Protein AF-A0A822IQG9-F1 (afdb_monomer_lite)

pLDDT: mean 73.84, std 19.13, range [34.25, 98.0]

Foldseek 3Di:
DDDDDPPDPPPPPPQPPAFEKEFQQEAQVPCVVVCVVQQKGFYHDDPPAPCVPQVCVVVLVPLDLVVLLVSCCVRVPFDQQDWPVPQPDDNLVSVVVVVVVLVCVVPPPDDDDPPVVPVVVCVVVVVPPDDPPPDPDPVVVVVVVVCVVDVCVQSVQWDWDDPDPFWIWIDRPPWIWIWGHPVVPQWIFIDTPNHTRDIWGWDQDPNIITTTRPCSVVSSLVSVLVSLLSVQDQQYKYFHDGLPQFTQFIWGFHAHWAQCPVDPRRTITRIDTPDGDVVTHRCVLFDPVLSVQNNDPRNMDTDPDPVSVVRVVVCRVVVHPVPPPPPCDLVNLLVVLLVVLCVVVVDPDDDDLVSSLVSSVVVCVVVVHDHDPCSSVVSSVCCVPPVVVDDPPPD

Secondary structure (DSSP, 8-state):
-------------------EEEE-SSGGGTTHHHHHHHTEEE----SSS-GGGS-GGGTTT---HHHHHHHHHHHS---EEEETT-TTSTTHHHHHHHHHHHHHTTTTTS--SSHHHHHHHHHHHTTS---TTS-THHHHHHHHHHHHH---TTTTT-EEEE-SSSEEEEEETTEEEEEEEETTTTEEEEEETTEEEEEEEEEEETTEEEEEE--HHHHHHHHHHHHHHHH--TT-EEEEE-TTSEEEEEEEEEEEEEE-TTSSS-EEEEEEEEEEEEEEEEGGGS-HHHHHHH--S-SEEE-S-HHHHHHHHHHHHTTS-S-------HHHHHHHHHHHHHHHTT-SS---HHHHHHHHHHHHHHTTPPPPTTHHHHHHHHHHHTGGG--TT--

Radius of gyration: 28.83 Å; chains: 1; bounding box: 59×82×94 Å

Structure (mmCIF, N/CA/C/O backbone):
data_AF-A0A822IQG9-F1
#
_entry.id   AF-A0A822IQG9-F1
#
loop_
_atom_site.group_PDB
_atom_site.id
_atom_site.type_symbol
_atom_site.label_atom_id
_atom_site.label_alt_id
_atom_site.label_comp_id
_atom_site.label_asym_id
_atom_site.label_entity_id
_atom_site.label_seq_id
_atom_site.pdbx_PDB_ins_code
_atom_site.Cartn_x
_atom_site.Cartn_y
_atom_site.Cartn_z
_atom_site.occupancy
_atom_site.B_iso_or_equiv
_atom_site.auth_seq_id
_atom_site.auth_comp_id
_atom_site.auth_asym_id
_atom_site.auth_atom_id
_atom_site.pdbx_PDB_model_num
ATOM 1 N N . MET A 1 1 ? -28.394 -43.966 45.615 1.00 44.25 1 MET A N 1
ATOM 2 C CA . MET A 1 1 ? -27.254 -43.146 45.148 1.00 44.25 1 MET A CA 1
ATOM 3 C C . MET A 1 1 ? -27.186 -43.233 43.631 1.00 44.25 1 MET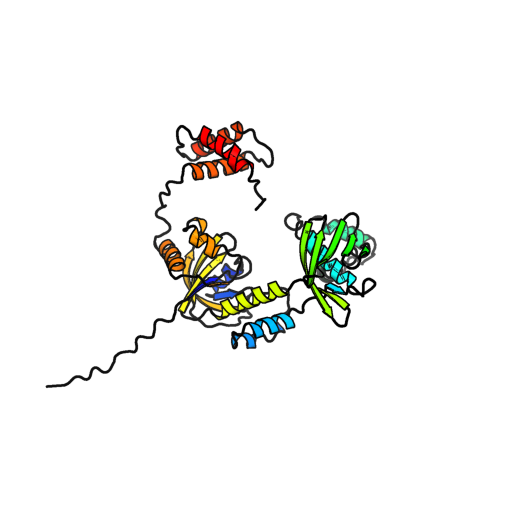 A C 1
ATOM 5 O O . MET A 1 1 ? -26.764 -44.257 43.112 1.00 44.25 1 MET A O 1
ATOM 9 N N . LEU A 1 2 ? -27.676 -42.213 42.926 1.00 39.38 2 LEU A N 1
ATOM 10 C CA . LEU A 1 2 ? -27.628 -42.133 41.463 1.00 39.38 2 LEU A CA 1
ATOM 11 C C . LEU A 1 2 ? -26.301 -41.479 41.055 1.00 39.38 2 LEU A C 1
ATOM 13 O O . LEU A 1 2 ? -26.049 -40.333 41.415 1.00 39.38 2 LEU A O 1
ATOM 17 N N . LYS A 1 3 ? -25.442 -42.224 40.350 1.00 52.06 3 LYS A N 1
ATOM 18 C CA . LYS A 1 3 ? -24.226 -41.693 39.722 1.00 52.06 3 LYS A CA 1
ATOM 19 C C . LYS A 1 3 ? -24.624 -41.023 38.408 1.00 52.06 3 LYS A C 1
ATOM 21 O O . LYS A 1 3 ? -24.997 -41.708 37.460 1.00 52.06 3 LYS A O 1
ATOM 26 N N . THR A 1 4 ? -24.567 -39.700 38.356 1.00 48.84 4 THR A N 1
ATOM 27 C CA . THR A 1 4 ? -24.719 -38.931 37.119 1.00 48.84 4 THR A CA 1
ATOM 28 C C . THR A 1 4 ? -23.385 -38.905 36.373 1.00 48.84 4 THR A C 1
ATOM 30 O O . THR A 1 4 ? -22.415 -38.293 36.813 1.00 48.84 4 THR A O 1
ATOM 33 N N . ASN A 1 5 ? -23.336 -39.595 35.232 1.00 49.81 5 ASN A N 1
ATOM 34 C CA . ASN A 1 5 ? -22.257 -39.476 34.256 1.00 49.81 5 ASN A CA 1
ATOM 35 C C . ASN A 1 5 ? -22.413 -38.150 33.505 1.00 49.81 5 ASN A C 1
ATOM 37 O O . ASN A 1 5 ? -23.249 -38.036 32.612 1.00 49.81 5 ASN A O 1
ATOM 41 N N . VAL A 1 6 ? -21.603 -37.152 33.857 1.00 50.56 6 VAL A N 1
ATOM 42 C CA . VAL A 1 6 ? -21.447 -35.925 33.066 1.00 50.56 6 VAL A CA 1
ATOM 43 C C . VAL A 1 6 ? -20.247 -36.118 32.139 1.00 50.56 6 VAL A C 1
ATOM 45 O O . VAL A 1 6 ? -19.140 -35.667 32.416 1.00 50.56 6 VAL A O 1
ATOM 48 N N . SER A 1 7 ? -20.450 -36.856 31.046 1.00 56.56 7 SER A N 1
ATOM 49 C CA . SER A 1 7 ? -19.491 -36.960 29.940 1.00 56.56 7 SER A CA 1
ATOM 50 C C . SER A 1 7 ? -19.968 -36.066 28.800 1.00 56.56 7 SER A C 1
ATOM 52 O O . SER A 1 7 ? -20.686 -36.502 27.904 1.00 56.56 7 SER A O 1
ATOM 54 N N . GLY A 1 8 ? -19.607 -34.792 28.883 1.00 50.03 8 GLY A N 1
ATOM 55 C CA . GLY A 1 8 ? -19.970 -33.773 27.905 1.00 50.03 8 GLY A CA 1
ATOM 56 C C . GLY A 1 8 ? -19.082 -32.549 28.066 1.00 50.03 8 GLY A C 1
ATOM 57 O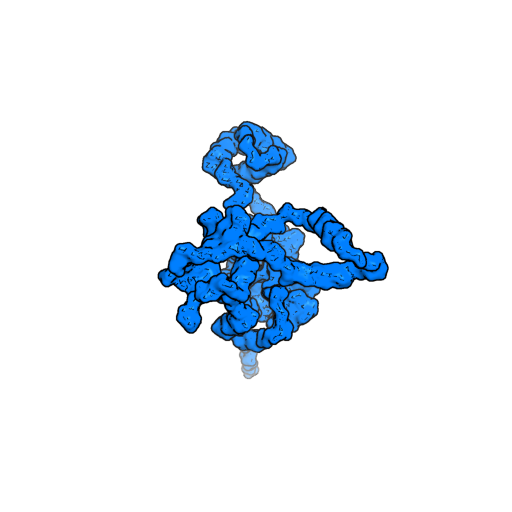 O . GLY A 1 8 ? -19.581 -31.439 28.186 1.00 50.03 8 GLY A O 1
ATOM 58 N N . ILE A 1 9 ? -17.763 -32.752 28.150 1.00 51.53 9 ILE A N 1
ATOM 59 C CA . ILE A 1 9 ? -16.824 -31.654 27.922 1.00 51.53 9 ILE A CA 1
ATOM 60 C C . ILE A 1 9 ? -16.882 -31.402 26.420 1.00 51.53 9 ILE A C 1
ATOM 62 O O . ILE A 1 9 ? -16.238 -32.101 25.637 1.00 51.53 9 ILE A O 1
ATOM 66 N N . GLU A 1 10 ? -17.729 -30.454 26.021 1.00 49.81 10 GLU A N 1
ATOM 67 C CA . GLU A 1 10 ? -17.656 -29.838 24.707 1.00 49.81 10 GLU A CA 1
ATOM 68 C C . GLU A 1 10 ? -16.202 -29.414 24.508 1.00 49.81 10 GLU A C 1
ATOM 70 O O . GLU A 1 10 ? -15.659 -28.595 25.249 1.00 49.81 10 GLU A O 1
ATOM 75 N N . SER A 1 11 ? -15.543 -30.073 23.557 1.00 49.03 11 SER A N 1
ATOM 76 C CA . SER A 1 11 ? -14.238 -29.688 23.044 1.00 49.03 11 SER A CA 1
ATOM 77 C C . SER A 1 11 ? -14.304 -28.194 22.748 1.00 49.03 11 SER A C 1
ATOM 79 O O . SER A 1 11 ? -14.909 -27.804 21.747 1.00 49.03 11 SER A O 1
ATOM 81 N N . TYR A 1 12 ? -13.715 -27.369 23.619 1.00 45.72 12 TYR A N 1
ATOM 82 C CA . TYR A 1 12 ? -13.518 -25.951 23.363 1.00 45.72 12 TYR A CA 1
ATOM 83 C C . TYR A 1 12 ? -12.822 -25.862 22.015 1.00 45.72 12 TYR A C 1
ATOM 85 O O . TYR A 1 12 ? -11.644 -26.208 21.904 1.00 45.72 12 TYR A O 1
ATOM 93 N N . ALA A 1 13 ? -13.584 -25.493 20.982 1.00 52.38 13 ALA A N 1
ATOM 94 C CA . ALA A 1 13 ? -13.055 -25.276 19.654 1.00 52.38 13 ALA A CA 1
ATOM 95 C C . ALA A 1 13 ? -11.861 -24.347 19.839 1.00 52.38 13 ALA A C 1
ATOM 97 O O . ALA A 1 13 ? -12.016 -23.237 20.357 1.00 52.38 13 ALA A O 1
ATOM 98 N N . THR A 1 14 ? -10.665 -24.854 19.539 1.00 51.19 14 THR A N 1
ATOM 99 C CA . THR A 1 14 ? -9.432 -24.090 19.657 1.00 51.19 14 THR A CA 1
ATOM 100 C C . THR A 1 14 ? -9.678 -22.775 18.948 1.00 51.19 14 THR A C 1
ATOM 102 O O . THR A 1 14 ? -10.007 -22.770 17.761 1.00 51.19 14 THR A O 1
ATOM 105 N N . ILE A 1 15 ? -9.633 -21.676 19.711 1.00 52.25 15 ILE A N 1
ATOM 106 C CA . ILE A 1 15 ? -9.923 -20.343 19.187 1.00 52.25 15 ILE A CA 1
ATOM 107 C C . ILE A 1 15 ? -9.055 -20.208 17.937 1.00 52.25 15 ILE A C 1
ATOM 109 O O . ILE A 1 15 ? -7.828 -20.307 18.060 1.00 52.25 15 ILE A O 1
ATOM 113 N N . PRO A 1 16 ? -9.655 -20.092 16.737 1.00 59.06 16 PRO A N 1
ATOM 114 C CA . PRO A 1 16 ? -8.885 -20.098 15.511 1.00 59.06 16 PRO A CA 1
ATOM 115 C C . PRO A 1 16 ? -7.838 -19.001 15.629 1.00 59.06 16 PRO A C 1
ATOM 117 O O . PRO A 1 16 ? -8.154 -17.901 16.092 1.00 59.06 16 PRO A O 1
ATOM 120 N N . ASN A 1 17 ? -6.592 -19.339 15.281 1.00 88.44 17 ASN A N 1
ATOM 121 C CA . ASN A 1 17 ? -5.431 -18.457 15.368 1.00 88.44 17 ASN A CA 1
ATOM 122 C C . ASN A 1 17 ? -5.691 -17.199 14.526 1.00 88.44 17 ASN A C 1
ATOM 124 O O . ASN A 1 17 ? -5.388 -17.152 13.333 1.00 88.44 17 ASN A O 1
ATOM 128 N N . THR A 1 18 ? -6.360 -16.227 15.141 1.00 92.94 18 THR A N 1
ATOM 129 C CA . THR A 1 18 ? -6.954 -15.088 14.459 1.00 92.94 18 THR A CA 1
ATOM 130 C C . THR A 1 18 ? -5.821 -14.176 14.052 1.00 92.94 18 THR A C 1
ATOM 132 O O . THR A 1 18 ? -5.128 -13.616 14.899 1.00 92.94 18 THR A O 1
ATOM 135 N N . ARG A 1 19 ? -5.625 -14.040 12.742 1.00 95.69 19 ARG A N 1
ATOM 136 C CA . ARG A 1 19 ? -4.670 -13.093 12.176 1.00 95.69 19 ARG A CA 1
ATOM 137 C C . ARG A 1 19 ? -5.366 -11.797 11.795 1.00 95.69 19 ARG A C 1
ATOM 139 O O . ARG A 1 19 ? -6.558 -11.774 11.476 1.00 95.69 19 ARG A O 1
ATOM 146 N N . TYR A 1 20 ? -4.578 -10.735 11.795 1.00 96.25 20 TYR A N 1
ATOM 147 C CA . TYR A 1 20 ? -5.018 -9.379 11.529 1.00 96.25 20 TYR A CA 1
ATOM 148 C C . TYR A 1 20 ? -4.320 -8.877 10.274 1.00 96.25 20 TYR A C 1
ATOM 150 O O . TYR A 1 20 ? -3.131 -9.126 10.082 1.00 96.25 20 TYR A O 1
ATOM 158 N N . TRP A 1 21 ? -5.056 -8.188 9.414 1.00 96.75 21 TRP A N 1
ATOM 159 C CA . TRP A 1 21 ? -4.568 -7.792 8.100 1.00 96.75 21 TRP A CA 1
ATOM 160 C C . TRP A 1 21 ? -4.943 -6.350 7.811 1.00 96.75 21 TRP A C 1
ATOM 162 O O . TRP A 1 21 ? -6.043 -5.914 8.134 1.00 96.75 21 TRP A O 1
ATOM 172 N N . LYS A 1 22 ? -4.062 -5.631 7.131 1.00 95.12 22 LYS A N 1
ATOM 173 C CA . LYS A 1 22 ? -4.400 -4.420 6.390 1.00 95.12 22 LYS A CA 1
ATOM 174 C C . LYS A 1 22 ? -4.714 -4.817 4.950 1.00 95.12 22 LYS A C 1
ATOM 176 O O . LYS A 1 22 ? -3.955 -5.583 4.353 1.00 95.12 22 LYS A O 1
ATOM 181 N N . ILE A 1 23 ? -5.788 -4.265 4.389 1.00 94.56 23 ILE A N 1
ATOM 182 C CA . ILE A 1 23 ? -6.130 -4.395 2.975 1.00 94.56 23 ILE A CA 1
ATOM 183 C C . ILE A 1 23 ? -6.547 -3.059 2.351 1.00 94.56 23 ILE A C 1
ATOM 185 O O . ILE A 1 23 ? -7.334 -2.309 2.923 1.00 94.56 23 ILE A O 1
ATOM 189 N N . SER A 1 24 ? -6.065 -2.789 1.142 1.00 92.25 24 SER A N 1
ATOM 190 C CA . SER A 1 24 ? -6.537 -1.700 0.286 1.00 92.25 24 SER A CA 1
ATOM 191 C C . SER A 1 24 ? -7.343 -2.288 -0.879 1.00 92.25 24 SER A C 1
ATOM 193 O O . SER A 1 24 ? -6.763 -2.949 -1.739 1.00 92.25 24 SER A O 1
ATOM 195 N N . PRO A 1 25 ? -8.679 -2.130 -0.917 1.00 85.56 25 PRO A N 1
ATOM 196 C CA . PRO A 1 25 ? -9.527 -2.729 -1.944 1.00 85.56 25 PRO A CA 1
ATOM 197 C C . PRO A 1 25 ? -9.319 -2.030 -3.287 1.00 85.56 25 PRO A C 1
ATOM 199 O O . PRO A 1 25 ? -9.978 -1.044 -3.619 1.00 85.56 25 PRO A O 1
ATOM 202 N N . GLY A 1 26 ? -8.368 -2.553 -4.053 1.00 74.88 26 GLY A N 1
ATOM 203 C CA . GLY A 1 26 ? -7.926 -1.941 -5.294 1.00 74.88 26 GLY A CA 1
ATOM 204 C C . GLY A 1 26 ? -6.792 -0.944 -5.138 1.00 74.88 26 GLY A C 1
ATOM 205 O O . GLY A 1 26 ? -6.385 -0.600 -4.026 1.00 74.88 26 GLY A O 1
ATOM 206 N N . GLU A 1 27 ? -6.306 -0.450 -6.275 1.00 72.38 27 GLU A N 1
ATOM 207 C CA . GLU A 1 27 ? -5.370 0.668 -6.297 1.00 72.38 27 GLU A CA 1
ATOM 208 C C . GLU A 1 27 ? -5.967 1.862 -5.541 1.00 72.38 27 GLU A C 1
ATOM 210 O O . GLU A 1 27 ? -7.036 2.359 -5.876 1.00 72.38 27 GLU A O 1
ATOM 215 N N . ARG A 1 28 ? -5.305 2.318 -4.472 1.00 74.94 28 ARG A N 1
ATOM 216 C CA . ARG A 1 28 ? -5.766 3.489 -3.705 1.00 74.94 28 ARG A CA 1
ATOM 217 C C . ARG A 1 28 ? -7.155 3.305 -3.062 1.00 74.94 28 ARG A C 1
ATOM 219 O O . ARG A 1 28 ? -7.829 4.287 -2.784 1.00 74.94 28 ARG A O 1
ATOM 226 N N . ALA A 1 29 ? -7.576 2.059 -2.816 1.00 85.44 29 ALA A N 1
ATOM 227 C CA . ALA A 1 29 ? -8.889 1.710 -2.258 1.00 85.44 29 ALA A CA 1
ATOM 228 C C . ALA A 1 29 ? -10.099 2.226 -3.065 1.00 85.44 29 ALA A C 1
ATOM 230 O O . ALA A 1 29 ? -11.203 2.341 -2.536 1.00 85.44 29 ALA A O 1
ATOM 231 N N . TRP A 1 30 ? -9.926 2.527 -4.350 1.00 84.56 30 TRP A N 1
ATOM 232 C CA . TRP A 1 30 ? -10.977 3.111 -5.184 1.00 84.56 30 TRP A CA 1
ATOM 233 C C . TRP A 1 30 ? -12.244 2.243 -5.329 1.00 84.56 30 TRP A C 1
ATOM 235 O O . TRP A 1 30 ? -13.335 2.788 -5.490 1.00 84.56 30 TRP A O 1
ATOM 245 N N . LEU A 1 31 ? -12.144 0.912 -5.176 1.00 88.25 31 LEU A N 1
ATOM 246 C CA . LEU A 1 31 ? -13.309 0.011 -5.144 1.00 88.25 31 LEU A CA 1
ATOM 247 C C . LEU A 1 31 ? -13.985 -0.075 -3.771 1.00 88.25 31 LEU A C 1
ATOM 249 O O . LEU A 1 31 ? -14.872 -0.907 -3.566 1.00 88.25 31 LEU A O 1
ATOM 253 N N . TRP A 1 32 ? -13.596 0.766 -2.813 1.00 92.50 32 TRP A N 1
ATOM 254 C CA . TRP A 1 32 ? -14.152 0.749 -1.465 1.00 92.50 32 TRP A CA 1
ATOM 255 C C . TRP A 1 32 ? -15.684 0.803 -1.460 1.00 92.50 32 TRP A C 1
ATOM 257 O O . TRP A 1 32 ? -16.322 0.018 -0.759 1.00 92.50 32 TRP A O 1
ATOM 267 N N . LYS A 1 33 ? -16.289 1.673 -2.278 1.00 92.75 33 LYS A N 1
ATOM 268 C CA . LYS A 1 33 ? -17.752 1.821 -2.353 1.00 92.75 33 LYS A CA 1
ATOM 269 C C . LYS A 1 33 ? -18.442 0.516 -2.766 1.00 92.75 33 LYS A C 1
ATOM 271 O O . LYS A 1 33 ? -19.407 0.109 -2.117 1.00 92.75 33 LYS A O 1
ATOM 276 N N . ASP A 1 34 ? -17.913 -0.167 -3.778 1.00 91.31 34 ASP A N 1
ATOM 277 C CA . ASP A 1 34 ? -18.471 -1.427 -4.279 1.00 91.31 34 ASP A CA 1
ATOM 278 C C . ASP A 1 34 ? -18.240 -2.580 -3.302 1.00 91.31 34 ASP A C 1
ATOM 280 O O . ASP A 1 34 ? -19.158 -3.352 -3.019 1.00 91.31 34 ASP A O 1
ATOM 284 N N . CYS A 1 35 ? -17.042 -2.668 -2.723 1.00 93.69 35 CYS A N 1
ATOM 285 C CA . CYS A 1 35 ? -16.702 -3.643 -1.688 1.00 93.69 35 CYS A CA 1
ATOM 286 C C . CYS A 1 35 ? -17.629 -3.516 -0.477 1.00 93.69 35 CYS A C 1
ATOM 288 O O . CYS A 1 35 ? -18.236 -4.497 -0.041 1.00 93.69 35 CYS A O 1
ATOM 290 N N . ARG A 1 36 ? -17.811 -2.284 0.010 1.00 95.44 36 ARG A N 1
ATOM 291 C CA . ARG A 1 36 ? -18.720 -1.958 1.107 1.00 95.44 36 ARG A CA 1
ATOM 292 C C . ARG A 1 36 ? -20.148 -2.387 0.789 1.00 95.44 36 ARG A C 1
ATOM 294 O O . ARG A 1 36 ? -20.744 -3.098 1.594 1.00 95.44 36 ARG A O 1
ATOM 301 N N . LYS A 1 37 ? -20.677 -1.987 -0.374 1.00 95.06 37 LYS A N 1
ATOM 302 C CA . LYS A 1 37 ? -22.049 -2.299 -0.812 1.00 95.06 37 LYS A CA 1
ATOM 303 C C . LYS A 1 37 ? -22.313 -3.805 -0.876 1.00 95.06 37 LYS A C 1
ATOM 305 O O . LYS A 1 37 ? -23.414 -4.237 -0.557 1.00 95.06 37 LYS A O 1
ATOM 310 N N . ASN A 1 38 ? -21.310 -4.589 -1.268 1.00 95.19 38 ASN A N 1
ATOM 311 C CA . ASN A 1 38 ? -21.447 -6.031 -1.466 1.00 95.19 38 ASN A CA 1
ATOM 312 C C . ASN A 1 38 ? -20.965 -6.878 -0.275 1.00 95.19 38 ASN A C 1
ATOM 314 O O . ASN A 1 38 ? -21.030 -8.101 -0.357 1.00 95.19 38 ASN A O 1
ATOM 318 N N . ASN A 1 39 ? -20.509 -6.266 0.827 1.00 96.94 39 ASN A N 1
ATOM 319 C CA . ASN A 1 39 ? -19.917 -6.972 1.974 1.00 96.94 39 ASN A CA 1
ATOM 320 C C . ASN A 1 39 ? -18.731 -7.867 1.573 1.00 96.94 39 ASN A C 1
ATOM 322 O O . ASN A 1 39 ? -18.615 -9.025 1.981 1.00 96.94 39 ASN A O 1
ATOM 326 N N . LEU A 1 40 ? -17.846 -7.322 0.740 1.00 95.81 40 LEU A N 1
ATOM 327 C CA . LEU A 1 40 ? -16.660 -8.003 0.235 1.00 95.81 40 LEU A CA 1
ATOM 328 C C . LEU A 1 40 ? -15.409 -7.182 0.542 1.00 95.81 40 LEU A C 1
ATOM 330 O O . LEU A 1 40 ? -15.454 -5.959 0.645 1.00 95.81 40 LEU A O 1
ATOM 334 N N . ILE A 1 41 ? -14.275 -7.864 0.606 1.00 95.38 41 ILE A N 1
ATOM 335 C CA . ILE A 1 41 ? -12.969 -7.278 0.307 1.00 95.38 41 ILE A CA 1
ATOM 336 C C . ILE A 1 41 ? -12.460 -7.897 -0.985 1.00 95.38 41 ILE A C 1
ATOM 338 O O . ILE A 1 41 ? -12.735 -9.067 -1.268 1.00 95.38 41 ILE A O 1
ATOM 342 N N . CYS A 1 42 ? -11.696 -7.130 -1.750 1.00 92.25 42 CYS A N 1
ATOM 343 C CA . CYS A 1 42 ? -11.048 -7.613 -2.956 1.00 92.25 42 CYS A CA 1
ATOM 344 C C . CYS A 1 42 ? -9.580 -7.207 -2.980 1.00 92.25 42 CYS A C 1
ATOM 346 O O . CYS A 1 42 ? -9.186 -6.225 -2.346 1.00 92.25 42 CYS A O 1
ATOM 348 N N . ILE A 1 43 ? -8.786 -7.925 -3.765 1.00 87.38 43 ILE A N 1
ATOM 349 C CA . ILE A 1 43 ? -7.469 -7.444 -4.174 1.00 87.38 43 ILE A CA 1
ATOM 350 C C . ILE A 1 43 ? -7.515 -7.032 -5.625 1.00 87.38 43 ILE A C 1
ATOM 352 O O . ILE A 1 43 ? -7.955 -7.789 -6.490 1.00 87.38 43 ILE A O 1
ATOM 356 N N . GLY A 1 44 ? -7.059 -5.810 -5.867 1.00 67.31 44 GLY A N 1
ATOM 357 C CA . GLY A 1 44 ? -6.963 -5.298 -7.207 1.00 67.31 44 GLY A CA 1
ATOM 358 C C . GLY A 1 44 ? -5.624 -5.565 -7.824 1.00 67.31 44 GLY A C 1
ATOM 359 O O . GLY A 1 44 ? -4.644 -4.959 -7.409 1.00 67.31 44 GLY A O 1
ATOM 360 N N . TRP A 1 45 ? -5.588 -6.474 -8.790 1.00 63.19 45 TRP A N 1
ATOM 361 C CA . TRP A 1 45 ? -4.380 -6.754 -9.545 1.00 63.19 45 TRP A CA 1
ATOM 362 C C . TRP A 1 45 ? -4.694 -6.868 -11.035 1.00 63.19 45 TRP A C 1
ATOM 364 O O . TRP A 1 45 ? -5.595 -7.606 -11.420 1.00 63.19 45 TRP A O 1
ATOM 374 N N . CYS A 1 46 ? -3.900 -6.122 -11.815 1.00 49.44 46 CYS A N 1
ATOM 375 C CA . CYS A 1 46 ? -3.755 -6.116 -13.274 1.00 49.44 46 CYS A CA 1
ATOM 376 C C . CYS A 1 46 ? -5.006 -5.825 -14.115 1.00 49.44 46 CYS A C 1
ATOM 378 O O . CYS A 1 46 ? -5.714 -6.731 -14.541 1.00 49.44 46 CYS A O 1
ATOM 380 N N . HIS A 1 47 ? -5.201 -4.548 -14.453 1.00 44.44 47 HIS A N 1
ATOM 381 C CA . HIS A 1 47 ? -6.124 -4.136 -15.520 1.00 44.44 47 HIS A CA 1
ATOM 382 C C . HIS A 1 47 ? -5.607 -4.409 -16.924 1.00 44.44 47 HIS A C 1
ATOM 384 O O . HIS A 1 47 ? -6.409 -4.596 -17.834 1.00 44.44 47 HIS A O 1
ATOM 390 N N . ASP A 1 48 ? -4.288 -4.488 -17.086 1.00 43.56 48 ASP A N 1
ATOM 391 C CA . ASP A 1 48 ? -3.681 -4.389 -18.413 1.00 43.56 48 ASP A CA 1
ATOM 392 C C . ASP A 1 48 ? -3.496 -5.733 -19.121 1.00 43.56 48 ASP A C 1
ATOM 394 O O . ASP A 1 48 ? -2.979 -5.778 -20.234 1.00 43.56 48 ASP A O 1
ATOM 398 N N . THR A 1 49 ? -3.929 -6.847 -18.522 1.00 44.62 49 THR A N 1
ATOM 399 C CA . THR A 1 49 ? -3.913 -8.147 -19.203 1.00 44.62 49 THR A CA 1
ATOM 400 C C . THR A 1 49 ? -5.269 -8.834 -19.144 1.00 44.62 49 THR A C 1
ATOM 402 O O . THR A 1 49 ? -5.997 -8.771 -18.156 1.00 44.62 49 THR A O 1
ATOM 405 N N . ASP A 1 50 ? -5.618 -9.486 -20.251 1.00 44.25 50 ASP A N 1
ATOM 406 C CA . ASP A 1 50 ? -6.871 -10.200 -20.495 1.00 44.25 50 ASP A CA 1
ATOM 407 C C . ASP A 1 50 ? -6.939 -11.492 -19.645 1.00 44.25 50 ASP A C 1
ATOM 409 O O . ASP A 1 50 ? -6.799 -12.618 -20.125 1.00 44.25 50 ASP A O 1
ATOM 413 N N . TRP A 1 51 ? -7.116 -11.316 -18.334 1.00 52.06 51 TRP A N 1
ATOM 414 C CA . TRP A 1 51 ? -7.148 -12.341 -17.279 1.00 52.06 51 TRP A CA 1
ATOM 415 C C . TRP A 1 51 ? -8.211 -13.422 -17.486 1.00 52.06 51 TRP A C 1
ATOM 417 O O . TRP A 1 51 ? -8.091 -14.519 -16.947 1.00 52.06 51 TRP A O 1
ATOM 427 N N . LYS A 1 52 ? -9.224 -13.167 -18.323 1.00 47.62 52 LYS A N 1
ATOM 428 C CA . LYS A 1 52 ? -10.217 -14.177 -18.717 1.00 47.62 52 LYS A CA 1
ATOM 429 C C . LYS A 1 52 ? -9.581 -15.401 -19.391 1.00 47.62 52 LYS A C 1
ATOM 431 O O . LYS A 1 52 ? -10.215 -16.452 -19.438 1.00 47.62 52 LYS A O 1
ATOM 436 N N . LYS A 1 53 ? -8.353 -15.278 -19.911 1.00 47.19 53 LYS A N 1
ATOM 437 C CA . LYS A 1 53 ? -7.634 -16.350 -20.616 1.00 47.19 53 LYS A CA 1
ATOM 438 C C . LYS A 1 53 ? -6.698 -17.166 -19.726 1.00 47.19 53 LYS A C 1
ATOM 440 O O . LYS A 1 53 ? -6.269 -18.242 -20.140 1.00 47.19 53 LYS A O 1
ATOM 445 N N . THR A 1 54 ? -6.373 -16.698 -18.522 1.00 50.12 54 THR A N 1
ATOM 446 C CA . THR A 1 54 ? -5.370 -17.348 -17.675 1.00 50.12 54 THR A CA 1
ATOM 447 C C . THR A 1 54 ? -6.060 -18.249 -16.647 1.00 50.12 54 THR A C 1
ATOM 449 O O . THR A 1 54 ? -6.962 -17.837 -15.920 1.00 50.12 54 THR A O 1
ATOM 452 N N . LYS A 1 55 ? -5.667 -19.531 -16.589 1.00 52.12 55 LYS A N 1
ATOM 453 C CA . LYS A 1 55 ? -6.221 -20.552 -15.673 1.00 52.12 55 LYS A CA 1
ATOM 454 C C . LYS A 1 55 ? -5.773 -20.334 -14.214 1.00 52.12 55 LYS A C 1
ATOM 456 O O . LYS A 1 55 ? -5.327 -21.251 -13.536 1.00 52.12 55 LYS A O 1
ATOM 461 N N . PHE A 1 56 ? -5.891 -19.112 -13.698 1.00 53.47 56 PHE A N 1
ATOM 462 C CA . PHE A 1 56 ? -5.546 -18.769 -12.312 1.00 53.47 56 PHE A CA 1
ATOM 463 C C . PHE A 1 56 ? -6.471 -19.424 -11.275 1.00 53.47 56 PHE A C 1
ATOM 465 O O . PHE A 1 56 ? -6.120 -19.471 -10.097 1.00 53.47 56 PHE A O 1
ATOM 472 N N . GLY A 1 57 ? -7.621 -19.970 -11.689 1.00 51.09 57 GLY A N 1
ATOM 473 C CA . GLY A 1 57 ? -8.502 -20.759 -10.821 1.00 51.09 57 GLY A CA 1
ATOM 474 C C . GLY A 1 57 ? -7.797 -21.929 -10.118 1.00 51.09 57 GLY A C 1
ATOM 475 O O . GLY A 1 57 ? -8.232 -22.327 -9.043 1.00 51.09 57 GLY A O 1
ATOM 476 N N . ASP A 1 58 ? -6.674 -22.415 -10.656 1.00 49.62 58 ASP A N 1
ATOM 477 C CA . ASP A 1 58 ? -5.888 -23.494 -10.046 1.00 49.62 58 ASP A CA 1
ATOM 478 C C . ASP A 1 58 ? -4.905 -23.006 -8.960 1.00 49.62 58 ASP A C 1
ATOM 480 O O . ASP A 1 58 ? -4.546 -23.768 -8.058 1.00 49.62 58 ASP A O 1
ATOM 484 N N . LEU A 1 59 ? -4.520 -21.722 -8.960 1.00 53.34 59 LEU A N 1
ATOM 485 C CA . LEU A 1 59 ? -3.636 -21.144 -7.933 1.00 53.34 59 LEU A CA 1
ATOM 486 C C . LEU A 1 59 ? -4.322 -20.986 -6.574 1.00 53.34 59 LEU A C 1
ATOM 488 O O . LEU A 1 59 ? -3.659 -20.947 -5.541 1.00 53.34 59 LEU A O 1
ATOM 492 N N . THR A 1 60 ? -5.653 -20.964 -6.549 1.00 51.88 60 THR A N 1
ATOM 493 C CA . THR A 1 60 ? -6.445 -20.825 -5.320 1.00 51.88 60 THR A CA 1
ATOM 494 C C . THR A 1 60 ? -6.374 -22.076 -4.440 1.00 51.88 60 THR A C 1
ATOM 496 O O . THR A 1 60 ? -6.773 -22.024 -3.279 1.00 51.88 60 THR A O 1
ATOM 499 N N . ARG A 1 61 ? -5.907 -23.211 -4.986 1.00 53.06 61 ARG A N 1
ATOM 500 C CA . ARG A 1 61 ? -5.768 -24.488 -4.266 1.00 53.06 61 ARG A CA 1
ATOM 501 C C . ARG A 1 61 ? -4.354 -24.741 -3.746 1.00 53.06 61 ARG A C 1
ATOM 503 O O . ARG A 1 61 ? -4.201 -25.497 -2.795 1.00 53.06 61 ARG A O 1
ATOM 510 N N . ASN A 1 62 ? -3.343 -24.098 -4.330 1.00 52.25 62 ASN A N 1
ATOM 511 C CA . ASN A 1 62 ? -1.939 -24.302 -3.987 1.00 52.25 62 ASN A CA 1
ATOM 512 C C . ASN A 1 62 ? -1.293 -22.966 -3.610 1.00 52.25 62 ASN A C 1
ATOM 514 O O . ASN A 1 62 ? -0.862 -22.209 -4.474 1.00 52.25 62 ASN A O 1
ATOM 518 N N . SER A 1 63 ? -1.139 -22.708 -2.311 1.00 58.44 63 SER A N 1
ATOM 519 C CA . SER A 1 63 ? -0.419 -21.550 -1.752 1.00 58.44 63 SER A CA 1
ATOM 520 C C . SER A 1 63 ? 1.106 -21.601 -1.970 1.00 58.44 63 SER A C 1
ATOM 522 O O . SER A 1 63 ? 1.875 -21.040 -1.189 1.00 58.44 63 SER A O 1
ATOM 524 N N . ASN A 1 64 ? 1.574 -22.313 -2.999 1.00 76.94 64 ASN A N 1
ATOM 525 C CA . ASN A 1 64 ? 2.988 -22.440 -3.313 1.00 76.94 64 ASN A CA 1
ATOM 526 C C . ASN A 1 64 ? 3.453 -21.187 -4.068 1.00 76.94 64 ASN A C 1
ATOM 528 O O . ASN A 1 64 ? 3.092 -20.974 -5.225 1.00 76.94 64 ASN A O 1
ATOM 532 N N . ILE A 1 65 ? 4.273 -20.370 -3.406 1.00 75.69 65 ILE A N 1
ATOM 533 C CA . ILE A 1 65 ? 4.798 -19.121 -3.966 1.00 75.69 65 ILE A CA 1
ATOM 534 C C . ILE A 1 65 ? 5.583 -19.337 -5.265 1.00 75.69 65 ILE A C 1
ATOM 536 O O . ILE A 1 65 ? 5.509 -18.494 -6.151 1.00 75.69 65 ILE A O 1
ATOM 540 N N . GLU A 1 66 ? 6.270 -20.470 -5.422 1.00 75.94 66 GLU A N 1
ATOM 541 C CA . GLU A 1 66 ? 7.020 -20.783 -6.643 1.00 75.94 66 GLU A CA 1
ATOM 542 C C . GLU A 1 66 ? 6.084 -21.106 -7.809 1.00 75.94 66 GLU A C 1
ATOM 544 O O . GLU A 1 66 ? 6.351 -20.716 -8.943 1.00 75.94 66 GLU A O 1
ATOM 549 N N . LEU A 1 67 ? 4.928 -21.719 -7.534 1.00 75.38 67 LEU A N 1
ATOM 550 C CA . LEU A 1 67 ? 3.888 -21.897 -8.545 1.00 75.38 67 LEU A CA 1
ATOM 551 C C . LEU A 1 67 ? 3.260 -20.550 -8.927 1.00 75.38 67 LEU A C 1
ATOM 553 O O . LEU A 1 67 ? 3.079 -20.288 -10.111 1.00 75.38 67 LEU A O 1
ATOM 557 N N . ILE A 1 68 ? 2.985 -19.674 -7.952 1.00 74.06 68 ILE A N 1
ATOM 558 C CA . ILE A 1 68 ? 2.480 -18.318 -8.225 1.00 74.06 68 ILE A CA 1
ATOM 559 C C . ILE A 1 68 ? 3.489 -17.545 -9.081 1.00 74.06 68 ILE A C 1
ATOM 561 O O . ILE A 1 68 ? 3.105 -16.979 -10.100 1.00 74.06 68 ILE A O 1
ATOM 565 N N . LYS A 1 69 ? 4.777 -17.555 -8.717 1.00 71.81 69 LYS A N 1
ATOM 566 C CA . LYS A 1 69 ? 5.849 -16.924 -9.501 1.00 71.81 69 LYS A CA 1
ATOM 567 C C . LYS A 1 69 ? 5.937 -17.502 -10.906 1.00 71.81 69 LYS A C 1
ATOM 569 O O . LYS A 1 69 ? 6.021 -16.724 -11.848 1.00 71.81 69 LYS A O 1
ATOM 574 N N . LYS A 1 70 ? 5.876 -18.829 -11.054 1.00 77.12 70 LYS A N 1
ATOM 575 C CA . LYS A 1 70 ? 5.887 -19.502 -12.357 1.00 77.12 70 LYS A CA 1
ATOM 576 C C . LYS A 1 70 ? 4.721 -19.034 -13.225 1.00 77.12 70 LYS A C 1
ATOM 578 O O . LYS A 1 70 ? 4.950 -18.521 -14.314 1.00 77.12 70 LYS A O 1
ATOM 583 N N . VAL A 1 71 ? 3.492 -19.109 -12.718 1.00 72.50 71 VAL A N 1
ATOM 584 C CA . VAL A 1 71 ? 2.300 -18.673 -13.459 1.00 72.50 71 VAL A CA 1
ATOM 585 C C . VAL A 1 71 ? 2.371 -17.176 -13.775 1.00 72.50 71 VAL A C 1
ATOM 587 O O . VAL A 1 71 ? 2.049 -16.773 -14.889 1.00 72.50 71 VAL A O 1
ATOM 590 N N . LEU A 1 72 ? 2.828 -16.336 -12.842 1.00 70.69 72 LEU A N 1
ATOM 591 C CA . LEU A 1 72 ? 3.056 -14.918 -13.120 1.00 70.69 72 LEU A CA 1
ATOM 592 C C . LEU A 1 72 ? 4.113 -14.729 -14.216 1.00 70.69 72 LEU A C 1
ATOM 594 O O . LEU A 1 72 ? 3.887 -13.944 -15.119 1.00 70.69 72 LEU A O 1
ATOM 598 N N . SER A 1 73 ? 5.223 -15.464 -14.199 1.00 69.19 73 SER A N 1
ATOM 599 C CA . SER A 1 73 ? 6.259 -15.359 -15.234 1.00 69.19 73 SER A CA 1
ATOM 600 C C . SER A 1 73 ? 5.805 -15.856 -16.612 1.00 69.19 73 SER A C 1
ATOM 602 O O . SER A 1 73 ? 6.250 -15.324 -17.622 1.00 69.19 73 SER A O 1
ATOM 604 N N . GLU A 1 74 ? 4.896 -16.834 -16.660 1.00 70.31 74 GLU A N 1
ATOM 605 C CA . GLU A 1 74 ? 4.317 -17.363 -17.903 1.00 70.31 74 GLU A CA 1
ATOM 606 C C . GLU A 1 74 ? 3.274 -16.410 -18.505 1.00 70.31 74 GLU A C 1
ATOM 608 O O . GLU A 1 74 ? 3.190 -16.276 -19.722 1.00 70.31 74 GLU A O 1
ATOM 613 N N . ASN A 1 75 ? 2.479 -15.741 -17.661 1.00 63.00 75 ASN A N 1
ATOM 614 C CA . ASN A 1 75 ? 1.397 -14.848 -18.100 1.00 63.00 75 ASN A CA 1
ATOM 615 C C . ASN A 1 75 ? 1.817 -13.375 -18.201 1.00 63.00 75 ASN A C 1
ATOM 617 O O . ASN A 1 75 ? 1.153 -12.591 -18.874 1.00 63.00 75 ASN A O 1
ATOM 621 N N . TYR A 1 76 ? 2.923 -13.010 -17.559 1.00 64.19 76 TYR A N 1
ATOM 622 C CA . TYR A 1 76 ? 3.614 -11.733 -17.704 1.00 64.19 76 TYR A CA 1
ATOM 623 C C . TYR A 1 76 ? 5.021 -12.032 -18.215 1.00 64.19 76 TYR A C 1
ATOM 625 O O . TYR A 1 76 ? 5.985 -11.899 -17.447 1.00 64.19 76 TYR A O 1
ATOM 633 N N . PRO A 1 77 ? 5.148 -12.498 -19.477 1.00 59.94 77 PRO A N 1
ATOM 634 C CA . PRO A 1 77 ? 6.449 -12.794 -20.042 1.00 59.94 77 PRO A CA 1
ATOM 635 C C . PRO A 1 77 ? 7.324 -11.560 -19.883 1.00 59.94 77 PRO A C 1
ATOM 637 O O . PRO A 1 77 ? 6.894 -10.429 -20.125 1.00 59.94 77 PRO A O 1
ATOM 640 N N . VAL A 1 78 ? 8.542 -11.786 -19.401 1.00 64.88 78 VAL A N 1
ATOM 641 C CA . VAL A 1 78 ? 9.532 -10.728 -19.270 1.00 64.88 78 VAL A CA 1
ATOM 642 C C . VAL A 1 78 ? 9.721 -10.124 -20.660 1.00 64.88 78 VAL A C 1
ATOM 644 O O . VAL A 1 78 ? 10.243 -10.781 -21.557 1.00 64.88 78 VAL A O 1
ATOM 647 N N . GLU A 1 79 ? 9.244 -8.897 -20.851 1.00 70.88 79 GLU A N 1
ATOM 648 C CA . GLU A 1 79 ? 9.317 -8.238 -22.147 1.00 70.88 79 GLU A CA 1
ATOM 649 C C . GLU A 1 79 ? 10.789 -7.978 -22.487 1.00 70.88 79 GLU A C 1
ATOM 651 O O . GLU A 1 79 ? 11.486 -7.248 -21.771 1.00 70.88 79 GLU A O 1
ATOM 656 N N . VAL A 1 80 ? 11.263 -8.617 -23.562 1.00 74.12 80 VAL A N 1
ATOM 657 C CA . VAL A 1 80 ? 12.547 -8.292 -24.190 1.00 74.12 80 VAL A CA 1
ATOM 658 C C . VAL A 1 80 ? 12.388 -6.897 -24.778 1.00 74.12 80 VAL A C 1
ATOM 660 O O . VAL A 1 80 ? 11.690 -6.713 -25.776 1.00 74.12 80 VAL A O 1
ATOM 663 N N . LEU A 1 81 ? 13.010 -5.915 -24.132 1.00 72.81 81 LEU A N 1
ATOM 664 C CA . LEU A 1 81 ? 12.993 -4.535 -24.600 1.00 72.81 81 LEU A CA 1
ATOM 665 C C . LEU A 1 81 ? 13.946 -4.364 -25.775 1.00 72.81 81 LEU A C 1
ATOM 667 O O . LEU A 1 81 ? 13.654 -3.615 -26.700 1.00 72.81 81 LEU A O 1
ATOM 671 N N . PHE A 1 82 ? 15.094 -5.040 -25.717 1.00 76.06 82 PHE A N 1
ATOM 672 C CA . PHE A 1 82 ? 16.155 -4.856 -26.691 1.00 76.06 82 PHE A CA 1
ATOM 673 C C . PHE A 1 82 ? 17.106 -6.048 -26.724 1.00 76.06 82 PHE A C 1
ATOM 675 O O . PHE A 1 82 ? 17.578 -6.490 -25.677 1.00 76.06 82 PHE A O 1
ATOM 682 N N . ASN A 1 83 ? 17.440 -6.522 -27.920 1.00 76.12 83 ASN A N 1
ATOM 683 C CA . ASN A 1 83 ? 18.549 -7.445 -28.124 1.00 76.12 83 ASN A CA 1
ATOM 684 C C . ASN A 1 83 ? 19.785 -6.647 -28.558 1.00 76.12 83 ASN A C 1
ATOM 686 O O . ASN A 1 83 ? 19.778 -5.987 -29.597 1.00 76.12 83 ASN A O 1
ATOM 690 N N . TRP A 1 84 ? 20.854 -6.727 -27.766 1.00 69.69 84 TRP A N 1
ATOM 691 C CA . TRP A 1 84 ? 22.089 -5.959 -27.938 1.00 69.69 84 TRP A CA 1
ATOM 692 C C . TRP A 1 84 ? 22.805 -6.237 -29.261 1.00 69.69 84 TRP A C 1
ATOM 694 O O . TRP A 1 84 ? 23.494 -5.368 -29.791 1.00 69.69 84 TRP A O 1
ATOM 704 N N . ASN A 1 85 ? 22.606 -7.430 -29.821 1.00 67.88 85 ASN A N 1
ATOM 705 C CA . ASN A 1 85 ? 23.197 -7.839 -31.090 1.00 67.88 85 ASN A CA 1
ATOM 706 C C . ASN A 1 85 ? 22.292 -7.517 -32.296 1.00 67.88 85 ASN A C 1
ATOM 708 O O . ASN A 1 85 ? 22.701 -7.733 -33.434 1.00 67.88 85 ASN A O 1
ATOM 712 N N . ASN A 1 86 ? 21.094 -6.960 -32.071 1.00 65.75 86 ASN A N 1
ATOM 713 C CA . ASN A 1 86 ? 20.106 -6.638 -33.106 1.00 65.75 86 ASN A CA 1
ATOM 714 C C . ASN A 1 86 ? 19.787 -5.130 -33.179 1.00 65.75 86 ASN A C 1
ATOM 716 O O . ASN A 1 86 ? 18.631 -4.726 -33.271 1.00 65.75 86 ASN A O 1
ATOM 720 N N . ILE A 1 87 ? 20.821 -4.282 -33.145 1.00 58.50 87 ILE A N 1
ATOM 721 C CA . ILE A 1 87 ? 20.685 -2.810 -33.097 1.00 58.50 87 ILE A CA 1
ATOM 722 C C . ILE A 1 87 ? 19.936 -2.241 -34.324 1.00 58.50 87 ILE A C 1
ATOM 724 O O . ILE A 1 87 ? 19.340 -1.169 -34.246 1.00 58.50 87 ILE A O 1
ATOM 728 N N . LEU A 1 88 ? 19.944 -2.953 -35.458 1.00 51.84 88 LEU A N 1
ATOM 729 C CA . LEU A 1 88 ? 19.437 -2.460 -36.744 1.00 51.84 88 LEU A CA 1
ATOM 730 C C . LEU A 1 88 ? 17.998 -2.895 -37.103 1.00 51.84 88 LEU A C 1
ATOM 732 O O . LEU A 1 88 ? 17.507 -2.432 -38.125 1.00 51.84 88 LEU A O 1
ATOM 736 N N . ASN A 1 89 ? 17.300 -3.725 -36.306 1.00 54.94 89 ASN A N 1
ATOM 737 C CA . ASN A 1 89 ? 15.963 -4.255 -36.653 1.00 54.94 89 ASN A CA 1
ATOM 738 C C . ASN A 1 89 ? 14.959 -4.308 -35.469 1.00 54.94 89 ASN A C 1
ATOM 740 O O . ASN A 1 89 ? 15.297 -3.983 -34.336 1.00 54.94 89 ASN A O 1
ATOM 744 N N . SER A 1 90 ? 13.713 -4.704 -35.797 1.00 55.84 90 SER A N 1
ATOM 745 C CA . SER A 1 90 ? 12.464 -5.019 -35.044 1.00 55.84 90 SER A CA 1
ATOM 746 C C . SER A 1 90 ? 12.274 -4.663 -33.559 1.00 55.84 90 SER A C 1
ATOM 748 O O . SER A 1 90 ? 11.151 -4.340 -33.175 1.00 55.84 90 SER A O 1
ATOM 750 N N . ASP A 1 91 ? 13.295 -4.735 -32.708 1.00 62.69 91 ASP A N 1
ATOM 751 C CA . ASP A 1 91 ? 13.167 -4.503 -31.262 1.00 62.69 91 ASP A CA 1
ATOM 752 C C . ASP A 1 91 ? 13.441 -3.045 -30.861 1.00 62.69 91 ASP A C 1
ATOM 754 O O . ASP A 1 91 ? 12.999 -2.608 -29.799 1.00 62.69 91 ASP A O 1
ATOM 758 N N . THR A 1 92 ? 14.059 -2.250 -31.743 1.00 66.31 92 THR A N 1
ATOM 759 C CA . THR A 1 92 ? 14.269 -0.801 -31.561 1.00 66.31 92 THR A CA 1
ATOM 760 C C . THR A 1 92 ? 12.980 -0.064 -31.183 1.00 66.31 92 THR A C 1
ATOM 762 O O . THR A 1 92 ? 12.983 0.763 -30.275 1.00 66.31 92 THR A O 1
ATOM 765 N N . HIS A 1 93 ? 11.844 -0.416 -31.792 1.00 68.75 93 HIS A N 1
ATOM 766 C CA . HIS A 1 93 ? 10.550 0.188 -31.460 1.00 68.75 93 HIS A CA 1
ATOM 767 C C . HIS A 1 93 ? 10.095 -0.120 -30.022 1.00 68.75 93 HIS A C 1
ATOM 769 O O . HIS A 1 93 ? 9.531 0.752 -29.360 1.00 68.75 93 HIS A O 1
ATOM 775 N N . LYS A 1 94 ? 10.339 -1.338 -29.511 1.00 73.50 94 LYS A N 1
ATOM 776 C CA . LYS A 1 94 ? 9.966 -1.728 -28.137 1.00 73.50 94 LYS A CA 1
ATOM 777 C C . LYS A 1 94 ? 10.788 -0.955 -27.115 1.00 73.50 94 LYS A C 1
ATOM 779 O O . LYS A 1 94 ? 10.227 -0.399 -26.172 1.00 73.50 94 LYS A O 1
ATOM 784 N N . LEU A 1 95 ? 12.099 -0.851 -27.349 1.00 72.50 95 LEU A N 1
ATOM 785 C CA . LEU A 1 95 ? 12.981 -0.048 -26.511 1.00 72.50 95 LEU A CA 1
ATOM 786 C C . LEU A 1 95 ? 12.548 1.423 -26.502 1.00 72.50 95 LEU A C 1
ATOM 788 O O . LEU A 1 95 ? 12.390 2.009 -25.437 1.00 72.50 95 LEU A O 1
ATOM 792 N N . LEU A 1 96 ? 12.299 2.008 -27.674 1.00 71.19 96 LEU A N 1
ATOM 793 C CA . LEU A 1 96 ? 11.885 3.408 -27.791 1.00 71.19 96 LEU A CA 1
ATOM 794 C C . LEU A 1 96 ? 10.519 3.672 -27.142 1.00 71.19 96 LEU A C 1
ATOM 796 O O . LEU A 1 96 ? 10.353 4.680 -26.458 1.00 71.19 96 LEU A O 1
ATOM 800 N N . SER A 1 97 ? 9.574 2.738 -27.269 1.00 71.06 97 SER A N 1
ATOM 801 C CA . SER A 1 97 ? 8.273 2.812 -26.592 1.00 71.06 97 SER A CA 1
ATOM 802 C C . SER A 1 97 ? 8.424 2.802 -25.066 1.00 71.06 97 SER A C 1
ATOM 804 O O . SER A 1 97 ? 7.800 3.610 -24.379 1.00 71.06 97 SER A O 1
ATOM 806 N N . TYR A 1 98 ? 9.295 1.940 -24.529 1.00 71.19 98 TYR A N 1
ATOM 807 C CA . TYR A 1 98 ? 9.614 1.906 -23.100 1.00 71.19 98 TYR A CA 1
ATOM 808 C C . TYR A 1 98 ? 10.220 3.230 -22.613 1.00 71.19 98 TYR A C 1
ATOM 810 O O . TYR A 1 98 ? 9.788 3.779 -21.597 1.00 71.19 98 TYR A O 1
ATOM 818 N N . LEU A 1 99 ? 11.194 3.761 -23.356 1.00 67.75 99 LEU A N 1
ATOM 819 C CA . LEU A 1 99 ? 11.885 5.002 -23.004 1.00 67.75 99 LEU A CA 1
ATOM 820 C C . LEU A 1 99 ? 10.934 6.209 -23.029 1.00 67.75 99 LEU A C 1
ATOM 822 O O . LEU A 1 99 ? 10.983 7.029 -22.112 1.00 67.75 99 LEU A O 1
ATOM 826 N N . LYS A 1 100 ? 10.007 6.272 -23.998 1.00 67.12 100 LYS A N 1
ATOM 827 C CA . LYS A 1 100 ? 8.943 7.290 -24.051 1.00 67.12 100 LYS A CA 1
ATOM 828 C C . LYS A 1 100 ? 8.096 7.244 -22.773 1.00 67.12 100 LYS A C 1
ATOM 830 O O . LYS A 1 100 ? 7.999 8.249 -22.084 1.00 67.12 100 LYS A O 1
ATOM 835 N N . ILE A 1 101 ? 7.580 6.080 -22.371 1.00 55.09 101 ILE A N 1
ATOM 836 C CA . ILE A 1 101 ? 6.789 5.957 -21.127 1.00 55.09 101 ILE A CA 1
ATOM 837 C C . ILE A 1 101 ? 7.560 6.514 -19.916 1.00 55.09 101 ILE A C 1
ATOM 839 O O . ILE A 1 101 ? 7.011 7.293 -19.142 1.00 55.09 101 ILE A O 1
ATOM 843 N N . SER A 1 102 ? 8.851 6.193 -19.795 1.00 52.75 102 SER A N 1
ATOM 844 C CA . SER A 1 102 ? 9.668 6.638 -18.657 1.00 52.75 102 SER A CA 1
ATOM 845 C C . SER A 1 102 ? 9.996 8.140 -18.631 1.00 52.75 102 SER A C 1
ATOM 847 O O . SER A 1 102 ? 10.204 8.684 -17.553 1.00 52.75 102 SER A O 1
ATOM 849 N N . GLN A 1 103 ? 10.040 8.820 -19.784 1.00 53.31 103 GLN A N 1
ATOM 850 C CA . GLN A 1 103 ? 10.270 10.274 -19.853 1.00 53.31 103 GLN A CA 1
ATOM 851 C C . GLN A 1 103 ? 8.987 11.088 -19.658 1.00 53.31 103 GLN A C 1
ATOM 853 O O . GLN A 1 103 ? 9.046 12.254 -19.277 1.00 53.31 103 GLN A O 1
ATOM 858 N N . PHE A 1 104 ? 7.830 10.480 -19.919 1.00 40.41 104 PHE A N 1
ATOM 859 C CA . PHE A 1 104 ? 6.544 11.161 -19.875 1.00 40.41 104 PHE A CA 1
ATOM 860 C C . PHE A 1 104 ? 5.792 10.959 -18.544 1.00 40.41 104 PHE A C 1
ATOM 862 O O . PHE A 1 104 ? 5.008 11.826 -18.189 1.00 40.41 104 PHE A O 1
ATOM 869 N N . GLU A 1 105 ? 6.062 9.937 -17.723 1.00 42.50 105 GLU A N 1
ATOM 870 C CA . GLU A 1 105 ? 5.409 9.819 -16.396 1.00 42.50 105 GLU A CA 1
ATOM 871 C C . GLU A 1 105 ? 5.643 11.038 -15.465 1.00 42.50 105 GLU A C 1
ATOM 873 O O . GLU A 1 105 ? 4.801 11.308 -14.615 1.00 42.50 105 GLU A O 1
ATOM 878 N N . GLU A 1 106 ? 6.707 11.833 -15.658 1.00 40.72 106 GLU A N 1
ATOM 879 C CA . GLU A 1 106 ? 6.973 13.063 -14.876 1.00 40.72 106 GLU A CA 1
ATOM 880 C C . GLU A 1 106 ? 6.151 14.292 -15.355 1.00 40.72 106 GLU A C 1
ATOM 882 O O . GLU A 1 106 ? 6.098 15.293 -14.648 1.00 40.72 106 GLU A O 1
ATOM 887 N N . TYR A 1 107 ? 5.484 14.233 -16.521 1.00 36.03 107 TYR A N 1
ATOM 888 C CA . TYR A 1 107 ? 4.760 15.370 -17.137 1.00 36.03 107 TYR A CA 1
ATOM 889 C C . TYR A 1 107 ? 3.231 15.205 -17.224 1.00 36.03 107 TYR A C 1
ATOM 891 O O . TYR A 1 107 ? 2.524 16.160 -17.546 1.00 36.03 107 TYR A O 1
ATOM 899 N N . TRP A 1 108 ? 2.697 14.011 -16.960 1.00 34.25 108 TRP A N 1
ATOM 900 C CA . TRP A 1 108 ? 1.280 13.697 -17.203 1.00 34.25 108 TRP A CA 1
ATOM 901 C C . TRP A 1 108 ? 0.333 13.991 -16.029 1.00 34.25 108 TRP A C 1
ATOM 903 O O . TRP A 1 108 ? -0.855 13.689 -16.130 1.00 34.25 108 TRP A O 1
ATOM 913 N N . GLU A 1 109 ? 0.805 14.618 -14.947 1.00 37.62 109 GLU A N 1
ATOM 914 C CA . GLU A 1 109 ? -0.084 15.062 -13.861 1.00 37.62 109 GLU A CA 1
ATOM 915 C C . GLU A 1 109 ? -0.749 16.438 -14.107 1.00 37.62 109 GLU A C 1
ATOM 917 O O . GLU A 1 109 ? -1.692 16.752 -13.388 1.00 37.62 109 GLU A O 1
ATOM 922 N N . GLU A 1 110 ? -0.379 17.230 -15.133 1.00 37.56 110 GLU A N 1
ATOM 923 C CA . GLU A 1 110 ? -0.907 18.612 -15.275 1.00 37.56 110 GLU A CA 1
ATOM 924 C C . GLU A 1 110 ? -1.132 19.147 -16.714 1.00 37.56 110 GLU A C 1
ATOM 926 O O . GLU A 1 110 ? -0.817 20.300 -17.000 1.00 37.56 110 GLU A O 1
ATOM 931 N N . THR A 1 111 ? -1.719 18.392 -17.653 1.00 36.75 111 THR A N 1
ATOM 932 C CA . THR A 1 111 ? -2.212 19.021 -18.908 1.00 36.75 111 THR A CA 1
ATOM 933 C C . THR A 1 111 ? -3.653 18.645 -19.255 1.00 36.75 111 THR A C 1
ATOM 935 O O . THR A 1 111 ? -3.981 17.486 -19.507 1.00 36.75 111 THR A O 1
ATOM 938 N N . GLU A 1 112 ? -4.524 19.662 -19.255 1.00 42.75 112 GLU A N 1
ATOM 939 C CA . GLU A 1 112 ? -5.922 19.597 -19.688 1.00 42.75 112 GLU A CA 1
ATOM 940 C C . GLU A 1 112 ? -6.001 19.214 -21.176 1.00 42.75 112 GLU A C 1
ATOM 942 O O . GLU A 1 112 ? -5.431 19.858 -22.054 1.00 42.75 112 GLU A O 1
ATOM 947 N N . TYR A 1 113 ? -6.691 18.108 -21.450 1.00 36.97 113 TYR A N 1
ATOM 948 C CA . TYR A 1 113 ? -6.622 17.357 -22.707 1.00 36.97 113 TYR A CA 1
ATOM 949 C C . TYR A 1 113 ? -7.521 17.902 -23.834 1.00 36.97 113 TYR A C 1
ATOM 951 O O . TYR A 1 113 ? -7.623 17.286 -24.896 1.00 36.97 113 TYR A O 1
ATOM 959 N N . GLU A 1 114 ? -8.221 19.017 -23.622 1.00 41.84 114 GLU A N 1
ATOM 960 C CA . GLU A 1 114 ? -9.319 19.412 -24.513 1.00 41.84 114 GLU A CA 1
ATOM 961 C C . GLU A 1 114 ? -8.842 20.199 -25.751 1.00 41.84 114 GLU A C 1
ATOM 963 O O . GLU A 1 114 ? -9.313 19.922 -26.859 1.00 41.84 114 GLU A O 1
ATOM 968 N N . ASP A 1 115 ? -7.814 21.048 -25.639 1.00 39.22 115 ASP A N 1
ATOM 969 C CA . ASP A 1 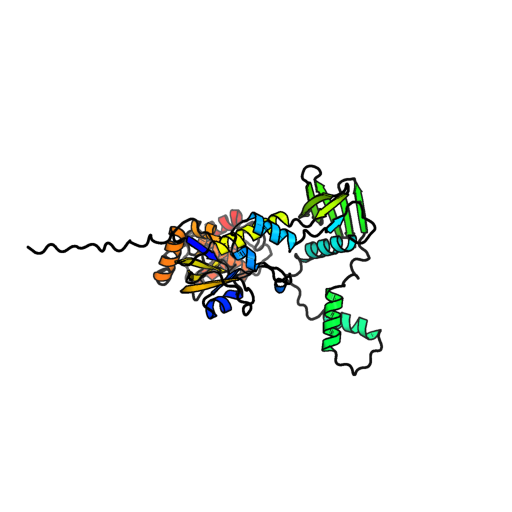115 ? -7.467 22.005 -26.710 1.00 39.22 115 ASP A CA 1
ATOM 970 C C . ASP A 1 115 ? -6.530 21.470 -27.811 1.00 39.22 115 ASP A C 1
ATOM 972 O O . ASP A 1 115 ? -6.574 21.924 -28.961 1.00 39.22 115 ASP A O 1
ATOM 976 N N . LEU A 1 116 ? -5.705 20.457 -27.523 1.00 37.97 116 LEU A N 1
ATOM 977 C CA . LEU A 1 116 ? -4.789 19.888 -28.526 1.00 37.97 116 LEU A CA 1
ATOM 978 C C . LEU A 1 116 ? -5.500 18.999 -29.558 1.00 37.97 116 LEU A C 1
ATOM 980 O O . LEU A 1 116 ? -5.020 18.847 -30.684 1.00 37.97 116 LEU A O 1
ATOM 984 N N . SER A 1 117 ? -6.656 18.432 -29.204 1.00 49.94 117 SER A N 1
ATOM 985 C CA . SER A 1 117 ? -7.361 17.472 -30.059 1.00 49.94 117 SER A CA 1
ATOM 986 C C . SER A 1 117 ? -7.995 18.135 -31.290 1.00 49.94 117 SER A C 1
ATOM 988 O O . SER A 1 117 ? -7.848 17.635 -32.404 1.00 49.94 117 SER A O 1
ATOM 990 N N . ALA A 1 118 ? -8.620 19.305 -31.139 1.00 42.00 118 ALA A N 1
ATOM 991 C CA . ALA A 1 118 ? -9.353 19.958 -32.225 1.00 42.00 118 ALA A CA 1
ATOM 992 C C . ALA A 1 118 ? -8.431 20.508 -33.330 1.00 42.00 118 ALA A C 1
ATOM 994 O O . ALA A 1 118 ? -8.723 20.381 -34.524 1.00 42.00 118 ALA A O 1
ATOM 995 N N . THR A 1 119 ? -7.285 21.073 -32.949 1.00 45.75 119 THR A N 1
ATOM 996 C CA . THR A 1 119 ? -6.363 21.738 -33.886 1.00 45.75 119 THR A CA 1
ATOM 997 C C . THR A 1 119 ? -5.639 20.735 -34.789 1.00 45.75 119 THR A C 1
ATOM 999 O O . THR A 1 119 ? -5.478 20.968 -35.988 1.00 45.75 119 THR A O 1
ATOM 1002 N N . VAL A 1 120 ? -5.254 19.578 -34.243 1.00 42.78 120 VAL A N 1
ATOM 1003 C CA . VAL A 1 120 ? -4.575 18.512 -34.997 1.00 42.78 120 VAL A CA 1
ATOM 1004 C C . VAL A 1 120 ? -5.552 17.784 -35.928 1.00 42.78 120 VAL A C 1
ATOM 1006 O O . VAL A 1 120 ? -5.218 17.523 -37.084 1.00 42.78 120 VAL A O 1
ATOM 1009 N N . ILE A 1 121 ? -6.788 17.541 -35.475 1.00 45.53 121 ILE A N 1
ATOM 1010 C CA . ILE A 1 121 ? -7.844 16.912 -36.285 1.00 45.53 121 ILE A CA 1
ATOM 1011 C C . ILE A 1 121 ? -8.199 17.777 -37.501 1.00 45.53 121 ILE A C 1
ATOM 1013 O O . ILE A 1 121 ? -8.310 17.260 -38.611 1.00 45.53 121 ILE A O 1
ATOM 1017 N N . THR A 1 122 ? -8.318 19.094 -37.320 1.00 49.03 122 THR A N 1
ATOM 1018 C CA . THR A 1 122 ? -8.677 20.015 -38.414 1.00 49.03 122 THR A CA 1
ATOM 1019 C C . THR A 1 122 ? -7.596 20.062 -39.498 1.00 49.03 122 THR A C 1
ATOM 1021 O O . THR A 1 122 ? -7.907 20.159 -40.682 1.00 49.03 122 THR A O 1
ATOM 1024 N N . LYS A 1 123 ? -6.322 19.931 -39.108 1.00 45.56 123 LYS A N 1
ATOM 1025 C CA . LYS A 1 123 ? -5.185 19.951 -40.036 1.00 45.56 123 LYS A CA 1
ATOM 1026 C C . LYS A 1 123 ? -5.058 18.657 -40.845 1.00 45.56 123 LYS A C 1
ATOM 1028 O O . LYS A 1 123 ? -4.750 18.718 -42.023 1.00 45.56 123 LYS A O 1
ATOM 1033 N N . ILE A 1 124 ? -5.340 17.505 -40.236 1.00 42.00 124 ILE A N 1
ATOM 1034 C CA . ILE A 1 124 ? -5.261 16.196 -40.909 1.00 42.00 124 ILE A CA 1
ATOM 1035 C C . ILE A 1 124 ? -6.485 15.951 -41.805 1.00 42.00 124 ILE A C 1
ATOM 1037 O O . ILE A 1 124 ? -6.354 15.396 -42.892 1.00 42.00 124 ILE A O 1
ATOM 1041 N N . LEU A 1 125 ? -7.677 16.382 -41.380 1.00 46.69 125 LEU A N 1
ATOM 1042 C CA . LEU A 1 1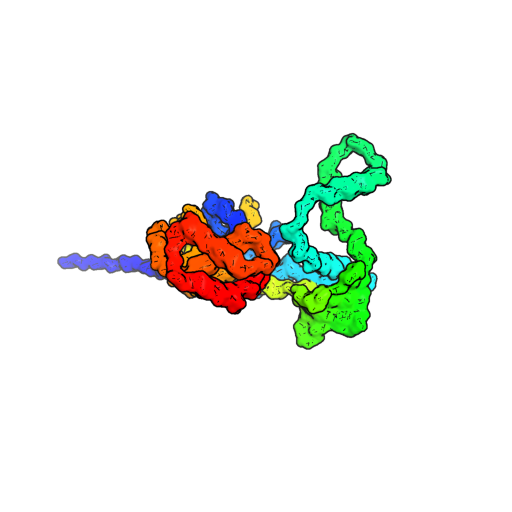25 ? -8.904 16.210 -42.166 1.00 46.69 125 LEU A CA 1
ATOM 1043 C C . LEU A 1 125 ? -9.065 17.255 -43.279 1.00 46.69 125 LEU A C 1
ATOM 1045 O O . LEU A 1 125 ? -9.815 17.011 -44.217 1.00 46.69 125 LEU A O 1
ATOM 1049 N N . GLY A 1 126 ? -8.362 18.390 -43.208 1.00 46.34 126 GLY A N 1
ATOM 1050 C CA . GLY A 1 126 ? -8.340 19.390 -44.281 1.00 46.34 126 GLY A CA 1
ATOM 1051 C C . GLY A 1 126 ? -7.699 18.889 -45.582 1.00 46.34 126 GLY A C 1
ATOM 1052 O O . GLY A 1 126 ? -8.080 19.346 -46.657 1.00 46.34 126 GLY A O 1
ATOM 1053 N N . ASP A 1 127 ? -6.796 17.909 -45.491 1.00 41.94 127 ASP A N 1
ATOM 1054 C CA . ASP A 1 127 ? -6.049 17.372 -46.636 1.00 41.94 127 ASP A CA 1
ATOM 1055 C C . ASP A 1 127 ? -6.715 16.139 -47.276 1.00 41.94 127 ASP A C 1
ATOM 1057 O O . ASP A 1 127 ? -6.311 15.689 -48.350 1.00 41.94 127 ASP A O 1
ATOM 1061 N N . ILE A 1 128 ? -7.764 15.591 -46.653 1.00 38.31 128 ILE A N 1
ATOM 1062 C CA . ILE A 1 128 ? -8.485 14.414 -47.145 1.00 38.31 128 ILE A CA 1
ATOM 1063 C C . ILE A 1 128 ? -9.922 14.837 -47.444 1.00 38.31 128 ILE A C 1
ATOM 1065 O O . ILE A 1 128 ? -10.697 15.135 -46.541 1.00 38.31 128 ILE A O 1
ATOM 1069 N N . ASN A 1 129 ? -10.299 14.862 -48.723 1.00 44.06 129 ASN A N 1
ATOM 1070 C CA . ASN A 1 129 ? -11.641 15.257 -49.154 1.00 44.06 129 ASN A CA 1
ATOM 1071 C C . ASN A 1 129 ? -12.664 14.148 -48.819 1.00 44.06 129 ASN A C 1
ATOM 1073 O O . ASN A 1 129 ? -13.033 13.344 -49.675 1.00 44.06 129 ASN A O 1
ATOM 1077 N N . VAL A 1 130 ? -13.061 14.050 -47.546 1.00 46.34 130 VAL A N 1
ATOM 1078 C CA . VAL A 1 130 ? -14.019 13.051 -47.048 1.00 46.34 130 VAL A CA 1
ATOM 1079 C C . VAL A 1 130 ? -15.449 13.616 -47.130 1.00 46.34 130 VAL A C 1
ATOM 1081 O O . VAL A 1 130 ? -15.687 14.726 -46.648 1.00 46.34 130 VAL A O 1
ATOM 1084 N N . PRO A 1 131 ? -16.422 12.881 -47.707 1.00 42.47 131 PRO A N 1
ATOM 1085 C CA . PRO A 1 131 ? -17.829 13.292 -47.742 1.00 42.47 131 PRO A CA 1
ATOM 1086 C C . PRO A 1 131 ? -18.396 13.569 -46.339 1.00 42.47 131 PRO A C 1
ATOM 1088 O O . PRO A 1 131 ? -18.136 12.821 -45.395 1.00 42.47 131 PRO A O 1
ATOM 1091 N N . LYS A 1 132 ? -19.182 14.646 -46.205 1.00 48.16 132 LYS A N 1
ATOM 1092 C CA . LYS A 1 132 ? -19.675 15.216 -44.929 1.00 48.16 132 LYS A CA 1
ATOM 1093 C C . LYS A 1 132 ? -20.666 14.327 -44.159 1.00 48.16 132 LYS A C 1
ATOM 1095 O O . LYS A 1 132 ? -21.073 14.680 -43.055 1.00 48.16 132 LYS A O 1
ATOM 1100 N N . ASP A 1 133 ? -21.063 13.200 -44.726 1.00 45.59 133 ASP A N 1
ATOM 1101 C CA . ASP A 1 133 ? -22.276 12.466 -44.377 1.00 45.59 133 ASP A CA 1
ATOM 1102 C C . ASP A 1 133 ? -22.023 11.122 -43.662 1.00 45.59 133 ASP A C 1
ATOM 1104 O O . ASP A 1 133 ? -22.971 10.433 -43.286 1.00 45.59 133 ASP A O 1
ATOM 1108 N N . ILE A 1 134 ? -20.768 10.780 -43.344 1.00 40.22 134 ILE A N 1
ATOM 1109 C CA . ILE A 1 134 ? -20.450 9.605 -42.515 1.00 40.22 134 ILE A CA 1
ATOM 1110 C C . ILE A 1 134 ? -20.188 10.043 -41.069 1.00 40.22 134 ILE A C 1
ATOM 1112 O O . ILE A 1 134 ? -19.233 10.744 -40.748 1.00 40.22 134 ILE A O 1
ATOM 1116 N N . THR A 1 135 ? -21.084 9.636 -40.175 1.00 43.53 135 THR A N 1
ATOM 1117 C CA . THR A 1 135 ? -21.160 10.086 -38.784 1.00 43.53 135 THR A CA 1
ATOM 1118 C C . THR A 1 135 ? -19.930 9.654 -37.971 1.00 43.53 135 THR A C 1
ATOM 1120 O O . THR A 1 135 ? -19.642 8.472 -37.779 1.00 43.53 135 THR A O 1
ATOM 1123 N N . ASN A 1 136 ? -19.232 10.663 -37.455 1.00 52.38 136 ASN A N 1
ATOM 1124 C CA . ASN A 1 136 ? -17.829 10.670 -37.042 1.00 52.38 136 ASN A CA 1
ATOM 1125 C C . ASN A 1 136 ? -17.431 9.880 -35.784 1.00 52.38 136 ASN A C 1
ATOM 1127 O O . ASN A 1 136 ? -16.257 9.886 -35.444 1.00 52.38 136 ASN A O 1
ATOM 1131 N N . ARG A 1 137 ? -18.318 9.186 -35.062 1.00 44.25 137 ARG A N 1
ATOM 1132 C CA . ARG A 1 137 ? -17.919 8.642 -33.744 1.00 44.25 137 ARG A CA 1
ATOM 1133 C C . ARG A 1 137 ? -17.164 7.318 -33.826 1.00 44.25 137 ARG A C 1
ATOM 1135 O O . ARG A 1 137 ? -16.133 7.161 -33.199 1.00 44.25 137 ARG A O 1
ATOM 1142 N N . ARG A 1 138 ? -17.627 6.384 -34.659 1.00 42.38 138 ARG A N 1
ATOM 1143 C CA . ARG A 1 138 ? -17.034 5.038 -34.743 1.00 42.38 138 ARG A CA 1
ATOM 1144 C C . ARG A 1 138 ? -15.731 5.008 -35.545 1.00 42.38 138 ARG A C 1
ATOM 1146 O O . ARG A 1 138 ? -14.833 4.256 -35.194 1.00 42.38 138 ARG A O 1
ATOM 1153 N N . ILE A 1 139 ? -15.621 5.827 -36.594 1.00 45.03 139 ILE A N 1
ATOM 1154 C CA . ILE A 1 139 ? -14.369 5.979 -37.349 1.00 45.03 139 ILE A CA 1
ATOM 1155 C C . ILE A 1 139 ? -13.362 6.778 -36.525 1.00 45.03 139 ILE A C 1
ATOM 1157 O O . ILE A 1 139 ? -12.210 6.375 -36.488 1.00 45.03 139 ILE A O 1
ATOM 1161 N N . ALA A 1 140 ? -13.781 7.822 -35.795 1.00 42.25 140 ALA A N 1
ATOM 1162 C CA . ALA A 1 140 ? -12.888 8.494 -34.855 1.00 42.25 140 ALA A CA 1
ATOM 1163 C C . ALA A 1 140 ? -12.457 7.561 -33.717 1.00 42.25 140 ALA A C 1
ATOM 1165 O O . ALA A 1 140 ? -11.280 7.539 -33.414 1.00 42.25 140 ALA A O 1
ATOM 1166 N N . ASP A 1 141 ? -13.335 6.741 -33.134 1.00 47.09 141 ASP A N 1
ATOM 1167 C CA . ASP A 1 141 ? -12.965 5.811 -32.054 1.00 47.09 141 ASP A CA 1
ATOM 1168 C C . ASP A 1 141 ? -12.021 4.694 -32.534 1.00 47.09 141 ASP A C 1
ATOM 1170 O O . ASP A 1 141 ? -11.080 4.332 -31.826 1.00 47.09 141 ASP A O 1
ATOM 1174 N N . GLU A 1 142 ? -12.227 4.164 -33.744 1.00 45.06 142 GLU A N 1
ATOM 1175 C CA . GLU A 1 142 ? -11.324 3.183 -34.362 1.00 45.06 142 GLU A CA 1
ATOM 1176 C C . GLU A 1 142 ? -10.011 3.836 -34.831 1.00 45.06 142 GLU A C 1
ATOM 1178 O O . GLU A 1 142 ? -8.947 3.243 -34.668 1.00 45.06 142 GLU A O 1
ATOM 1183 N N . PHE A 1 143 ? -10.049 5.085 -35.308 1.00 40.22 143 PHE A N 1
ATOM 1184 C CA . PHE A 1 143 ? -8.868 5.892 -35.623 1.00 40.22 143 PHE A CA 1
ATOM 1185 C C . PHE A 1 143 ? -8.096 6.274 -34.356 1.00 40.22 143 PHE A C 1
ATOM 1187 O O . PHE A 1 143 ? -6.884 6.152 -34.341 1.00 40.22 143 PHE A O 1
ATOM 1194 N N . PHE A 1 144 ? -8.754 6.638 -33.255 1.00 44.03 144 PHE A N 1
ATOM 1195 C CA . PHE A 1 144 ? -8.125 6.924 -31.963 1.00 44.03 144 PHE A CA 1
ATOM 1196 C C . PHE A 1 144 ? -7.587 5.659 -31.301 1.00 44.03 144 PHE A C 1
ATOM 1198 O O . PHE A 1 144 ? -6.545 5.723 -30.654 1.00 44.03 144 PHE A O 1
ATOM 1205 N N . LYS A 1 145 ? -8.238 4.502 -31.482 1.00 45.69 145 LYS A N 1
ATOM 1206 C CA . LYS A 1 145 ? -7.654 3.199 -31.135 1.00 45.69 145 LYS A CA 1
ATOM 1207 C C . LYS A 1 145 ? -6.402 2.931 -31.958 1.00 45.69 145 LYS A C 1
ATOM 1209 O O . LYS A 1 145 ? -5.376 2.619 -31.366 1.00 45.69 145 LYS A O 1
ATOM 1214 N N . ALA A 1 146 ? -6.468 3.105 -33.279 1.00 35.16 146 ALA A N 1
ATOM 1215 C CA . ALA A 1 146 ? -5.339 2.901 -34.177 1.00 35.16 146 ALA A CA 1
ATOM 1216 C C . ALA A 1 146 ? -4.182 3.853 -33.836 1.00 35.16 146 ALA A C 1
ATOM 1218 O O . ALA A 1 146 ? -3.079 3.381 -33.583 1.00 35.16 146 ALA A O 1
ATOM 1219 N N . VAL A 1 147 ? -4.436 5.154 -33.685 1.00 36.88 147 VAL A N 1
ATOM 1220 C CA . VAL A 1 147 ? -3.467 6.197 -33.307 1.00 36.88 147 VAL A CA 1
ATOM 1221 C C . VAL A 1 147 ? -2.902 5.974 -31.899 1.00 36.88 147 VAL A C 1
ATOM 1223 O O . VAL A 1 147 ? -1.695 6.088 -31.724 1.00 36.88 147 VAL A O 1
ATOM 1226 N N . LYS A 1 148 ? -3.701 5.544 -30.907 1.00 44.03 148 LYS A N 1
ATOM 1227 C CA . LYS A 1 148 ? -3.170 5.125 -29.589 1.00 44.03 148 LYS A CA 1
ATOM 1228 C C . LYS A 1 148 ? -2.244 3.912 -29.679 1.00 44.03 148 LYS A C 1
ATOM 1230 O O . LYS A 1 148 ? -1.333 3.792 -28.868 1.00 44.03 148 LYS A O 1
ATOM 1235 N N . THR A 1 149 ? -2.475 3.009 -30.631 1.00 39.31 149 THR A N 1
ATOM 1236 C CA . THR A 1 149 ? -1.646 1.807 -30.828 1.00 39.31 149 THR A CA 1
ATOM 1237 C C . THR A 1 149 ? -0.500 1.986 -31.828 1.00 39.31 149 THR A C 1
ATOM 1239 O O . THR A 1 149 ? 0.395 1.149 -31.864 1.00 39.31 149 THR A O 1
ATOM 1242 N N . THR A 1 150 ? -0.500 3.056 -32.628 1.00 37.56 150 THR A N 1
ATOM 1243 C CA . THR A 1 150 ? 0.482 3.298 -33.699 1.00 37.56 150 THR A CA 1
ATOM 1244 C C . THR A 1 150 ? 0.911 4.764 -33.796 1.00 37.56 150 THR A C 1
ATOM 1246 O O . THR A 1 150 ? 1.079 5.299 -34.890 1.00 37.56 150 THR A O 1
ATOM 1249 N N . ASP A 1 151 ? 1.190 5.416 -32.663 1.00 41.25 151 ASP A N 1
ATOM 1250 C CA . ASP A 1 151 ? 1.974 6.661 -32.656 1.00 41.25 151 ASP A CA 1
ATOM 1251 C C . ASP A 1 151 ? 3.469 6.358 -32.892 1.00 41.25 151 ASP A C 1
ATOM 1253 O O . ASP A 1 151 ? 4.333 6.516 -32.028 1.00 41.25 151 ASP A O 1
ATOM 1257 N N . ILE A 1 152 ? 3.747 5.847 -34.094 1.00 38.09 152 ILE A N 1
ATOM 1258 C CA . ILE A 1 152 ? 5.078 5.538 -34.633 1.00 38.09 152 ILE A CA 1
ATOM 1259 C C . ILE A 1 152 ? 5.728 6.826 -35.184 1.00 38.09 152 ILE A C 1
ATOM 1261 O O . ILE A 1 152 ? 6.940 6.880 -35.384 1.00 38.09 152 ILE A O 1
ATOM 1265 N N . GLY A 1 153 ? 4.948 7.901 -35.371 1.00 36.38 153 GLY A N 1
ATOM 1266 C CA . GLY A 1 153 ? 5.393 9.156 -35.985 1.00 36.38 153 GLY A CA 1
ATOM 1267 C C . GLY A 1 153 ? 6.488 9.895 -35.210 1.00 36.38 153 GLY A C 1
ATOM 1268 O O . GLY A 1 153 ? 7.305 10.565 -35.828 1.00 36.38 153 GLY A O 1
ATOM 1269 N N . SER A 1 154 ? 6.575 9.717 -33.886 1.00 48.50 154 SER A N 1
ATOM 1270 C CA . SER A 1 154 ? 7.623 10.332 -33.052 1.00 48.50 154 SER A CA 1
ATOM 1271 C C . SER A 1 154 ? 8.836 9.425 -32.796 1.00 48.50 154 SER A C 1
ATOM 1273 O O . SER A 1 154 ? 9.694 9.770 -31.996 1.00 48.50 154 SER A O 1
ATOM 1275 N N . ILE A 1 155 ? 8.883 8.219 -33.366 1.00 47.94 155 ILE A N 1
ATOM 1276 C CA . ILE A 1 155 ? 9.971 7.246 -33.139 1.00 47.94 155 ILE A CA 1
ATOM 1277 C C . ILE A 1 155 ? 10.975 7.280 -34.300 1.00 47.94 155 ILE A C 1
ATOM 1279 O O . ILE A 1 155 ? 12.138 6.920 -34.123 1.00 47.94 155 ILE A O 1
ATOM 1283 N N . VAL A 1 156 ? 10.539 7.762 -35.468 1.00 53.03 156 VAL A N 1
ATOM 1284 C CA . VAL A 1 156 ? 11.293 7.734 -36.733 1.00 53.03 156 VAL A CA 1
ATOM 1285 C C . VAL A 1 156 ? 12.635 8.474 -36.643 1.00 53.03 156 VAL A C 1
ATOM 1287 O O . VAL A 1 156 ? 13.598 8.060 -37.281 1.00 53.03 156 VAL A O 1
ATOM 1290 N N . ASP A 1 157 ? 12.730 9.502 -35.793 1.00 65.88 157 ASP A N 1
ATOM 1291 C CA . ASP A 1 157 ? 13.938 10.330 -35.659 1.00 65.88 157 ASP A CA 1
ATOM 1292 C C . ASP A 1 157 ? 14.873 9.905 -34.518 1.00 65.88 157 ASP A C 1
ATOM 1294 O O . ASP A 1 157 ? 15.941 10.500 -34.329 1.00 65.88 157 ASP A O 1
ATOM 1298 N N . ALA A 1 158 ? 14.503 8.887 -33.737 1.00 70.75 158 ALA A N 1
ATOM 1299 C CA . ALA A 1 158 ? 15.353 8.417 -32.658 1.00 70.75 158 ALA A CA 1
ATOM 1300 C C . ALA A 1 158 ? 16.569 7.666 -33.218 1.00 70.75 158 ALA A C 1
ATOM 1302 O O . ALA A 1 158 ? 16.448 6.737 -34.017 1.00 70.75 158 ALA A O 1
ATOM 1303 N N . LYS A 1 159 ? 17.765 8.042 -32.765 1.00 78.69 159 LYS A N 1
ATOM 1304 C CA . LYS A 1 159 ? 19.020 7.392 -33.157 1.00 78.69 159 LYS A CA 1
ATOM 1305 C C . LYS A 1 159 ? 19.530 6.551 -32.004 1.00 78.69 159 LYS A C 1
ATOM 1307 O O . LYS A 1 159 ? 19.773 7.066 -30.915 1.00 78.69 159 LYS A O 1
ATOM 1312 N N . ILE A 1 160 ? 19.727 5.264 -32.264 1.00 76.44 160 ILE A N 1
ATOM 1313 C CA . ILE A 1 160 ? 20.379 4.348 -31.332 1.00 76.44 160 ILE A CA 1
ATOM 1314 C C . ILE A 1 160 ? 21.827 4.181 -31.772 1.00 76.44 160 ILE A C 1
ATOM 1316 O O . ILE A 1 160 ? 22.101 3.784 -32.904 1.00 76.44 160 ILE A O 1
ATOM 1320 N N . LYS A 1 161 ? 22.766 4.485 -30.878 1.00 80.31 161 LYS A N 1
ATOM 1321 C CA . LYS A 1 161 ? 24.196 4.331 -31.127 1.00 80.31 161 LYS A CA 1
ATOM 1322 C C . LYS A 1 161 ? 24.842 3.588 -29.972 1.00 80.31 161 LYS A C 1
ATOM 1324 O O . LYS A 1 161 ? 24.825 4.051 -28.835 1.00 80.31 161 LYS A O 1
ATOM 1329 N N . ARG A 1 162 ? 25.475 2.456 -30.275 1.00 82.62 162 ARG A N 1
ATOM 1330 C CA . ARG A 1 162 ? 26.398 1.811 -29.341 1.00 82.62 162 ARG A CA 1
ATOM 1331 C C . ARG A 1 162 ? 27.648 2.678 -29.220 1.00 82.62 162 ARG A C 1
ATOM 1333 O O . ARG A 1 162 ? 28.290 2.974 -30.226 1.00 82.62 162 ARG A O 1
ATOM 1340 N N . ILE A 1 163 ? 27.950 3.124 -28.006 1.00 88.00 163 ILE A N 1
ATOM 1341 C CA . ILE A 1 163 ? 29.116 3.970 -27.727 1.00 88.00 163 ILE A CA 1
ATOM 1342 C C . ILE A 1 163 ? 30.337 3.107 -27.431 1.00 88.00 163 ILE A C 1
ATOM 1344 O O . ILE A 1 163 ? 31.430 3.405 -27.903 1.00 88.00 163 ILE A O 1
ATOM 1348 N N . ASN A 1 164 ? 30.143 2.029 -26.675 1.00 86.12 164 ASN A N 1
ATOM 1349 C CA . ASN A 1 164 ? 31.176 1.061 -26.324 1.00 86.12 164 ASN A CA 1
ATOM 1350 C C . ASN A 1 164 ? 30.524 -0.305 -26.027 1.00 86.12 164 ASN A C 1
ATOM 1352 O O . ASN A 1 164 ? 29.354 -0.537 -26.354 1.00 86.12 164 ASN A O 1
ATOM 1356 N N . ASP A 1 165 ? 31.270 -1.222 -25.415 1.00 81.38 165 ASP A N 1
ATOM 1357 C CA . ASP A 1 165 ? 30.760 -2.565 -25.164 1.00 81.38 165 ASP A CA 1
ATOM 1358 C C . ASP A 1 165 ? 29.606 -2.628 -24.166 1.00 81.38 165 ASP A C 1
ATOM 1360 O O . ASP A 1 165 ? 28.767 -3.519 -24.293 1.00 81.38 165 ASP A O 1
ATOM 1364 N N . THR A 1 166 ? 29.509 -1.642 -23.277 1.00 85.81 166 THR A N 1
ATOM 1365 C CA . THR A 1 166 ? 28.569 -1.598 -22.160 1.00 85.81 166 THR A CA 1
ATOM 1366 C C . THR A 1 166 ? 27.534 -0.484 -22.281 1.00 85.81 166 THR A C 1
ATOM 1368 O O . THR A 1 166 ? 26.577 -0.467 -21.522 1.00 85.81 166 THR A O 1
ATOM 1371 N N . THR A 1 167 ? 27.661 0.451 -23.219 1.00 85.62 167 THR A N 1
ATOM 1372 C CA . THR A 1 167 ? 26.821 1.654 -23.264 1.00 85.62 167 THR A CA 1
ATOM 1373 C C . THR A 1 167 ? 26.150 1.830 -24.621 1.00 85.62 167 THR A C 1
ATOM 1375 O O . THR A 1 167 ? 26.807 1.881 -25.667 1.00 85.62 167 THR A O 1
ATOM 1378 N N . ILE A 1 168 ? 24.828 2.011 -24.593 1.00 83.06 168 ILE A N 1
ATOM 1379 C CA . ILE A 1 168 ? 24.022 2.456 -25.731 1.00 83.06 168 ILE A CA 1
ATOM 1380 C C . ILE A 1 168 ? 23.449 3.833 -25.431 1.00 83.06 168 ILE A C 1
ATOM 1382 O O . ILE A 1 168 ? 22.863 4.060 -24.375 1.00 83.06 168 ILE A O 1
ATOM 1386 N N . HIS A 1 169 ? 23.591 4.737 -26.393 1.00 84.00 169 HIS A N 1
ATOM 1387 C CA . HIS A 1 169 ? 22.904 6.017 -26.408 1.00 84.00 169 HIS A CA 1
ATOM 1388 C C . HIS A 1 169 ? 21.676 5.923 -27.296 1.00 84.00 169 HIS A C 1
ATOM 1390 O O . HIS A 1 169 ? 21.731 5.399 -28.410 1.00 84.00 169 HIS A O 1
ATOM 1396 N N . VAL A 1 170 ? 20.583 6.476 -26.799 1.00 80.06 170 VAL A N 1
ATOM 1397 C CA . VAL A 1 170 ? 19.347 6.685 -27.533 1.00 80.06 170 VAL A CA 1
ATOM 1398 C C . VAL A 1 170 ? 19.087 8.184 -27.529 1.00 80.06 170 VAL A C 1
ATOM 1400 O O . VAL A 1 170 ? 18.821 8.764 -26.478 1.00 80.06 170 VAL A O 1
ATOM 1403 N N . THR A 1 171 ? 19.205 8.829 -28.686 1.00 77.88 171 THR A N 1
ATOM 1404 C CA . THR A 1 171 ? 18.963 10.273 -28.819 1.00 77.88 171 THR A CA 1
ATOM 1405 C C . THR A 1 171 ? 17.686 10.540 -29.593 1.00 77.88 171 THR A C 1
ATOM 1407 O O . THR A 1 171 ? 17.476 9.930 -30.641 1.00 77.88 171 THR A O 1
ATOM 1410 N N . TYR A 1 172 ? 16.882 11.492 -29.127 1.00 77.25 172 TYR A N 1
ATOM 1411 C CA . TYR A 1 172 ? 15.691 11.983 -29.819 1.00 77.25 172 TYR A CA 1
ATOM 1412 C C . TYR A 1 172 ? 15.600 13.506 -29.655 1.00 77.25 172 TYR A C 1
ATOM 1414 O O . TYR A 1 172 ? 15.408 14.001 -28.543 1.00 77.25 172 TYR A O 1
ATOM 1422 N N . GLY A 1 173 ? 15.780 14.254 -30.749 1.00 82.12 173 GLY A N 1
ATOM 1423 C CA . GLY A 1 173 ? 16.019 15.700 -30.672 1.00 82.12 173 GLY A CA 1
ATOM 1424 C C . GLY A 1 173 ? 17.252 16.010 -29.813 1.00 82.12 173 GLY A C 1
ATOM 1425 O O . GLY A 1 173 ? 18.294 15.378 -29.988 1.00 82.12 173 GLY A O 1
ATOM 1426 N N . ASP A 1 174 ? 17.104 16.926 -28.853 1.00 79.88 174 ASP A N 1
ATOM 1427 C CA . ASP A 1 174 ? 18.152 17.294 -27.885 1.00 79.88 174 ASP A CA 1
ATOM 1428 C C . ASP A 1 174 ? 18.201 16.371 -26.651 1.00 79.88 174 ASP A C 1
ATOM 1430 O O . ASP A 1 174 ? 19.071 16.517 -25.791 1.00 79.88 174 ASP A O 1
ATOM 1434 N N . ASN A 1 175 ? 17.279 15.409 -26.542 1.00 75.56 175 ASN A N 1
ATOM 1435 C CA . ASN A 1 175 ? 17.224 1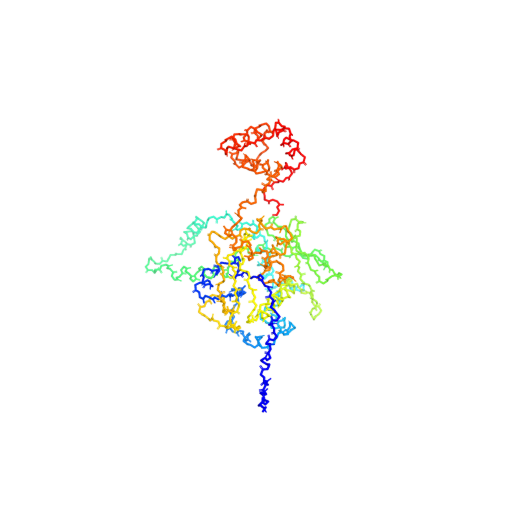4.499 -25.403 1.00 75.56 175 ASN A CA 1
ATOM 1436 C C . ASN A 1 175 ? 18.161 13.306 -25.605 1.00 75.56 175 ASN A C 1
ATOM 1438 O O . ASN A 1 175 ? 18.157 12.661 -26.659 1.00 75.56 175 ASN A O 1
ATOM 1442 N N . LEU A 1 176 ? 18.906 12.966 -24.551 1.00 80.75 176 LEU A N 1
ATOM 1443 C CA . LEU A 1 176 ? 19.783 11.802 -24.490 1.00 80.75 176 LEU A CA 1
ATOM 1444 C C . LEU A 1 176 ? 19.336 10.866 -23.363 1.00 80.75 176 LEU A C 1
ATOM 1446 O O . LEU A 1 176 ? 19.325 11.235 -22.185 1.00 80.75 176 LEU A O 1
ATOM 1450 N N . ALA A 1 177 ? 19.001 9.636 -23.741 1.00 82.25 177 ALA A N 1
ATOM 1451 C CA . ALA A 1 177 ? 18.888 8.513 -22.829 1.00 82.25 177 ALA A CA 1
ATOM 1452 C C . ALA A 1 177 ? 20.107 7.598 -22.997 1.00 82.25 177 ALA A C 1
ATOM 1454 O O . ALA A 1 177 ? 20.537 7.299 -24.112 1.00 82.25 177 ALA A O 1
ATOM 1455 N N . GLU A 1 178 ? 20.654 7.137 -21.882 1.00 85.38 178 GLU A N 1
ATOM 1456 C CA . GLU A 1 178 ? 21.787 6.221 -21.842 1.00 85.38 178 GLU A CA 1
ATOM 1457 C C . GLU A 1 178 ? 21.366 4.925 -21.159 1.00 85.38 178 GLU A C 1
ATOM 1459 O O . GLU A 1 178 ? 20.721 4.932 -20.108 1.00 85.38 178 GLU A O 1
ATOM 1464 N N . ILE A 1 179 ? 21.748 3.800 -21.752 1.00 84.94 179 ILE A N 1
ATOM 1465 C CA . ILE A 1 179 ? 21.601 2.484 -21.144 1.00 84.94 179 ILE A CA 1
ATOM 1466 C C . ILE A 1 179 ? 22.996 1.913 -20.949 1.00 84.94 179 ILE A C 1
ATOM 1468 O O . ILE A 1 179 ? 23.695 1.616 -21.916 1.00 84.94 179 ILE A O 1
ATOM 1472 N N . GLU A 1 180 ? 23.387 1.775 -19.687 1.00 88.38 180 GLU A N 1
ATOM 1473 C CA . GLU A 1 180 ? 24.695 1.270 -19.277 1.00 88.38 180 GLU A CA 1
ATOM 1474 C C . GLU A 1 180 ? 24.549 -0.134 -18.679 1.00 88.38 180 GLU A C 1
ATOM 1476 O O . GLU A 1 180 ? 23.857 -0.323 -17.678 1.00 88.38 180 GLU A O 1
ATOM 1481 N N . LEU A 1 181 ? 25.188 -1.124 -19.294 1.00 85.88 181 LEU A N 1
ATOM 1482 C CA . LEU A 1 181 ? 25.331 -2.481 -18.790 1.00 85.88 181 LEU A CA 1
ATOM 1483 C C . LEU A 1 181 ? 26.305 -2.477 -17.607 1.00 85.88 181 LEU A C 1
ATOM 1485 O O . LEU A 1 181 ? 27.452 -2.051 -17.713 1.00 85.88 181 LEU A O 1
ATOM 1489 N N . ASP A 1 182 ? 25.845 -2.992 -16.472 1.00 83.31 182 ASP A N 1
ATOM 1490 C CA . ASP A 1 182 ? 26.703 -3.366 -15.354 1.00 83.31 182 ASP A CA 1
ATOM 1491 C C . ASP A 1 182 ? 27.103 -4.832 -15.562 1.00 83.31 182 ASP A C 1
ATOM 1493 O O . ASP A 1 182 ? 26.409 -5.755 -15.110 1.00 83.31 182 ASP A O 1
ATOM 1497 N N . ASP A 1 183 ? 28.216 -5.039 -16.273 1.00 63.50 183 ASP A N 1
ATOM 1498 C CA . ASP A 1 183 ? 28.753 -6.361 -16.637 1.00 63.50 183 ASP A CA 1
ATOM 1499 C C . ASP A 1 183 ? 28.951 -7.275 -15.422 1.00 63.50 183 ASP A C 1
ATOM 1501 O O . ASP A 1 183 ? 28.848 -8.498 -15.514 1.00 63.50 183 ASP A O 1
ATOM 1505 N N . LYS A 1 184 ? 29.173 -6.694 -14.238 1.00 74.88 184 LYS A N 1
ATOM 1506 C CA . LYS A 1 184 ? 29.336 -7.456 -12.996 1.00 74.88 184 LYS A CA 1
ATOM 1507 C C . LYS A 1 184 ? 28.006 -7.886 -12.383 1.00 74.88 184 LYS A C 1
ATOM 1509 O O . LYS A 1 184 ? 28.001 -8.757 -11.513 1.00 74.88 184 LYS A O 1
ATOM 1514 N N . ARG A 1 185 ? 26.878 -7.277 -12.765 1.00 62.34 185 ARG A N 1
ATOM 1515 C CA . ARG A 1 185 ? 25.613 -7.402 -12.021 1.00 62.34 185 ARG A CA 1
ATOM 1516 C C . ARG A 1 185 ? 24.411 -7.905 -12.810 1.00 62.34 185 ARG A C 1
ATOM 1518 O O . ARG A 1 185 ? 23.337 -7.961 -12.206 1.00 62.34 185 ARG A O 1
ATOM 1525 N N . LYS A 1 186 ? 24.549 -8.304 -14.083 1.00 79.38 186 LYS A N 1
ATOM 1526 C CA . LYS A 1 186 ? 23.410 -8.747 -14.926 1.00 79.38 186 LYS A CA 1
ATOM 1527 C C . LYS A 1 186 ? 22.269 -7.714 -14.935 1.00 79.38 186 LYS A C 1
ATOM 1529 O O . LYS A 1 186 ? 21.081 -8.045 -14.871 1.00 79.38 186 LYS A O 1
ATOM 1534 N N . LYS A 1 187 ? 22.639 -6.433 -14.917 1.00 84.50 187 LYS A N 1
ATOM 1535 C CA . LYS A 1 187 ? 21.729 -5.290 -14.818 1.00 84.50 187 LYS A CA 1
ATOM 1536 C C . LYS A 1 187 ? 22.111 -4.261 -15.861 1.00 84.50 187 LYS A C 1
ATOM 1538 O O . LYS A 1 187 ? 23.279 -4.145 -16.204 1.00 84.50 187 LYS A O 1
ATOM 1543 N N . ALA A 1 188 ? 21.125 -3.501 -16.306 1.00 84.75 188 ALA A N 1
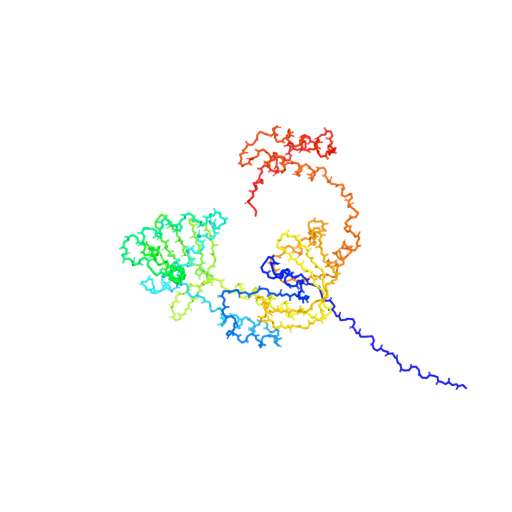ATOM 1544 C CA . ALA A 1 188 ? 21.341 -2.295 -17.080 1.00 84.75 188 ALA A CA 1
ATOM 1545 C C . ALA A 1 188 ? 20.751 -1.107 -16.320 1.00 84.75 188 ALA A C 1
ATOM 1547 O O . ALA A 1 188 ? 19.725 -1.230 -15.646 1.00 84.75 188 ALA A O 1
ATOM 1548 N N . ILE A 1 189 ? 21.431 0.028 -16.368 1.00 84.19 189 ILE A N 1
ATOM 1549 C CA . ILE A 1 189 ? 21.008 1.272 -15.738 1.00 84.19 189 ILE A CA 1
ATOM 1550 C C . ILE A 1 189 ? 20.518 2.179 -16.852 1.00 84.19 189 ILE A C 1
ATOM 1552 O O . ILE A 1 189 ? 21.285 2.527 -17.744 1.00 84.19 189 ILE A O 1
ATOM 1556 N N . HIS A 1 190 ? 19.243 2.549 -16.792 1.00 83.62 190 HIS A N 1
ATOM 1557 C CA . HIS A 1 190 ? 18.675 3.542 -17.689 1.00 83.62 190 HIS A CA 1
ATOM 1558 C C . HIS A 1 190 ? 18.826 4.927 -17.049 1.00 83.62 190 HIS A C 1
ATOM 1560 O O . HIS A 1 190 ? 18.318 5.163 -15.947 1.00 83.62 190 HIS A O 1
ATOM 1566 N N . LYS A 1 191 ? 19.543 5.828 -17.724 1.00 82.81 191 LYS A N 1
ATOM 1567 C CA . LYS A 1 191 ? 19.745 7.220 -17.320 1.00 82.81 191 LYS A CA 1
ATOM 1568 C C . LYS A 1 191 ? 19.143 8.163 -18.356 1.00 82.81 191 LYS A C 1
ATOM 1570 O O . LYS A 1 191 ? 19.288 7.941 -19.551 1.00 82.81 191 LYS A O 1
ATOM 1575 N N . VAL A 1 192 ? 18.544 9.250 -17.890 1.00 78.38 192 VAL A N 1
ATOM 1576 C CA . VAL A 1 192 ? 18.117 10.381 -18.723 1.00 78.38 192 VAL A CA 1
ATOM 1577 C C . VAL A 1 192 ? 18.749 11.628 -18.129 1.00 78.38 192 VAL A C 1
ATOM 1579 O O . VAL A 1 192 ? 18.621 11.861 -16.927 1.00 78.38 192 VAL A O 1
ATOM 1582 N N . ASN A 1 193 ? 19.477 12.403 -18.938 1.00 78.50 193 ASN A N 1
ATOM 1583 C CA . ASN A 1 193 ? 20.181 13.609 -18.480 1.00 78.50 193 ASN A CA 1
ATOM 1584 C C . ASN A 1 193 ? 21.045 13.358 -17.221 1.00 78.50 193 ASN A C 1
ATOM 1586 O O . ASN A 1 193 ? 20.975 14.099 -16.242 1.00 78.50 193 ASN A O 1
ATOM 1590 N N . ASN A 1 194 ? 21.820 12.264 -17.218 1.00 77.62 194 ASN A N 1
ATOM 1591 C CA . ASN A 1 194 ? 22.650 11.787 -16.096 1.00 77.62 194 ASN A CA 1
ATOM 1592 C C . ASN A 1 194 ? 21.906 11.394 -14.803 1.00 77.62 194 ASN A C 1
ATOM 1594 O O . ASN A 1 194 ? 22.544 10.963 -13.840 1.00 77.62 194 ASN A O 1
ATOM 1598 N N . LYS A 1 195 ? 20.572 11.473 -14.761 1.00 74.50 195 LYS A N 1
ATOM 1599 C CA . LYS A 1 195 ? 19.755 10.987 -13.644 1.00 74.50 195 LYS A CA 1
ATOM 1600 C C . LYS A 1 195 ? 19.367 9.537 -13.910 1.00 74.50 195 LYS A C 1
ATOM 1602 O O . LYS A 1 195 ? 18.810 9.219 -14.958 1.00 74.50 195 LYS A O 1
ATOM 1607 N N . GLN A 1 196 ? 19.662 8.644 -12.968 1.00 82.31 196 GLN A N 1
ATOM 1608 C CA . GLN A 1 196 ? 19.198 7.261 -13.045 1.00 82.31 196 GLN A CA 1
ATOM 1609 C C . GLN A 1 196 ? 17.673 7.230 -12.913 1.00 82.31 196 GLN A C 1
ATOM 1611 O O . GLN A 1 196 ? 17.140 7.640 -11.883 1.00 82.31 196 GLN A O 1
ATOM 1616 N N . ILE A 1 197 ? 17.005 6.708 -13.938 1.00 78.06 197 ILE A N 1
ATOM 1617 C CA . ILE A 1 197 ? 15.549 6.570 -13.978 1.00 78.06 197 ILE A CA 1
ATOM 1618 C C . ILE A 1 197 ? 15.157 5.169 -13.521 1.00 78.06 197 ILE A C 1
ATOM 1620 O O . ILE A 1 197 ? 14.414 5.017 -12.559 1.00 78.06 197 ILE A O 1
ATOM 1624 N N . ASP A 1 198 ? 15.748 4.139 -14.131 1.00 75.06 198 ASP A N 1
ATOM 1625 C CA . ASP A 1 198 ? 15.336 2.754 -13.911 1.00 75.06 198 ASP A CA 1
ATOM 1626 C C . ASP A 1 198 ? 16.505 1.771 -13.844 1.00 75.06 198 ASP A C 1
ATOM 1628 O O . ASP A 1 198 ? 17.621 2.017 -14.308 1.00 75.06 198 ASP A O 1
ATOM 1632 N N . LYS A 1 199 ? 16.212 0.600 -13.269 1.00 80.44 199 LYS A N 1
ATOM 1633 C CA . LYS A 1 199 ? 17.045 -0.599 -13.380 1.00 80.44 199 LYS A CA 1
ATOM 1634 C C . LYS A 1 199 ? 16.358 -1.567 -14.332 1.00 80.44 199 LYS A C 1
ATOM 1636 O O . LYS A 1 199 ? 15.174 -1.844 -14.175 1.00 80.44 199 LYS A O 1
ATOM 1641 N N . LEU A 1 200 ? 17.119 -2.105 -15.270 1.00 81.62 200 LEU A N 1
ATOM 1642 C CA . LEU A 1 200 ? 16.721 -3.111 -16.247 1.00 81.62 200 LEU A CA 1
ATOM 1643 C C . LEU A 1 200 ? 17.443 -4.431 -15.930 1.00 81.62 200 LEU A C 1
ATOM 1645 O O . LEU A 1 200 ? 18.515 -4.435 -15.317 1.00 81.62 200 LEU A O 1
ATOM 1649 N N . SER A 1 201 ? 16.844 -5.563 -16.298 1.00 79.69 201 SER A N 1
ATOM 1650 C CA . SER A 1 201 ? 17.493 -6.877 -16.184 1.00 79.69 201 SER A CA 1
ATOM 1651 C C . SER A 1 201 ? 18.253 -7.170 -17.470 1.00 79.69 201 SER A C 1
ATOM 1653 O O . SER A 1 201 ? 17.778 -6.840 -18.551 1.00 79.69 201 SER A O 1
ATOM 1655 N N . VAL A 1 202 ? 19.427 -7.784 -17.354 1.00 80.00 202 VAL A N 1
ATOM 1656 C CA . VAL A 1 202 ? 20.233 -8.201 -18.502 1.00 80.00 202 VAL A CA 1
ATOM 1657 C C . VAL A 1 202 ? 20.445 -9.703 -18.415 1.00 80.00 202 VAL A C 1
ATOM 1659 O O . VAL A 1 202 ? 20.858 -10.208 -17.368 1.00 80.00 202 VAL A O 1
ATOM 1662 N N . LYS A 1 203 ? 20.154 -10.426 -19.496 1.00 81.38 203 LYS A N 1
ATOM 1663 C CA . LYS A 1 203 ? 20.417 -11.867 -19.593 1.00 81.38 203 LYS A CA 1
ATOM 1664 C C . LYS A 1 203 ? 21.091 -12.182 -20.912 1.00 81.38 203 LYS A C 1
ATOM 1666 O O . LYS A 1 203 ? 20.766 -11.583 -21.929 1.00 81.38 203 LYS A O 1
ATOM 1671 N N . GLU A 1 204 ? 22.012 -13.131 -20.875 1.00 81.25 204 GLU A N 1
ATOM 1672 C CA . GLU A 1 204 ? 22.606 -13.688 -22.080 1.00 81.25 204 GLU A CA 1
ATOM 1673 C C . GLU A 1 204 ? 21.805 -14.922 -22.502 1.00 81.25 204 GLU A C 1
ATOM 1675 O O . GLU A 1 204 ? 21.674 -15.872 -21.729 1.00 81.25 204 GLU A O 1
ATOM 1680 N N . GLU A 1 205 ? 21.244 -14.897 -23.708 1.00 77.94 205 GLU A N 1
ATOM 1681 C CA . GLU A 1 205 ? 20.499 -16.015 -24.287 1.00 77.94 205 GLU A CA 1
ATOM 1682 C C . GLU A 1 205 ? 21.065 -16.318 -25.677 1.00 77.94 205 GLU A C 1
ATOM 1684 O O . GLU A 1 205 ? 21.094 -15.458 -26.562 1.00 77.94 205 GLU A O 1
ATOM 1689 N N . ASN A 1 206 ? 21.545 -17.551 -25.867 1.00 81.62 206 ASN A N 1
ATOM 1690 C CA . ASN A 1 206 ? 22.173 -18.009 -27.112 1.00 81.62 206 ASN A CA 1
ATOM 1691 C C . ASN A 1 206 ? 23.359 -17.130 -27.565 1.00 81.62 206 ASN A C 1
ATOM 1693 O O . ASN A 1 206 ? 23.488 -16.830 -28.749 1.00 81.62 206 ASN A O 1
ATOM 1697 N N . GLY A 1 207 ? 24.193 -16.675 -26.621 1.00 80.00 207 GLY A N 1
ATOM 1698 C CA . GLY A 1 207 ? 25.342 -15.801 -26.900 1.00 80.00 207 GLY A CA 1
ATOM 1699 C C . GLY A 1 207 ? 24.981 -14.336 -27.177 1.00 80.00 207 GLY A C 1
ATOM 1700 O O . GLY A 1 207 ? 25.842 -13.560 -27.587 1.00 80.00 207 GLY A O 1
ATOM 1701 N N . ASN A 1 208 ? 23.715 -13.942 -26.986 1.00 76.69 208 ASN A N 1
ATOM 1702 C CA . ASN A 1 208 ? 23.256 -12.568 -27.179 1.00 76.69 208 ASN A CA 1
ATOM 1703 C C . ASN A 1 208 ? 22.843 -11.939 -25.853 1.00 76.69 208 ASN A C 1
ATOM 1705 O O . ASN A 1 208 ? 22.073 -12.529 -25.096 1.00 76.69 208 ASN A O 1
ATOM 1709 N N . ILE A 1 209 ? 23.312 -10.719 -25.602 1.00 76.00 209 ILE A N 1
ATOM 1710 C CA . ILE A 1 209 ? 22.886 -9.923 -24.452 1.00 76.00 209 ILE A CA 1
ATOM 1711 C C . ILE A 1 209 ? 21.505 -9.338 -24.758 1.00 76.00 209 ILE A C 1
ATOM 1713 O O . ILE A 1 209 ? 21.330 -8.598 -25.720 1.00 76.00 209 ILE A O 1
ATOM 1717 N N . ASN A 1 210 ? 20.520 -9.643 -23.925 1.00 78.06 210 ASN A N 1
ATOM 1718 C CA . ASN A 1 210 ? 19.168 -9.111 -24.013 1.00 78.06 210 ASN A CA 1
ATOM 1719 C C . ASN A 1 210 ? 18.875 -8.238 -22.793 1.00 78.06 210 ASN A C 1
ATOM 1721 O O . ASN A 1 210 ? 19.200 -8.597 -21.657 1.00 78.06 210 ASN A O 1
ATOM 1725 N N . ILE A 1 211 ? 18.245 -7.093 -23.035 1.00 79.44 211 ILE A N 1
ATOM 1726 C CA . ILE A 1 211 ? 17.769 -6.172 -22.011 1.00 79.44 211 ILE A CA 1
ATOM 1727 C C . ILE A 1 211 ? 16.275 -6.387 -21.829 1.00 79.44 211 ILE A C 1
ATOM 1729 O O . ILE A 1 211 ? 15.489 -6.349 -22.776 1.00 79.44 211 ILE A O 1
ATOM 1733 N N . TYR A 1 212 ? 15.884 -6.553 -20.580 1.00 77.56 212 TYR A N 1
ATOM 1734 C CA . TYR A 1 212 ? 14.519 -6.788 -20.170 1.00 77.56 212 TYR A CA 1
ATOM 1735 C C . TYR A 1 212 ? 14.072 -5.699 -19.214 1.00 77.56 212 TYR A C 1
ATOM 1737 O O . TYR A 1 212 ? 14.842 -5.222 -18.368 1.00 77.56 212 TYR A O 1
ATOM 1745 N N . ARG A 1 213 ? 12.779 -5.384 -19.255 1.00 75.50 213 ARG A N 1
ATOM 1746 C CA . ARG A 1 213 ? 12.160 -4.619 -18.176 1.00 75.50 213 ARG A CA 1
ATOM 1747 C C . ARG A 1 213 ? 12.341 -5.407 -16.881 1.00 75.50 213 ARG A C 1
ATOM 1749 O O . ARG A 1 213 ? 12.099 -6.612 -16.847 1.00 75.50 213 ARG A O 1
ATOM 1756 N N . TYR A 1 214 ? 12.796 -4.757 -15.812 1.00 66.12 214 TYR A N 1
ATOM 1757 C CA . TYR A 1 214 ? 13.073 -5.437 -14.546 1.00 66.12 214 TYR A CA 1
ATOM 1758 C C . TYR A 1 214 ? 11.763 -5.849 -13.850 1.00 66.12 214 TYR A C 1
ATOM 1760 O O . TYR A 1 214 ? 11.239 -5.154 -12.978 1.00 66.12 214 TYR A O 1
ATOM 1768 N N . THR A 1 215 ? 11.198 -6.982 -14.270 1.00 65.06 215 THR A N 1
ATOM 1769 C CA . THR A 1 215 ? 9.924 -7.520 -13.773 1.00 65.06 215 THR A CA 1
ATOM 1770 C C . THR A 1 215 ? 10.101 -8.476 -12.601 1.00 65.06 215 THR A C 1
ATOM 1772 O O . THR A 1 215 ? 9.152 -8.672 -11.852 1.00 65.06 215 THR A O 1
ATOM 1775 N N . GLU A 1 216 ? 11.295 -9.022 -12.364 1.00 64.81 216 GLU A N 1
ATOM 1776 C CA . GLU A 1 216 ? 11.519 -10.067 -11.352 1.00 64.81 216 GLU A CA 1
ATOM 1777 C C . GLU A 1 216 ? 11.178 -9.598 -9.923 1.00 64.81 216 GLU A C 1
ATOM 1779 O O . GLU A 1 216 ? 10.508 -10.308 -9.165 1.00 64.81 216 GLU A O 1
ATOM 1784 N N . ASN A 1 217 ? 11.513 -8.345 -9.585 1.00 68.62 217 ASN A N 1
ATOM 1785 C CA . ASN A 1 217 ? 11.087 -7.735 -8.321 1.00 68.62 217 ASN A CA 1
ATOM 1786 C C . ASN A 1 217 ? 9.584 -7.434 -8.281 1.00 68.62 217 ASN A C 1
ATOM 1788 O O . ASN A 1 217 ? 8.999 -7.467 -7.200 1.00 68.62 217 ASN A O 1
ATOM 1792 N N . ARG A 1 218 ? 8.948 -7.121 -9.418 1.00 70.62 218 ARG A N 1
ATOM 1793 C CA . ARG A 1 218 ? 7.495 -6.891 -9.470 1.00 70.62 218 ARG A CA 1
ATOM 1794 C C . ARG A 1 218 ? 6.749 -8.212 -9.287 1.00 70.62 218 ARG A C 1
ATOM 1796 O O . ARG A 1 218 ? 5.937 -8.301 -8.378 1.00 70.62 218 ARG A O 1
ATOM 1803 N N . ILE A 1 219 ? 7.113 -9.252 -10.038 1.00 74.12 219 ILE A N 1
ATOM 1804 C CA . ILE A 1 219 ? 6.547 -10.604 -9.938 1.00 74.12 219 ILE A CA 1
ATOM 1805 C C . ILE A 1 219 ? 6.687 -11.148 -8.518 1.00 74.12 219 ILE A C 1
ATOM 1807 O O . ILE A 1 219 ? 5.711 -11.641 -7.964 1.00 74.12 219 ILE A O 1
ATOM 1811 N N . SER A 1 220 ? 7.864 -11.015 -7.900 1.00 76.56 220 SER A N 1
ATOM 1812 C CA . SER A 1 220 ? 8.071 -11.488 -6.527 1.00 76.56 220 SER A CA 1
ATOM 1813 C C . SER A 1 220 ? 7.186 -10.740 -5.527 1.00 76.56 220 SER A C 1
ATOM 1815 O O . SER A 1 220 ? 6.483 -11.373 -4.742 1.00 76.56 220 SER A O 1
ATOM 1817 N N . LYS A 1 221 ? 7.127 -9.402 -5.609 1.00 79.88 221 LYS A N 1
ATOM 1818 C CA . LYS A 1 221 ? 6.235 -8.589 -4.762 1.00 79.88 221 LYS A CA 1
ATOM 1819 C C . LYS A 1 221 ? 4.760 -8.940 -4.971 1.00 79.88 221 LYS A C 1
ATOM 1821 O O . LYS A 1 221 ? 3.989 -8.963 -4.017 1.00 79.88 221 LYS A O 1
ATOM 1826 N N . TRP A 1 222 ? 4.354 -9.205 -6.209 1.00 80.00 222 TRP A N 1
ATOM 1827 C CA . TRP A 1 222 ? 2.978 -9.579 -6.534 1.00 80.00 222 TRP A CA 1
ATOM 1828 C C . TRP A 1 222 ? 2.650 -10.973 -6.017 1.00 80.00 222 TRP A C 1
ATOM 1830 O O . TRP A 1 222 ? 1.603 -11.158 -5.405 1.00 80.00 222 TRP A O 1
ATOM 1840 N N . ALA A 1 223 ? 3.564 -11.929 -6.185 1.00 82.38 223 ALA A N 1
ATOM 1841 C CA . ALA A 1 223 ? 3.420 -13.276 -5.655 1.00 82.38 223 ALA A CA 1
ATOM 1842 C C . ALA A 1 223 ? 3.235 -13.261 -4.133 1.00 82.38 223 ALA A C 1
ATOM 1844 O O . ALA A 1 223 ? 2.370 -13.966 -3.620 1.00 82.38 223 ALA A O 1
ATOM 1845 N N . GLU A 1 224 ? 3.988 -12.418 -3.422 1.00 85.44 224 GLU A N 1
ATOM 1846 C CA . GLU A 1 224 ? 3.827 -12.217 -1.980 1.00 85.44 224 GLU A CA 1
ATOM 1847 C C . GLU A 1 224 ? 2.460 -11.631 -1.620 1.00 85.44 224 GLU A C 1
ATOM 1849 O O . GLU A 1 224 ? 1.799 -12.145 -0.728 1.00 85.44 224 GLU A O 1
ATOM 1854 N N . ILE A 1 225 ? 1.986 -10.600 -2.324 1.00 86.06 225 ILE A N 1
ATOM 1855 C CA . ILE A 1 225 ? 0.676 -9.992 -2.029 1.00 86.06 225 ILE A CA 1
ATOM 1856 C C . ILE A 1 225 ? -0.475 -10.962 -2.323 1.00 86.06 225 ILE A C 1
ATOM 1858 O O . ILE A 1 225 ? -1.434 -11.035 -1.554 1.00 86.06 225 ILE A O 1
ATOM 1862 N N . ILE A 1 226 ? -0.379 -11.722 -3.414 1.00 84.75 226 ILE A N 1
ATOM 1863 C CA . ILE A 1 226 ? -1.354 -12.754 -3.770 1.00 84.75 226 ILE A CA 1
ATOM 1864 C C . ILE A 1 226 ? -1.363 -13.848 -2.701 1.00 84.75 226 ILE A C 1
ATOM 1866 O O . ILE A 1 226 ? -2.429 -14.208 -2.201 1.00 84.75 226 ILE A O 1
ATOM 1870 N N . LYS A 1 227 ? -0.182 -14.342 -2.314 1.00 87.81 227 LYS A N 1
ATOM 1871 C CA . LYS A 1 227 ? -0.027 -15.316 -1.232 1.00 87.81 227 LYS A CA 1
ATOM 1872 C C . LYS A 1 227 ? -0.670 -14.800 0.058 1.00 87.81 227 LYS A C 1
ATOM 1874 O O . LYS A 1 227 ? -1.510 -15.493 0.625 1.00 87.81 227 LYS A O 1
ATOM 1879 N N . ASP A 1 228 ? -0.338 -13.580 0.468 1.00 91.69 228 ASP A N 1
ATOM 1880 C CA . ASP A 1 228 ? -0.864 -12.957 1.684 1.00 91.69 228 ASP A CA 1
ATOM 1881 C C . ASP A 1 228 ? -2.393 -12.843 1.641 1.00 91.69 228 ASP A C 1
ATOM 1883 O O . ASP A 1 228 ? -3.064 -13.167 2.618 1.00 91.69 228 ASP A O 1
ATOM 1887 N N . PHE A 1 229 ? -2.979 -12.468 0.498 1.00 92.62 229 PHE A N 1
ATOM 1888 C CA . PHE A 1 229 ? -4.435 -12.442 0.353 1.00 92.62 229 PHE A CA 1
ATOM 1889 C C . PHE A 1 229 ? -5.069 -13.826 0.504 1.00 92.62 229 PHE A C 1
ATOM 1891 O O . PHE A 1 229 ? -6.107 -13.958 1.152 1.00 92.62 229 PHE A O 1
ATOM 1898 N N . PHE A 1 230 ? -4.463 -14.871 -0.065 1.00 90.56 230 PHE A N 1
ATOM 1899 C CA . PHE A 1 230 ? -4.957 -16.241 0.093 1.00 90.56 230 PHE A CA 1
ATOM 1900 C C . PHE A 1 230 ? -4.804 -16.769 1.524 1.00 90.56 230 PHE A C 1
ATOM 1902 O O . PHE A 1 230 ? -5.618 -17.587 1.953 1.00 90.56 230 PHE A O 1
ATOM 1909 N N . GLU A 1 231 ? -3.834 -16.267 2.290 1.00 93.00 231 GLU A N 1
ATOM 1910 C CA . GLU A 1 231 ? -3.683 -16.577 3.715 1.00 93.00 231 GLU A CA 1
ATOM 1911 C C . GLU A 1 231 ? -4.759 -15.934 4.609 1.00 93.00 231 GLU A C 1
ATOM 1913 O O . GLU A 1 231 ? -4.904 -16.326 5.771 1.00 93.00 231 GLU A O 1
ATOM 1918 N N . ILE A 1 232 ? -5.557 -14.992 4.095 1.00 94.88 232 ILE A N 1
ATOM 1919 C CA . ILE A 1 232 ? -6.721 -14.455 4.806 1.00 94.88 232 ILE A CA 1
ATOM 1920 C C . ILE A 1 232 ? -7.824 -15.526 4.845 1.00 94.88 232 ILE A C 1
ATOM 1922 O O . ILE A 1 232 ? -8.382 -15.887 3.811 1.00 94.88 232 ILE A O 1
ATOM 1926 N N . LYS A 1 233 ? -8.181 -16.024 6.030 1.00 94.88 233 LYS A N 1
ATOM 1927 C CA . LYS A 1 233 ? -9.173 -17.096 6.227 1.00 94.88 233 LYS A CA 1
ATOM 1928 C C . LYS A 1 233 ? -10.402 -16.593 6.973 1.00 94.88 233 LYS A C 1
ATOM 1930 O O . LYS A 1 233 ? -10.358 -15.531 7.596 1.00 94.88 233 LYS A O 1
ATOM 1935 N N . GLN A 1 234 ? -11.485 -17.367 6.943 1.00 95.88 234 GLN A N 1
ATOM 1936 C CA . GLN A 1 234 ? -12.638 -17.115 7.803 1.00 95.88 234 GLN A CA 1
ATOM 1937 C C . GLN A 1 234 ? -12.208 -17.003 9.281 1.00 95.88 234 GLN A C 1
ATOM 1939 O O . GLN A 1 234 ? -11.372 -17.766 9.760 1.00 95.88 234 GLN A O 1
ATOM 1944 N N . GLY A 1 235 ? -12.756 -16.015 9.992 1.00 95.69 235 GLY A N 1
ATOM 1945 C CA . GLY A 1 235 ? -12.392 -15.670 11.369 1.00 95.69 235 GLY A CA 1
ATOM 1946 C C . GLY A 1 235 ? -11.233 -14.675 11.496 1.00 95.69 235 GLY A C 1
ATOM 1947 O O . GLY A 1 235 ? -11.044 -14.113 12.571 1.00 95.69 235 GLY A O 1
ATOM 1948 N N . HIS A 1 236 ? -10.479 -14.402 10.422 1.00 97.06 236 HIS A N 1
ATOM 1949 C CA . HIS A 1 236 ? -9.483 -13.327 10.424 1.00 97.06 236 HIS A CA 1
ATOM 1950 C C . HIS A 1 236 ? -10.146 -11.948 10.447 1.00 97.06 236 HIS A C 1
ATOM 1952 O O . HIS A 1 236 ? -11.309 -11.784 10.072 1.00 97.06 236 HIS A O 1
ATOM 1958 N N . LYS A 1 237 ? -9.368 -10.942 10.848 1.00 97.56 237 LYS A N 1
ATOM 1959 C CA . LYS A 1 237 ? -9.814 -9.552 10.937 1.00 97.56 237 LYS A CA 1
ATOM 1960 C C . LYS A 1 237 ? -9.061 -8.675 9.949 1.00 97.56 237 LYS A C 1
ATOM 1962 O O . LYS A 1 237 ? -7.858 -8.853 9.755 1.00 97.56 237 LYS A O 1
ATOM 1967 N N . VAL A 1 238 ? -9.767 -7.748 9.310 1.00 97.38 238 VAL A N 1
ATOM 1968 C CA . VAL A 1 238 ? -9.220 -6.899 8.247 1.00 97.38 238 VAL A CA 1
ATOM 1969 C C . VAL A 1 238 ? -9.485 -5.422 8.521 1.00 97.38 238 VAL A C 1
ATOM 1971 O O . VAL A 1 238 ? -10.581 -5.028 8.921 1.00 97.38 238 VAL A O 1
ATOM 1974 N N . ILE A 1 239 ? -8.461 -4.610 8.294 1.00 96.50 239 ILE A N 1
ATOM 1975 C CA . ILE A 1 239 ? -8.487 -3.153 8.326 1.00 96.50 239 ILE A CA 1
ATOM 1976 C C . ILE A 1 239 ? -8.494 -2.684 6.884 1.00 96.50 239 ILE A C 1
ATOM 1978 O O . ILE A 1 239 ? -7.553 -2.959 6.140 1.00 96.50 239 ILE A O 1
ATOM 1982 N N . VAL A 1 240 ? -9.553 -1.990 6.484 1.00 95.81 240 VAL A N 1
ATOM 1983 C CA . VAL A 1 240 ? -9.660 -1.424 5.144 1.00 95.81 240 VAL A CA 1
ATOM 1984 C C . VAL A 1 240 ? -9.029 -0.044 5.134 1.00 95.81 240 VAL A C 1
ATOM 1986 O O . VAL A 1 240 ? -9.472 0.838 5.864 1.00 95.81 240 VAL A O 1
ATOM 1989 N N . TYR A 1 241 ? -8.015 0.135 4.297 1.00 93.19 241 TYR A N 1
ATOM 1990 C CA . TYR A 1 241 ? -7.134 1.299 4.296 1.00 93.19 241 TYR A CA 1
ATOM 1991 C C . TYR A 1 241 ? -7.039 1.927 2.901 1.00 93.19 241 TYR A C 1
ATOM 1993 O O . TYR A 1 241 ? -6.889 1.194 1.919 1.00 93.19 241 TYR A O 1
ATOM 2001 N N . ASP A 1 242 ? -7.087 3.255 2.803 1.00 88.81 242 ASP A N 1
ATOM 2002 C CA . ASP A 1 242 ? -6.810 4.000 1.566 1.00 88.81 242 ASP A CA 1
ATOM 2003 C C . ASP A 1 242 ? -5.407 4.612 1.536 1.00 88.81 242 ASP A C 1
ATOM 2005 O O . ASP A 1 242 ? -4.693 4.645 2.529 1.00 88.81 242 ASP A O 1
ATOM 2009 N N . LYS A 1 243 ? -4.980 5.078 0.361 1.00 74.44 243 LYS A N 1
ATOM 2010 C CA . LYS A 1 243 ? -3.624 5.615 0.160 1.00 74.44 243 LYS A CA 1
ATOM 2011 C C . LYS A 1 243 ? -3.316 6.879 0.971 1.00 74.44 243 LYS A C 1
ATOM 2013 O O . LYS A 1 243 ? -2.144 7.187 1.143 1.00 74.44 243 LYS A O 1
ATOM 2018 N N . ASP A 1 244 ? -4.329 7.587 1.463 1.00 82.38 244 ASP A N 1
ATOM 2019 C CA . ASP A 1 244 ? -4.179 8.929 2.022 1.00 82.38 244 ASP A CA 1
ATOM 2020 C C . ASP A 1 244 ? -4.060 8.890 3.549 1.00 82.38 244 ASP A C 1
ATOM 2022 O O . ASP A 1 244 ? -4.352 9.870 4.226 1.00 82.38 244 ASP A O 1
ATOM 2026 N N . PHE A 1 245 ? -3.583 7.768 4.099 1.00 87.75 245 PHE A N 1
ATOM 2027 C CA . PHE A 1 245 ? -3.445 7.564 5.539 1.00 87.75 245 PHE A CA 1
ATOM 2028 C C . PHE A 1 245 ? -4.788 7.475 6.267 1.00 87.75 245 PHE A C 1
ATOM 2030 O O . PHE A 1 245 ? -4.873 7.844 7.439 1.00 87.75 245 PHE A O 1
ATOM 2037 N N . HIS A 1 246 ? -5.827 6.926 5.622 1.00 93.25 246 HIS A N 1
ATOM 2038 C CA . HIS A 1 246 ? -7.105 6.702 6.291 1.00 93.25 246 HIS A CA 1
ATOM 2039 C C . HIS A 1 246 ? -7.541 5.240 6.351 1.00 93.25 246 HIS A C 1
ATOM 2041 O O . HIS A 1 246 ? -7.413 4.450 5.413 1.00 93.25 246 HIS A O 1
ATOM 2047 N N . ILE A 1 247 ? -8.138 4.894 7.489 1.00 94.56 247 ILE A N 1
ATOM 2048 C CA . ILE A 1 247 ? -8.863 3.651 7.707 1.00 94.56 247 ILE A CA 1
ATOM 2049 C C . ILE A 1 247 ? -10.341 3.904 7.417 1.00 94.56 247 ILE A C 1
ATOM 2051 O O . ILE A 1 247 ? -11.014 4.690 8.083 1.00 94.56 247 ILE A O 1
ATOM 2055 N N . ASN A 1 248 ? -10.859 3.180 6.434 1.00 95.50 248 ASN A N 1
ATOM 2056 C CA . ASN A 1 248 ? -12.243 3.261 5.992 1.00 95.50 248 ASN A CA 1
ATOM 2057 C C . ASN A 1 248 ? -13.172 2.335 6.787 1.00 95.50 248 ASN A C 1
ATOM 2059 O O . ASN A 1 248 ? -14.323 2.691 7.055 1.00 95.50 248 ASN A O 1
ATOM 2063 N N . ALA A 1 249 ? -12.689 1.155 7.190 1.00 96.81 249 ALA A N 1
ATOM 2064 C CA . ALA A 1 249 ? -13.488 0.199 7.952 1.00 96.81 249 ALA A CA 1
ATOM 2065 C C . ALA A 1 249 ? -12.663 -0.869 8.677 1.00 96.81 249 ALA A C 1
ATOM 2067 O O . ALA A 1 249 ? -11.505 -1.125 8.353 1.00 96.81 249 ALA A O 1
ATOM 2068 N N . LEU A 1 250 ? -13.328 -1.539 9.616 1.00 97.19 250 LEU A N 1
ATOM 2069 C CA . LEU A 1 250 ? -12.915 -2.783 10.256 1.00 97.19 250 LEU A CA 1
ATOM 2070 C C . LEU A 1 250 ? -13.906 -3.883 9.873 1.00 97.19 250 LEU A C 1
ATOM 2072 O O . LEU A 1 250 ? -15.117 -3.640 9.874 1.00 97.19 250 LEU A O 1
ATOM 2076 N N . ALA A 1 251 ? -13.423 -5.087 9.577 1.00 98.00 251 ALA A N 1
ATOM 2077 C CA . ALA A 1 251 ? -14.283 -6.205 9.197 1.00 98.00 251 ALA A CA 1
ATOM 2078 C C . ALA A 1 251 ? -13.789 -7.555 9.728 1.00 98.00 251 ALA A C 1
ATOM 2080 O O . ALA A 1 251 ? -12.588 -7.773 9.889 1.00 98.00 251 ALA A O 1
ATOM 2081 N N . ASP A 1 252 ? -14.735 -8.468 9.934 1.00 97.75 252 ASP A N 1
ATOM 2082 C CA . ASP A 1 252 ? -14.483 -9.894 10.130 1.00 97.75 252 ASP A CA 1
ATOM 2083 C C . ASP A 1 252 ? -14.607 -10.615 8.791 1.00 97.75 252 ASP A C 1
ATOM 2085 O O . ASP A 1 252 ? -15.567 -10.402 8.052 1.00 97.75 252 ASP A O 1
ATOM 2089 N N . VAL A 1 253 ? -13.672 -11.503 8.476 1.00 97.56 253 VAL A N 1
ATOM 2090 C CA . VAL A 1 253 ? -13.753 -12.345 7.280 1.00 97.56 253 VAL A CA 1
ATOM 2091 C C . VAL A 1 253 ? -14.689 -13.510 7.574 1.00 97.56 253 VAL A C 1
ATOM 2093 O O . VAL A 1 253 ? -14.420 -14.320 8.459 1.00 97.56 253 VAL A O 1
ATOM 2096 N N . ILE A 1 254 ? -15.800 -13.592 6.844 1.00 97.25 254 ILE A N 1
ATOM 2097 C CA . ILE A 1 254 ? -16.874 -14.572 7.091 1.00 97.25 254 ILE A CA 1
ATOM 2098 C C . ILE A 1 254 ? -16.992 -15.632 5.999 1.00 97.25 254 ILE A C 1
ATOM 2100 O O . ILE A 1 254 ? -17.776 -16.564 6.142 1.00 97.25 254 ILE A O 1
ATOM 2104 N N . GLY A 1 255 ? -16.257 -15.485 4.900 1.00 93.69 255 GLY A N 1
ATOM 2105 C CA . GLY A 1 255 ? -16.306 -16.434 3.802 1.00 93.69 255 GLY A CA 1
ATOM 2106 C C . GLY A 1 255 ? -14.946 -16.676 3.181 1.00 93.69 255 GLY A C 1
ATOM 2107 O O . GLY A 1 255 ? -14.045 -15.836 3.224 1.00 93.69 255 GLY A O 1
ATOM 2108 N N . GLU A 1 256 ? -14.841 -17.844 2.564 1.00 93.19 256 GLU A N 1
ATOM 2109 C CA . GLU A 1 256 ? -13.672 -18.249 1.803 1.00 93.19 256 GLU A CA 1
ATOM 2110 C C . GLU A 1 256 ? -13.473 -17.402 0.542 1.00 93.19 256 GLU A C 1
ATOM 2112 O O . GLU A 1 256 ? -14.325 -16.601 0.140 1.00 93.19 256 GLU A O 1
ATOM 2117 N N . TYR A 1 257 ? -12.310 -17.585 -0.082 1.00 91.81 257 TYR A N 1
ATOM 2118 C CA . TYR A 1 257 ? -12.020 -16.976 -1.374 1.00 91.81 257 TYR A CA 1
ATOM 2119 C C . TYR A 1 257 ? -13.101 -17.333 -2.406 1.00 91.81 257 TYR A C 1
ATOM 2121 O O . TYR A 1 257 ? -13.473 -18.498 -2.559 1.00 91.81 257 TYR A O 1
ATOM 2129 N N . LYS A 1 258 ? -13.554 -16.331 -3.161 1.00 89.44 258 LYS A N 1
ATOM 2130 C CA . LYS A 1 258 ? -14.427 -16.501 -4.320 1.00 89.44 258 LYS A CA 1
ATOM 2131 C C . LYS A 1 258 ? -13.963 -15.624 -5.466 1.00 89.44 258 LYS A C 1
ATOM 2133 O O . LYS A 1 258 ? -13.565 -14.475 -5.275 1.00 89.44 258 LYS A O 1
ATOM 2138 N N . TYR A 1 259 ? -14.076 -16.170 -6.664 1.00 84.56 259 TYR A N 1
ATOM 2139 C CA . TYR A 1 259 ? -13.946 -15.411 -7.893 1.00 84.56 259 TYR A CA 1
ATOM 2140 C C . TYR A 1 259 ? -15.323 -14.869 -8.298 1.00 84.56 259 TYR A C 1
ATOM 2142 O O . TYR A 1 259 ? -16.267 -15.643 -8.444 1.00 84.56 259 TYR A O 1
ATOM 2150 N N . ASN A 1 260 ? -15.444 -13.554 -8.456 1.00 80.50 260 ASN A N 1
ATOM 2151 C CA . ASN A 1 260 ? -16.685 -12.860 -8.777 1.00 80.50 260 ASN A CA 1
ATOM 2152 C C . ASN A 1 260 ? -16.484 -11.966 -10.007 1.00 80.50 260 ASN A C 1
ATOM 2154 O O . ASN A 1 260 ? -15.960 -10.864 -9.909 1.00 80.50 260 ASN A O 1
ATOM 2158 N N . ASN A 1 261 ? -16.927 -12.432 -11.170 1.00 79.00 261 ASN A N 1
ATOM 2159 C CA . ASN A 1 261 ? -16.780 -11.715 -12.439 1.00 79.00 261 ASN A CA 1
ATOM 2160 C C . ASN A 1 261 ? -17.705 -10.492 -12.598 1.00 79.00 261 ASN A C 1
ATOM 2162 O O . ASN A 1 261 ? -17.623 -9.822 -13.624 1.00 79.00 261 ASN A O 1
ATOM 2166 N N . ILE A 1 262 ? -18.591 -10.220 -11.633 1.00 75.94 262 ILE A N 1
ATOM 2167 C CA . ILE A 1 262 ? -19.512 -9.073 -11.660 1.00 75.94 262 ILE A CA 1
ATOM 2168 C C . ILE A 1 262 ? -18.813 -7.802 -11.168 1.00 75.94 262 ILE A C 1
ATOM 2170 O O . ILE A 1 262 ? -19.166 -6.700 -11.579 1.00 75.94 262 ILE A O 1
ATOM 2174 N N . ILE A 1 263 ? -17.820 -7.943 -10.290 1.00 77.44 263 ILE A N 1
ATOM 2175 C CA . ILE A 1 263 ? -17.063 -6.807 -9.771 1.00 77.44 263 ILE A CA 1
ATOM 2176 C C . ILE A 1 263 ? -15.751 -6.632 -10.532 1.00 77.44 263 ILE A C 1
ATOM 2178 O O . ILE A 1 263 ? -15.179 -7.588 -11.052 1.00 77.44 263 ILE A O 1
ATOM 2182 N N . TYR A 1 264 ? -15.254 -5.397 -10.561 1.00 79.19 264 TYR A N 1
ATOM 2183 C CA . TYR A 1 264 ? -14.080 -5.040 -11.356 1.00 79.19 264 TYR A CA 1
ATOM 2184 C C . TYR A 1 264 ? -12.799 -5.776 -10.925 1.00 79.19 264 TYR A C 1
ATOM 2186 O O . TYR A 1 264 ? -11.986 -6.139 -11.772 1.00 79.19 264 TYR A O 1
ATOM 2194 N N . TYR A 1 265 ? -12.653 -6.075 -9.627 1.00 81.12 265 TYR A N 1
ATOM 2195 C CA . TYR A 1 265 ? -11.612 -6.975 -9.128 1.00 81.12 265 TYR A CA 1
ATOM 2196 C C . TYR A 1 265 ? -12.192 -8.294 -8.640 1.00 81.12 265 TYR A C 1
ATOM 2198 O O . TYR A 1 265 ? -12.717 -8.355 -7.531 1.00 81.12 265 TYR A O 1
ATOM 2206 N N . PRO A 1 266 ? -12.050 -9.377 -9.408 1.00 81.25 266 PRO A N 1
ATOM 2207 C CA . PRO A 1 266 ? -12.823 -10.596 -9.212 1.00 81.25 266 PRO A CA 1
ATOM 2208 C C . PRO A 1 266 ? -12.416 -11.402 -7.976 1.00 81.25 266 PRO A C 1
ATOM 2210 O O . PRO A 1 266 ? -13.172 -12.257 -7.525 1.00 81.25 266 PRO A O 1
ATOM 2213 N N . HIS A 1 267 ? -11.228 -11.177 -7.422 1.00 87.94 267 HIS A N 1
ATOM 2214 C CA . HIS A 1 267 ? -10.688 -11.963 -6.318 1.00 87.94 267 HIS A CA 1
ATOM 2215 C C . HIS A 1 267 ? -11.203 -11.431 -4.984 1.00 87.94 267 HIS A C 1
ATOM 2217 O O . HIS A 1 267 ? -10.731 -10.403 -4.499 1.00 87.94 267 HIS A O 1
ATOM 2223 N N . THR A 1 268 ? -12.163 -12.139 -4.389 1.00 92.50 268 THR A N 1
ATOM 2224 C CA . THR A 1 268 ? -12.932 -11.645 -3.240 1.00 92.50 268 THR A CA 1
ATOM 2225 C C . THR A 1 268 ? -12.909 -12.565 -2.043 1.00 92.50 268 THR A C 1
ATOM 2227 O O . THR A 1 268 ? -12.731 -13.776 -2.169 1.00 92.50 268 THR A O 1
ATOM 2230 N N . LYS A 1 269 ? -13.162 -11.978 -0.874 1.00 95.81 269 LYS A N 1
ATOM 2231 C CA . LYS A 1 269 ? -13.580 -12.684 0.339 1.00 95.81 269 LYS A CA 1
ATOM 2232 C C . LYS A 1 269 ? -14.771 -11.955 0.942 1.00 95.81 269 LYS A C 1
ATOM 2234 O O . LYS A 1 269 ? -14.796 -10.723 0.955 1.00 95.81 269 LYS A O 1
ATOM 2239 N N . ALA A 1 270 ? -15.754 -12.712 1.420 1.00 96.88 270 ALA A N 1
ATOM 2240 C CA . ALA A 1 270 ? -16.905 -12.131 2.100 1.00 96.88 270 ALA A CA 1
ATOM 2241 C C . ALA A 1 270 ? -16.508 -11.659 3.497 1.00 96.88 270 ALA A C 1
ATOM 2243 O O . ALA A 1 270 ? -15.792 -12.358 4.220 1.00 96.88 270 ALA A O 1
ATOM 2244 N N . VAL A 1 271 ? -16.993 -10.482 3.877 1.00 98.00 271 VAL A N 1
ATOM 2245 C CA . VAL A 1 271 ? -16.713 -9.876 5.175 1.00 98.00 271 VAL A CA 1
ATOM 2246 C C . VAL A 1 271 ? -17.989 -9.390 5.844 1.00 98.00 271 VAL A C 1
ATOM 2248 O O . VAL A 1 271 ? -18.964 -9.041 5.190 1.00 98.00 271 VAL A O 1
ATOM 2251 N N . LYS A 1 272 ? -17.972 -9.336 7.170 1.00 97.88 272 LYS A N 1
ATOM 2252 C CA . LYS A 1 272 ? -18.955 -8.623 7.975 1.00 97.88 272 LYS A CA 1
ATOM 2253 C C . LYS A 1 272 ? -18.303 -7.346 8.483 1.00 97.88 272 LYS A C 1
ATOM 2255 O O . LYS A 1 272 ? -17.341 -7.410 9.246 1.00 97.88 272 LYS A O 1
ATOM 2260 N N . TRP A 1 273 ? -18.821 -6.192 8.073 1.00 97.69 273 TRP A N 1
ATOM 2261 C CA . TRP A 1 273 ? -18.340 -4.908 8.578 1.00 97.69 273 TRP A CA 1
ATOM 2262 C C . TRP A 1 273 ? -18.616 -4.798 10.080 1.00 97.69 273 TRP A C 1
ATOM 2264 O O . TRP A 1 273 ? -19.759 -4.905 10.519 1.00 97.69 273 TRP A O 1
ATOM 2274 N N . ILE A 1 274 ? -17.557 -4.592 10.857 1.00 96.75 274 ILE A N 1
ATOM 2275 C CA . ILE A 1 274 ? -17.614 -4.350 12.302 1.00 96.75 274 ILE A CA 1
ATOM 2276 C C . ILE A 1 274 ? -17.843 -2.859 12.546 1.00 96.75 274 ILE A C 1
ATOM 2278 O O . ILE A 1 274 ? -18.700 -2.465 13.331 1.00 96.75 274 ILE A O 1
ATOM 2282 N N . LYS A 1 275 ? -17.069 -2.025 11.846 1.00 95.62 275 LYS A N 1
ATOM 2283 C CA . LYS A 1 275 ? -17.138 -0.569 11.921 1.00 95.62 275 LYS A CA 1
ATOM 2284 C C . LYS A 1 275 ? -16.853 0.012 10.550 1.00 95.62 275 LYS A C 1
ATOM 2286 O O . LYS A 1 275 ? -15.905 -0.402 9.892 1.00 95.62 275 LYS A O 1
ATOM 2291 N N . ILE A 1 276 ? -17.641 1.001 10.158 1.00 95.62 276 ILE A N 1
ATOM 2292 C CA . ILE A 1 276 ? -17.357 1.858 9.011 1.00 95.62 276 ILE A CA 1
ATOM 2293 C C . ILE A 1 276 ? -17.112 3.259 9.561 1.00 95.62 276 ILE A C 1
ATOM 2295 O O . ILE A 1 276 ? -17.891 3.738 10.388 1.00 95.62 276 ILE A O 1
ATOM 2299 N N . PHE A 1 277 ? -16.019 3.889 9.144 1.00 93.44 277 PHE A N 1
ATOM 2300 C CA . PHE A 1 277 ? -15.659 5.232 9.579 1.00 93.44 277 PHE A CA 1
ATOM 2301 C C . PHE A 1 277 ? -16.264 6.260 8.622 1.00 93.44 277 PHE A C 1
ATOM 2303 O O . PHE A 1 277 ? -16.223 6.110 7.399 1.00 93.44 277 PHE A O 1
ATOM 2310 N N . THR A 1 278 ? -16.914 7.281 9.172 1.00 91.88 278 THR A N 1
ATOM 2311 C CA . THR A 1 278 ? -17.460 8.410 8.411 1.00 91.88 278 THR A CA 1
ATOM 2312 C C . THR A 1 278 ? -17.375 9.656 9.303 1.00 91.88 278 THR A C 1
ATOM 2314 O O . THR A 1 278 ? -18.210 9.788 10.197 1.00 91.88 278 THR A O 1
ATOM 2317 N N . PRO A 1 279 ? -16.363 10.528 9.118 1.00 91.75 279 PRO A N 1
ATOM 2318 C CA . PRO A 1 279 ? -15.298 10.452 8.104 1.00 91.75 279 PRO A CA 1
ATOM 2319 C C . PRO A 1 279 ? -14.315 9.281 8.336 1.00 91.75 279 PRO A C 1
ATOM 2321 O O . PRO A 1 279 ? -14.300 8.719 9.434 1.00 91.75 279 PRO A O 1
ATOM 2324 N N . PRO A 1 280 ? -13.516 8.881 7.322 1.00 93.56 280 PRO A N 1
ATOM 2325 C CA . PRO A 1 280 ? -12.432 7.909 7.487 1.00 93.56 280 PRO A CA 1
ATOM 2326 C C . PRO A 1 280 ? -11.469 8.286 8.623 1.00 93.56 280 PRO A C 1
ATOM 2328 O O . PRO A 1 280 ? -11.183 9.462 8.845 1.00 93.56 280 PRO A O 1
ATOM 2331 N N . LEU A 1 281 ? -10.959 7.289 9.348 1.00 92.06 281 LEU A N 1
ATOM 2332 C CA . LEU A 1 281 ? -10.052 7.502 10.476 1.00 92.06 281 LEU A CA 1
ATOM 2333 C C . LEU A 1 281 ? -8.636 7.792 9.973 1.00 92.06 281 LEU A C 1
ATOM 2335 O O . LEU A 1 281 ? -7.990 6.902 9.429 1.00 92.06 281 LEU A O 1
ATOM 2339 N N . ASN A 1 282 ? -8.143 9.008 10.198 1.00 90.81 282 ASN A N 1
ATOM 2340 C CA . ASN A 1 282 ? -6.768 9.381 9.876 1.00 90.81 282 ASN A CA 1
ATOM 2341 C C . ASN A 1 282 ? -5.778 8.681 10.824 1.00 90.81 282 ASN A C 1
ATOM 2343 O O . ASN A 1 282 ? -5.837 8.872 12.040 1.00 90.81 282 ASN A O 1
ATOM 2347 N N . ILE A 1 283 ? -4.857 7.880 10.279 1.00 89.25 283 ILE A N 1
ATOM 2348 C CA . ILE A 1 283 ? -3.901 7.108 11.085 1.00 89.25 283 ILE A CA 1
ATOM 2349 C C . ILE A 1 283 ? -2.837 7.968 11.761 1.00 89.25 283 ILE A C 1
ATOM 2351 O O . ILE A 1 283 ? -2.222 7.500 12.712 1.00 89.25 283 ILE A O 1
ATOM 2355 N N . LYS A 1 284 ? -2.661 9.225 11.339 1.00 86.88 284 LYS A N 1
ATOM 2356 C CA . LYS A 1 284 ? -1.778 10.188 12.017 1.00 86.88 284 LYS A CA 1
ATOM 2357 C C . LYS A 1 284 ? -2.278 10.573 13.410 1.00 86.88 284 LYS A C 1
ATOM 2359 O O . LYS A 1 284 ? -1.523 11.114 14.201 1.00 86.88 284 LYS A O 1
ATOM 2364 N N . LEU A 1 285 ? -3.546 10.285 13.712 1.00 83.94 285 LEU A N 1
ATOM 2365 C CA . LEU A 1 285 ? -4.128 10.449 15.048 1.00 83.94 285 LEU A CA 1
ATOM 2366 C C . LEU A 1 285 ? -3.846 9.245 15.965 1.00 83.94 285 LEU A C 1
ATOM 2368 O O . LEU A 1 285 ? -4.335 9.190 17.096 1.00 83.94 285 LEU A O 1
ATOM 2372 N N . LEU A 1 286 ? -3.137 8.234 15.457 1.00 84.38 286 LEU A N 1
ATOM 2373 C CA . LEU A 1 286 ? -2.766 7.025 16.180 1.00 84.38 286 LEU A CA 1
ATOM 2374 C C . LEU A 1 286 ? -1.292 7.095 16.603 1.00 84.38 286 LEU A C 1
ATOM 2376 O O . LEU A 1 286 ? -0.558 8.003 16.234 1.00 84.38 286 LEU A O 1
ATOM 2380 N N . GLU A 1 287 ? -0.843 6.134 17.409 1.00 82.12 287 GLU A N 1
ATOM 2381 C CA . GLU A 1 287 ? 0.555 6.070 17.854 1.00 82.12 287 GLU A CA 1
ATOM 2382 C C . GLU A 1 287 ? 1.530 5.909 16.665 1.00 82.12 287 GLU A C 1
ATOM 2384 O O . GLU A 1 287 ? 1.281 5.106 15.764 1.00 82.12 287 GLU A O 1
ATOM 2389 N N . ASN A 1 288 ? 2.678 6.602 16.698 1.00 80.50 288 ASN A N 1
ATOM 2390 C CA . ASN A 1 288 ? 3.680 6.629 15.612 1.00 80.50 288 ASN A CA 1
ATOM 2391 C C . ASN A 1 288 ? 4.127 5.235 15.117 1.00 80.50 288 ASN A C 1
ATOM 2393 O O . ASN A 1 288 ? 4.435 5.041 13.937 1.00 80.50 288 ASN A O 1
ATOM 2397 N N . GLU A 1 289 ? 4.184 4.244 16.013 1.00 84.88 289 GLU A N 1
ATOM 2398 C CA . GLU A 1 289 ? 4.541 2.864 15.657 1.00 84.88 289 GLU A CA 1
ATOM 2399 C C . GLU A 1 289 ? 3.509 2.248 14.699 1.00 84.88 289 GLU A C 1
ATOM 2401 O O . GLU A 1 289 ? 3.861 1.597 13.711 1.00 84.88 289 GLU A O 1
ATOM 2406 N N . LEU A 1 290 ? 2.226 2.505 14.954 1.00 85.50 290 LEU A N 1
ATOM 2407 C CA . LEU A 1 290 ? 1.127 1.996 14.150 1.00 85.50 290 LEU A CA 1
ATOM 2408 C C . LEU A 1 290 ? 1.064 2.690 12.788 1.00 85.50 290 LEU A C 1
ATOM 2410 O O . LEU A 1 290 ? 0.835 2.025 11.776 1.00 85.50 290 LEU A O 1
ATOM 2414 N N . GLU A 1 291 ? 1.340 3.996 12.743 1.00 86.50 291 GLU A N 1
ATOM 2415 C CA . GLU A 1 291 ? 1.481 4.725 11.481 1.00 86.50 291 GLU A CA 1
ATOM 2416 C C . GLU A 1 291 ? 2.577 4.098 10.609 1.00 86.50 291 GLU A C 1
ATOM 2418 O O . GLU A 1 291 ? 2.364 3.814 9.430 1.00 86.50 291 GLU A O 1
ATOM 2423 N N . THR A 1 292 ? 3.731 3.785 11.199 1.00 85.56 292 THR A N 1
ATOM 2424 C CA . THR A 1 292 ? 4.847 3.145 10.487 1.00 85.56 292 THR A CA 1
ATOM 2425 C C . THR A 1 292 ? 4.463 1.757 9.962 1.00 85.56 292 THR A C 1
ATOM 2427 O O . THR A 1 292 ? 4.787 1.405 8.828 1.00 85.56 292 THR A O 1
ATOM 2430 N N . ASN A 1 293 ? 3.724 0.969 10.749 1.00 85.12 293 ASN A N 1
ATOM 2431 C CA . ASN A 1 293 ? 3.283 -0.367 10.341 1.00 85.12 293 ASN A CA 1
ATOM 2432 C C . ASN A 1 293 ? 2.212 -0.328 9.232 1.00 85.12 293 ASN A C 1
ATOM 2434 O O . ASN A 1 293 ? 2.173 -1.223 8.383 1.00 85.12 293 ASN A O 1
ATOM 2438 N N . LEU A 1 294 ? 1.353 0.696 9.215 1.00 86.88 294 LEU A N 1
ATOM 2439 C CA . LEU A 1 294 ? 0.257 0.826 8.251 1.00 86.88 294 LEU A CA 1
ATOM 2440 C C . LEU A 1 294 ? 0.610 1.643 7.006 1.00 86.88 294 LEU A C 1
ATOM 2442 O O . LEU A 1 294 ? -0.021 1.439 5.974 1.00 86.88 294 LEU A O 1
ATOM 2446 N N . SER A 1 295 ? 1.609 2.521 7.050 1.00 83.62 295 SER A N 1
ATOM 2447 C CA . SER A 1 295 ? 1.985 3.408 5.934 1.00 83.62 295 SER A CA 1
ATOM 2448 C C . SER A 1 295 ? 2.623 2.690 4.740 1.00 83.62 295 SER A C 1
ATOM 2450 O O . SER A 1 295 ? 2.802 3.288 3.683 1.00 83.62 295 SER A O 1
ATOM 2452 N N . GLY A 1 296 ? 2.928 1.394 4.849 1.00 79.69 296 GLY A N 1
ATOM 2453 C CA . GLY A 1 296 ? 3.482 0.627 3.736 1.00 79.69 296 GLY A CA 1
ATOM 2454 C C . GLY A 1 296 ? 2.570 0.627 2.500 1.00 79.69 296 GLY A C 1
ATOM 2455 O O . GLY A 1 296 ? 1.391 0.279 2.590 1.00 79.69 296 GLY A O 1
ATOM 2456 N N . ASN A 1 297 ? 3.144 0.906 1.324 1.00 76.94 297 ASN A N 1
ATOM 2457 C CA . ASN A 1 297 ? 2.462 0.956 0.015 1.00 76.94 297 ASN A CA 1
ATOM 2458 C C . ASN A 1 297 ? 1.947 -0.406 -0.501 1.00 76.94 297 ASN A C 1
ATOM 2460 O O . ASN A 1 297 ? 1.619 -0.553 -1.677 1.00 76.94 297 ASN A O 1
ATOM 2464 N N . ARG A 1 298 ? 1.910 -1.441 0.345 1.00 82.81 298 ARG A N 1
ATOM 2465 C CA . ARG A 1 298 ? 1.414 -2.767 -0.030 1.00 82.81 298 ARG A CA 1
ATOM 2466 C C . ARG A 1 298 ? -0.096 -2.845 0.174 1.00 82.81 298 ARG A C 1
ATOM 2468 O O . ARG A 1 298 ? -0.615 -2.470 1.223 1.00 82.81 298 ARG A O 1
ATOM 2475 N N . THR A 1 299 ? -0.769 -3.411 -0.825 1.00 87.44 299 THR A N 1
ATOM 2476 C CA . THR A 1 299 ? -2.221 -3.629 -0.845 1.00 87.44 299 THR A CA 1
ATOM 2477 C C . THR A 1 299 ? -2.689 -4.577 0.249 1.00 87.44 299 THR A C 1
ATOM 2479 O O . THR A 1 299 ? -3.770 -4.383 0.782 1.00 87.44 299 THR A O 1
ATOM 2482 N N . VAL A 1 300 ? -1.897 -5.600 0.581 1.00 92.44 300 VAL A N 1
ATOM 2483 C CA . VAL A 1 300 ? -2.182 -6.554 1.660 1.00 92.44 300 VAL A CA 1
ATOM 2484 C C . VAL A 1 300 ? -0.947 -6.654 2.539 1.00 92.44 300 VAL A C 1
ATOM 2486 O O . VAL A 1 300 ? 0.154 -6.863 2.024 1.00 92.44 300 VAL A O 1
ATOM 2489 N N . ILE A 1 301 ? -1.127 -6.463 3.846 1.00 91.69 301 ILE A N 1
ATOM 2490 C CA . ILE A 1 301 ? -0.055 -6.550 4.842 1.00 91.69 301 ILE A CA 1
ATOM 2491 C C . ILE A 1 301 ? -0.589 -7.313 6.058 1.00 91.69 301 ILE A C 1
ATOM 2493 O O . ILE A 1 301 ? -1.604 -6.894 6.622 1.00 91.69 301 ILE A O 1
ATOM 2497 N N . PRO A 1 302 ? 0.058 -8.404 6.499 1.00 94.12 302 PRO A N 1
ATOM 2498 C CA . PRO A 1 302 ? -0.241 -8.982 7.802 1.00 94.12 302 PRO A CA 1
ATOM 2499 C C . PRO A 1 302 ? 0.197 -8.006 8.899 1.00 94.12 302 PRO A C 1
ATOM 2501 O O . PRO A 1 302 ? 1.338 -7.540 8.906 1.00 94.12 302 PRO A O 1
ATOM 2504 N N . LEU A 1 303 ? -0.693 -7.696 9.840 1.00 93.00 303 LEU A N 1
ATOM 2505 C CA . LEU A 1 303 ? -0.302 -6.936 11.024 1.00 93.00 303 LEU A CA 1
ATOM 2506 C C . LEU A 1 303 ? 0.530 -7.841 11.929 1.00 93.00 303 LEU A C 1
ATOM 2508 O O . LEU A 1 303 ? 0.214 -9.018 12.120 1.00 93.00 303 LEU A O 1
ATOM 2512 N N . LYS A 1 304 ? 1.604 -7.282 12.486 1.00 87.69 304 LYS A N 1
ATOM 2513 C CA . LYS A 1 304 ? 2.563 -8.044 13.294 1.00 87.69 304 LYS A CA 1
ATOM 2514 C C . LYS A 1 304 ? 1.952 -8.500 14.610 1.00 87.69 304 LYS A C 1
ATOM 2516 O O . LYS A 1 304 ? 2.326 -9.549 15.127 1.00 87.69 304 LYS A O 1
ATOM 2521 N N . THR A 1 305 ? 1.043 -7.702 15.166 1.00 87.06 305 THR A N 1
ATOM 2522 C CA . THR A 1 305 ? 0.523 -7.924 16.510 1.00 87.06 305 THR A CA 1
ATOM 2523 C C . THR A 1 305 ? -0.982 -7.708 16.580 1.00 87.06 305 THR A C 1
ATOM 2525 O O . THR A 1 305 ? -1.562 -6.908 15.850 1.00 87.06 305 THR A O 1
ATOM 2528 N N . LYS A 1 306 ? -1.620 -8.397 17.530 1.00 93.31 306 LYS A N 1
ATOM 2529 C CA . LYS A 1 306 ? -2.998 -8.108 17.940 1.00 93.31 306 LYS A CA 1
ATOM 2530 C C . LYS A 1 306 ? -3.143 -6.686 18.507 1.00 93.31 306 LYS A C 1
ATOM 2532 O O . LYS A 1 306 ? -4.196 -6.079 18.347 1.00 93.31 306 LYS A O 1
ATOM 2537 N N . LYS A 1 307 ? -2.079 -6.147 19.120 1.00 91.69 307 LYS A N 1
ATOM 2538 C CA . LYS A 1 307 ? -2.045 -4.797 19.702 1.00 91.69 307 LYS A CA 1
ATOM 2539 C C . LYS A 1 307 ? -2.423 -3.732 18.669 1.00 91.69 307 LYS A C 1
ATOM 2541 O O . LYS A 1 307 ? -3.250 -2.886 18.976 1.00 91.69 307 LYS A O 1
ATOM 2546 N N . ASP A 1 308 ? -1.896 -3.821 17.446 1.00 91.62 308 ASP A N 1
ATOM 2547 C CA . ASP A 1 308 ? -2.209 -2.879 16.358 1.00 91.62 308 ASP A CA 1
ATOM 2548 C C . ASP A 1 308 ? -3.720 -2.808 16.079 1.00 91.62 308 ASP A C 1
ATOM 2550 O O . ASP A 1 308 ? -4.304 -1.729 15.974 1.00 91.62 308 ASP A O 1
ATOM 2554 N N . TRP A 1 309 ? -4.370 -3.973 16.010 1.00 94.06 309 TRP A N 1
ATOM 2555 C CA . TRP A 1 309 ? -5.818 -4.067 15.844 1.00 94.06 309 TRP A CA 1
ATOM 2556 C C . TRP A 1 309 ? -6.573 -3.516 17.051 1.00 94.06 309 TRP A C 1
ATOM 2558 O O . TRP A 1 309 ? -7.496 -2.722 16.879 1.00 94.06 309 TRP A O 1
ATOM 2568 N N . ASP A 1 310 ? -6.198 -3.940 18.259 1.00 93.38 310 ASP A N 1
ATOM 2569 C CA . ASP A 1 310 ? -6.880 -3.542 19.490 1.00 93.38 310 ASP A CA 1
ATOM 2570 C C . ASP A 1 310 ? -6.806 -2.021 19.687 1.00 93.38 310 ASP A C 1
ATOM 2572 O O . ASP A 1 310 ? -7.809 -1.409 20.046 1.00 93.38 310 ASP A O 1
ATOM 2576 N N . THR A 1 311 ? -5.675 -1.384 19.365 1.00 91.44 311 THR A N 1
ATOM 2577 C CA . THR A 1 311 ? -5.526 0.079 19.384 1.00 91.44 311 THR A CA 1
ATOM 2578 C C . THR A 1 311 ? -6.553 0.757 18.475 1.00 91.44 311 THR A C 1
ATOM 2580 O O . THR A 1 311 ? -7.271 1.654 18.917 1.00 91.44 311 THR A O 1
ATOM 2583 N N . ILE A 1 312 ? -6.687 0.301 17.227 1.00 91.75 312 ILE A N 1
ATOM 2584 C CA . ILE A 1 312 ? -7.622 0.883 16.246 1.00 91.75 312 ILE A CA 1
ATOM 2585 C C . ILE A 1 312 ? -9.072 0.606 16.638 1.00 91.75 312 ILE A C 1
ATOM 2587 O O . ILE A 1 312 ? -9.936 1.475 16.523 1.00 91.75 312 ILE A O 1
ATOM 2591 N N . PHE A 1 313 ? -9.357 -0.603 17.112 1.00 93.38 313 PHE A N 1
ATOM 2592 C CA . PHE A 1 313 ? -10.692 -1.005 17.531 1.00 93.38 313 PHE A CA 1
ATOM 2593 C C . PHE A 1 313 ? -11.154 -0.229 18.771 1.00 93.38 313 PHE A C 1
ATOM 2595 O O . PHE A 1 313 ? -12.278 0.270 18.804 1.00 93.38 313 PHE A O 1
ATOM 2602 N N . ASN A 1 314 ? -10.279 -0.061 19.763 1.00 90.81 314 ASN A N 1
ATOM 2603 C CA . ASN A 1 314 ? -10.560 0.750 20.945 1.00 90.81 314 ASN A CA 1
ATOM 2604 C C . ASN A 1 314 ? -10.775 2.214 20.559 1.00 90.81 314 ASN A C 1
ATOM 2606 O O . ASN A 1 314 ? -11.755 2.816 20.996 1.00 90.81 314 ASN A O 1
ATOM 2610 N N . TYR A 1 315 ? -9.940 2.756 19.668 1.00 86.94 315 TYR A N 1
ATOM 2611 C CA . TYR A 1 315 ? -10.135 4.096 19.113 1.00 86.94 315 TYR A CA 1
ATOM 2612 C C . TYR A 1 315 ? -11.524 4.245 18.466 1.00 86.94 315 TYR A C 1
ATOM 2614 O O . TYR A 1 315 ? -12.234 5.224 18.693 1.00 86.94 315 TYR A O 1
ATOM 2622 N N . ALA A 1 316 ? -11.952 3.243 17.696 1.00 86.88 316 ALA A N 1
ATOM 2623 C CA . ALA A 1 316 ? -13.237 3.243 17.005 1.00 86.88 316 ALA A CA 1
ATOM 2624 C C . ALA A 1 316 ? -14.461 3.196 17.938 1.00 86.88 316 ALA A C 1
ATOM 2626 O O . ALA A 1 316 ? -15.522 3.726 17.583 1.00 86.88 316 ALA A O 1
ATOM 2627 N N . ASN A 1 317 ? -14.330 2.543 19.097 1.00 85.75 317 ASN A N 1
ATOM 2628 C CA . ASN A 1 317 ? -15.415 2.348 20.063 1.00 85.75 317 ASN A CA 1
ATOM 2629 C C . ASN A 1 317 ? -15.541 3.481 21.077 1.00 85.75 317 ASN A C 1
ATOM 2631 O O . ASN A 1 317 ? -16.633 3.712 21.585 1.00 85.75 317 ASN A O 1
ATOM 2635 N N . LEU A 1 318 ? -14.461 4.215 21.346 1.00 81.81 318 LEU A N 1
ATOM 2636 C CA . LEU A 1 318 ? -14.480 5.344 22.279 1.00 81.81 318 LEU A CA 1
ATOM 2637 C C . LEU A 1 318 ? -15.199 6.591 21.727 1.00 81.81 318 LEU A C 1
ATOM 2639 O O . LEU A 1 318 ? -15.306 7.585 22.436 1.00 81.81 318 LEU A O 1
ATOM 2643 N N . GLY A 1 319 ? -15.759 6.516 20.511 1.00 69.56 319 GLY A N 1
ATOM 2644 C CA . GLY A 1 319 ? -16.515 7.608 19.890 1.00 69.56 319 GLY A CA 1
ATOM 2645 C C . GLY A 1 319 ? -15.633 8.630 19.173 1.00 69.56 319 GLY A C 1
ATOM 2646 O O . GLY A 1 319 ? -16.030 9.782 19.032 1.00 69.56 319 GLY A O 1
ATOM 2647 N N . GLY A 1 320 ? -14.446 8.209 18.721 1.00 63.94 320 GLY A N 1
ATOM 2648 C CA . GLY A 1 320 ? -13.354 9.138 18.458 1.00 63.94 320 GLY A CA 1
ATOM 2649 C C . GLY A 1 320 ? -12.679 9.495 19.775 1.00 63.94 320 GLY A C 1
ATOM 2650 O O . GLY A 1 320 ? -13.154 9.149 20.856 1.00 63.94 320 GLY A O 1
ATOM 2651 N N . ILE A 1 321 ? -11.525 10.139 19.714 1.00 50.53 321 ILE A N 1
ATOM 2652 C CA . ILE A 1 321 ? -10.905 10.646 20.931 1.00 50.53 321 ILE A CA 1
ATOM 2653 C C . ILE A 1 321 ? -11.955 11.559 21.607 1.00 50.53 321 ILE A C 1
ATOM 2655 O O . ILE A 1 321 ? -12.469 12.472 20.963 1.00 50.53 321 ILE A O 1
ATOM 2659 N N . LYS A 1 322 ? -12.247 11.372 22.909 1.00 49.41 322 LYS A N 1
ATOM 2660 C CA . LYS A 1 322 ? -12.331 12.558 23.781 1.00 49.41 322 LYS A CA 1
ATOM 2661 C C . LYS A 1 322 ? -11.026 13.230 23.463 1.00 49.41 322 LYS A C 1
ATOM 2663 O O . LYS A 1 322 ? -10.059 12.637 23.941 1.00 49.41 322 LYS A O 1
ATOM 2668 N N . GLU A 1 323 ? -11.009 14.227 22.556 1.00 48.75 323 GLU A N 1
ATOM 2669 C CA . GLU A 1 323 ? -9.796 14.875 22.043 1.00 48.75 323 GLU A CA 1
ATOM 2670 C C . GLU A 1 323 ? -8.767 14.652 23.106 1.00 48.75 323 GLU A C 1
ATOM 2672 O O . GLU A 1 323 ? -8.969 15.109 24.241 1.00 48.75 323 GLU A O 1
ATOM 2677 N N . LYS A 1 324 ? -7.770 13.794 22.831 1.00 46.84 324 LYS A N 1
ATOM 2678 C CA . LYS A 1 324 ? -6.615 13.802 23.703 1.00 46.84 324 LYS A CA 1
ATOM 2679 C C . LYS A 1 324 ? -6.375 15.294 23.708 1.00 46.84 324 LYS A C 1
ATOM 2681 O O . LYS A 1 324 ? -6.154 15.872 22.645 1.00 46.84 324 LYS A O 1
ATOM 2686 N N . SER A 1 325 ? -6.486 15.929 24.864 1.00 46.59 325 SER A N 1
ATOM 2687 C CA . SER A 1 325 ? -5.749 17.142 25.075 1.00 46.59 325 SER A CA 1
ATOM 2688 C C . SER A 1 325 ? -4.302 16.650 25.046 1.00 46.59 325 SER A C 1
ATOM 2690 O O . SER A 1 325 ? -3.621 16.571 26.065 1.00 46.59 325 SER A O 1
ATOM 2692 N N . GLU A 1 326 ? -3.852 16.184 23.873 1.00 48.00 326 GLU A N 1
ATOM 2693 C CA . GLU A 1 326 ? -2.603 16.535 23.288 1.00 48.00 326 GLU A CA 1
ATOM 2694 C C . GLU A 1 326 ? -2.487 17.968 23.744 1.00 48.00 326 GLU A C 1
ATOM 2696 O O . GLU A 1 326 ? -3.192 18.872 23.300 1.00 48.00 326 GLU A O 1
ATOM 2701 N N . LYS A 1 327 ? -1.663 18.148 24.772 1.00 47.50 327 LYS A N 1
ATOM 2702 C CA . LYS A 1 327 ? -0.782 19.287 24.766 1.00 47.50 327 LYS A CA 1
ATOM 2703 C C . LYS A 1 327 ? -0.189 19.255 23.368 1.00 47.50 327 LYS A C 1
ATOM 2705 O O . LYS A 1 327 ? 0.819 18.584 23.166 1.00 47.50 327 LYS A O 1
ATOM 2710 N N . THR A 1 328 ? -0.890 19.859 22.408 1.00 57.09 328 THR A N 1
ATOM 2711 C CA . THR A 1 328 ? -0.363 20.168 21.101 1.00 57.09 328 THR A CA 1
ATOM 2712 C C . THR A 1 328 ? 0.886 20.913 21.481 1.00 57.09 328 THR A C 1
ATOM 2714 O O . THR A 1 328 ? 0.826 21.942 22.167 1.00 57.09 328 THR A O 1
ATOM 2717 N N . THR A 1 329 ? 2.023 20.258 21.276 1.00 77.94 329 THR A N 1
ATOM 2718 C CA . THR A 1 329 ? 3.273 20.824 21.755 1.00 77.94 329 THR A CA 1
ATOM 2719 C C . THR A 1 329 ? 3.382 22.196 21.102 1.00 77.94 329 THR A C 1
ATOM 2721 O O . THR A 1 329 ? 2.893 22.381 19.983 1.00 77.94 329 THR A O 1
ATOM 2724 N N . SER A 1 330 ? 3.950 23.177 21.805 1.00 83.00 330 SER A N 1
ATOM 2725 C CA . SER A 1 330 ? 4.098 24.534 21.254 1.00 83.00 330 SER A CA 1
ATOM 2726 C C . SER A 1 330 ? 4.641 24.484 19.813 1.00 83.00 330 SER A C 1
ATOM 2728 O O . SER A 1 330 ? 4.157 25.174 18.923 1.00 83.00 330 SER A O 1
ATOM 2730 N N . ASP A 1 331 ? 5.545 23.538 19.557 1.00 84.88 331 ASP A N 1
ATOM 2731 C CA . ASP A 1 331 ? 6.137 23.237 18.257 1.00 84.88 331 ASP A CA 1
ATOM 2732 C C . ASP A 1 331 ? 5.139 22.847 17.158 1.00 84.88 331 ASP A C 1
ATOM 2734 O O . ASP A 1 331 ? 5.270 23.307 16.025 1.00 84.88 331 ASP A O 1
ATOM 2738 N N . GLU A 1 332 ? 4.153 22.008 17.458 1.00 84.50 332 GLU A N 1
ATOM 2739 C CA . GLU A 1 332 ? 3.174 21.545 16.473 1.00 84.50 332 GLU A CA 1
ATOM 2740 C C . GLU A 1 332 ? 2.160 22.639 16.127 1.00 84.50 332 GLU A C 1
ATOM 2742 O O . GLU A 1 332 ? 1.844 22.838 14.951 1.00 84.50 332 GLU A O 1
ATOM 2747 N N . ILE A 1 333 ? 1.732 23.420 17.128 1.00 89.25 333 ILE A N 1
ATOM 2748 C CA . ILE A 1 333 ? 0.916 24.624 16.909 1.00 89.25 333 ILE A CA 1
ATOM 2749 C C . ILE A 1 333 ? 1.665 25.577 15.972 1.00 89.25 333 ILE A C 1
ATOM 2751 O O . ILE A 1 333 ? 1.124 26.000 14.948 1.00 89.25 333 ILE A O 1
ATOM 2755 N N . LEU A 1 334 ? 2.934 25.862 16.275 1.00 92.62 334 LEU A N 1
ATOM 2756 C CA . LEU A 1 334 ? 3.761 26.752 15.465 1.00 92.62 334 LEU A CA 1
ATOM 2757 C C . LEU A 1 334 ? 3.975 26.222 14.044 1.00 92.62 334 LEU A C 1
ATOM 2759 O O . LEU A 1 334 ? 3.907 26.997 13.091 1.00 92.62 334 LEU A O 1
ATOM 2763 N N . ARG A 1 335 ? 4.182 24.914 13.871 1.00 88.81 335 ARG A N 1
ATOM 2764 C CA . ARG A 1 335 ? 4.365 24.309 12.545 1.00 88.81 335 ARG A CA 1
ATOM 2765 C C . ARG A 1 335 ? 3.100 24.399 11.692 1.00 88.81 335 ARG A C 1
ATOM 2767 O O . ARG A 1 335 ? 3.181 24.704 10.502 1.00 88.81 335 ARG A O 1
ATOM 2774 N N . ASN A 1 336 ? 1.933 24.177 12.295 1.00 88.12 336 ASN A N 1
ATOM 2775 C CA . ASN A 1 336 ? 0.645 24.295 11.611 1.00 88.12 336 ASN A CA 1
ATOM 2776 C C . ASN A 1 336 ? 0.358 25.741 11.190 1.00 88.12 336 ASN A C 1
ATOM 2778 O O . ASN A 1 336 ? -0.036 25.980 10.047 1.00 88.12 336 ASN A O 1
ATOM 2782 N N . LEU A 1 337 ? 0.613 26.704 12.081 1.00 93.12 337 LEU A N 1
ATOM 2783 C CA . LEU A 1 337 ? 0.498 28.129 11.771 1.00 93.12 337 LEU A CA 1
ATOM 2784 C C . LEU A 1 337 ? 1.451 28.541 10.645 1.00 93.12 337 LEU A C 1
ATOM 2786 O O . LEU A 1 337 ? 1.033 29.240 9.726 1.00 93.12 337 LEU A O 1
ATOM 2790 N N . PHE A 1 338 ? 2.702 28.076 10.676 1.00 91.81 338 PHE A N 1
ATOM 2791 C CA . PHE A 1 338 ? 3.696 28.358 9.640 1.00 91.81 338 PHE A CA 1
ATOM 2792 C C . PHE A 1 338 ? 3.259 27.851 8.260 1.00 91.81 338 PHE A C 1
ATOM 2794 O O . PHE A 1 338 ? 3.295 28.600 7.283 1.00 91.81 338 PHE A O 1
ATOM 2801 N N . ASN A 1 339 ? 2.803 26.598 8.172 1.00 86.25 339 ASN A N 1
ATOM 2802 C CA . ASN A 1 339 ? 2.345 26.020 6.909 1.00 86.25 339 ASN A CA 1
ATOM 2803 C C . ASN A 1 339 ? 1.150 26.790 6.334 1.00 86.25 339 ASN A C 1
ATOM 2805 O O . ASN A 1 339 ? 1.127 27.084 5.140 1.00 86.25 339 ASN A O 1
ATOM 2809 N N . GLN A 1 340 ? 0.186 27.162 7.179 1.00 87.38 340 GLN A N 1
ATOM 2810 C CA . GLN A 1 340 ? -0.970 27.940 6.740 1.00 87.38 340 GLN A CA 1
ATOM 2811 C C . GLN A 1 340 ? -0.579 29.366 6.322 1.00 87.38 340 GLN A C 1
ATOM 2813 O O . GLN A 1 340 ? -1.032 29.836 5.281 1.00 87.38 340 GLN A O 1
ATOM 2818 N N . ALA A 1 341 ? 0.313 30.024 7.070 1.00 90.81 341 ALA A N 1
ATOM 2819 C CA . ALA A 1 341 ? 0.833 31.344 6.720 1.00 90.81 341 ALA A CA 1
ATOM 2820 C C . ALA A 1 341 ? 1.487 31.349 5.332 1.00 90.81 341 ALA A C 1
ATOM 2822 O O . ALA A 1 341 ? 1.220 32.241 4.533 1.00 90.81 341 ALA A O 1
ATOM 2823 N N . ARG A 1 342 ? 2.282 30.322 5.003 1.00 88.12 342 ARG A N 1
ATOM 2824 C CA . ARG A 1 342 ? 2.895 30.175 3.672 1.00 88.12 342 ARG A CA 1
ATOM 2825 C C . ARG A 1 342 ? 1.874 30.024 2.547 1.00 88.12 342 ARG A C 1
ATOM 2827 O O . ARG A 1 342 ? 2.063 30.619 1.488 1.00 88.12 342 ARG A O 1
ATOM 2834 N N . ILE A 1 343 ? 0.824 29.230 2.773 1.00 83.25 343 ILE A N 1
ATOM 2835 C CA . ILE A 1 343 ? -0.258 29.024 1.799 1.00 83.25 343 ILE A CA 1
ATOM 2836 C C . ILE A 1 343 ? -0.980 30.349 1.542 1.00 83.25 343 ILE A C 1
ATOM 2838 O O . ILE A 1 343 ? -1.135 30.744 0.391 1.00 83.25 343 ILE A O 1
ATOM 2842 N N . GLU A 1 344 ? -1.370 31.064 2.601 1.00 89.25 344 GLU A N 1
ATOM 2843 C CA . GLU A 1 344 ? -2.100 32.332 2.476 1.00 89.25 344 GLU A CA 1
ATOM 2844 C C . GLU A 1 344 ? -1.246 33.467 1.889 1.00 89.25 344 GLU A C 1
ATOM 2846 O O . GLU A 1 344 ? -1.783 34.357 1.236 1.00 89.25 344 GLU A O 1
ATOM 2851 N N . LEU A 1 345 ? 0.076 33.433 2.083 1.00 88.81 345 LEU A N 1
ATOM 2852 C CA . LEU A 1 345 ? 1.025 34.362 1.453 1.00 88.81 345 LEU A CA 1
ATOM 2853 C C . LEU A 1 345 ? 1.403 33.957 0.014 1.00 88.81 345 LEU A C 1
ATOM 2855 O O . LEU A 1 345 ? 2.169 34.663 -0.640 1.00 88.81 345 LEU A O 1
ATOM 2859 N N . GLY A 1 346 ? 0.879 32.835 -0.495 1.00 82.44 346 GLY A N 1
ATOM 2860 C CA . GLY A 1 346 ? 0.990 32.434 -1.899 1.00 82.44 346 GLY A CA 1
ATOM 2861 C C . GLY A 1 346 ? 2.408 32.097 -2.371 1.00 82.44 346 GLY A C 1
ATOM 2862 O O . GLY A 1 346 ? 2.728 32.332 -3.538 1.00 82.44 346 GLY A O 1
ATOM 2863 N N . SER A 1 347 ? 3.295 31.595 -1.499 1.00 61.75 347 SER A N 1
ATOM 2864 C CA . SER A 1 347 ? 4.731 31.599 -1.805 1.00 61.75 347 SER A CA 1
ATOM 2865 C C . SER A 1 347 ? 5.377 30.224 -2.071 1.00 61.75 347 SER A C 1
ATOM 2867 O O . SER A 1 347 ? 5.660 29.410 -1.190 1.00 61.75 347 SER A O 1
ATOM 2869 N N . ASN A 1 348 ? 5.755 30.055 -3.342 1.00 57.75 348 ASN A N 1
ATOM 2870 C CA . ASN A 1 348 ? 6.979 29.360 -3.760 1.00 57.75 348 ASN A CA 1
ATOM 2871 C C . ASN A 1 348 ? 8.209 30.303 -3.749 1.00 57.75 348 ASN A C 1
ATOM 2873 O O . ASN A 1 348 ? 9.307 29.895 -4.127 1.00 57.75 348 ASN A O 1
ATOM 2877 N N . LYS A 1 349 ? 8.048 31.571 -3.334 1.00 58.34 349 LYS A N 1
ATOM 2878 C CA . LYS A 1 349 ? 9.118 32.581 -3.248 1.00 58.34 349 LYS A CA 1
ATOM 2879 C C . LYS A 1 349 ? 9.503 32.886 -1.801 1.00 58.34 349 LYS A C 1
ATOM 2881 O O . LYS A 1 349 ? 8.693 32.735 -0.888 1.00 58.34 349 LYS A O 1
ATOM 2886 N N . ILE A 1 350 ? 10.760 33.295 -1.627 1.00 54.53 350 ILE A N 1
ATOM 2887 C CA . ILE A 1 350 ? 11.353 33.711 -0.351 1.00 54.53 350 ILE A CA 1
ATOM 2888 C C . ILE A 1 350 ? 10.514 34.869 0.199 1.00 54.53 350 ILE A C 1
ATOM 2890 O O . ILE A 1 350 ? 10.499 35.945 -0.392 1.00 54.53 350 ILE A O 1
ATOM 2894 N N . LEU A 1 351 ? 9.779 34.610 1.279 1.00 68.69 351 LEU A N 1
ATOM 2895 C CA . LEU A 1 351 ? 9.068 35.627 2.047 1.00 68.69 351 LEU A CA 1
ATOM 2896 C C . LEU A 1 351 ? 10.023 36.204 3.086 1.00 68.69 351 LEU A C 1
ATOM 2898 O O . LEU A 1 351 ? 10.885 35.477 3.594 1.00 68.69 351 LEU A O 1
ATOM 2902 N N . ASP A 1 352 ? 9.849 37.482 3.416 1.00 89.44 352 ASP A N 1
ATOM 2903 C CA . ASP A 1 352 ? 10.456 38.030 4.621 1.00 89.44 352 ASP A CA 1
ATOM 2904 C C . ASP A 1 352 ? 9.977 37.200 5.824 1.00 89.44 352 ASP A C 1
ATOM 2906 O O . ASP A 1 352 ? 8.804 36.829 5.936 1.00 89.44 352 ASP A O 1
ATOM 2910 N N . LEU A 1 353 ? 10.908 36.857 6.710 1.00 91.88 353 LEU A N 1
ATOM 2911 C CA . LEU A 1 353 ? 10.605 36.097 7.913 1.00 91.88 353 LEU A CA 1
ATOM 2912 C C . LEU A 1 353 ? 9.575 36.832 8.779 1.00 91.88 353 LEU A C 1
ATOM 2914 O O . LEU A 1 353 ? 8.728 36.186 9.399 1.00 91.88 353 LEU A O 1
ATOM 2918 N N . ASP A 1 354 ? 9.641 38.162 8.809 1.00 94.06 354 ASP A N 1
ATOM 2919 C CA . ASP A 1 354 ? 8.719 38.977 9.591 1.00 94.06 354 ASP A CA 1
ATOM 2920 C C . ASP A 1 354 ? 7.292 38.944 9.019 1.00 94.06 354 ASP A C 1
ATOM 2922 O O . ASP A 1 354 ? 6.336 38.869 9.795 1.00 94.06 354 ASP A O 1
ATOM 2926 N N . ASP A 1 355 ? 7.127 38.854 7.695 1.00 91.81 355 ASP A N 1
ATOM 2927 C CA . ASP A 1 355 ? 5.812 38.694 7.056 1.00 91.81 355 ASP A CA 1
ATOM 2928 C C . ASP A 1 355 ? 5.170 37.351 7.416 1.00 91.81 355 ASP A C 1
ATOM 2930 O O . ASP A 1 355 ? 3.983 37.282 7.750 1.00 91.81 355 ASP A O 1
ATOM 2934 N N . VAL A 1 356 ? 5.962 36.272 7.405 1.00 92.44 356 VAL A N 1
ATOM 2935 C CA . VAL A 1 356 ? 5.481 34.934 7.778 1.00 92.44 356 VAL A CA 1
ATOM 2936 C C . VAL A 1 356 ? 5.042 34.908 9.239 1.00 92.44 356 VAL A C 1
ATOM 2938 O O . VAL A 1 356 ? 3.952 34.424 9.540 1.00 92.44 356 VAL A O 1
ATOM 2941 N N . VAL A 1 357 ? 5.854 35.448 10.151 1.00 95.00 357 VAL A N 1
ATOM 2942 C CA . VAL A 1 357 ? 5.529 35.487 11.587 1.00 95.00 357 VAL A CA 1
ATOM 2943 C C . VAL A 1 357 ? 4.313 36.381 11.847 1.00 95.00 357 VAL A C 1
ATOM 2945 O O . VAL A 1 357 ? 3.412 35.981 12.583 1.00 95.00 357 VAL A O 1
ATOM 2948 N N . SER A 1 358 ? 4.225 37.539 11.188 1.00 95.50 358 SER A N 1
ATOM 2949 C CA . SER A 1 358 ? 3.049 38.416 11.243 1.00 95.50 358 SER A CA 1
ATOM 2950 C C . SER A 1 358 ? 1.781 37.680 10.797 1.00 95.50 358 SER A C 1
ATOM 2952 O O . SER A 1 358 ? 0.747 37.728 11.467 1.00 95.50 358 SER A O 1
ATOM 2954 N N . LYS A 1 359 ? 1.867 36.894 9.719 1.00 95.25 359 LYS A N 1
ATOM 2955 C CA . LYS A 1 359 ? 0.740 36.099 9.230 1.00 95.25 359 LYS A CA 1
ATOM 2956 C C . LYS A 1 359 ? 0.371 34.944 10.166 1.00 95.25 359 LYS A C 1
ATOM 2958 O O . LYS A 1 359 ? -0.814 34.708 10.394 1.00 95.25 359 LYS A O 1
ATOM 2963 N N . MET A 1 360 ? 1.354 34.263 10.758 1.00 95.25 360 MET A N 1
ATOM 2964 C CA . MET A 1 360 ? 1.118 33.243 11.791 1.00 95.25 360 MET A CA 1
ATOM 2965 C C . MET A 1 360 ? 0.339 33.818 12.978 1.00 95.25 360 MET A C 1
ATOM 2967 O O . MET A 1 360 ? -0.590 33.173 13.462 1.00 95.25 360 MET A O 1
ATOM 2971 N N . LYS A 1 361 ? 0.679 35.041 13.408 1.00 97.25 361 LYS A N 1
ATOM 2972 C CA . LYS A 1 361 ? -0.025 35.752 14.481 1.00 97.25 361 LYS A CA 1
ATOM 2973 C C . LYS A 1 361 ? -1.493 35.990 14.135 1.00 97.25 361 LYS A C 1
ATOM 2975 O O . LYS A 1 361 ? -2.362 35.610 14.912 1.00 97.25 361 LYS A O 1
ATOM 2980 N N . GLN A 1 362 ? -1.763 36.529 12.944 1.00 96.56 362 GLN A N 1
ATOM 2981 C CA . GLN A 1 362 ? -3.131 36.770 12.466 1.00 96.56 362 GLN A CA 1
ATOM 2982 C C . GLN A 1 362 ? -3.963 35.480 12.433 1.00 96.56 362 GLN A C 1
ATOM 2984 O O . GLN A 1 362 ? -5.118 35.475 12.851 1.00 96.56 362 GLN A O 1
ATOM 2989 N N . ILE A 1 363 ? -3.378 34.370 11.965 1.00 94.69 363 ILE A N 1
ATOM 2990 C CA . ILE A 1 363 ? -4.059 33.067 11.920 1.00 94.69 363 ILE A CA 1
ATOM 2991 C C . ILE A 1 363 ? -4.344 32.552 13.337 1.00 94.69 363 ILE A C 1
ATOM 2993 O O . ILE A 1 363 ? -5.429 32.026 13.587 1.00 94.69 363 ILE A O 1
ATOM 2997 N N . ALA A 1 364 ? -3.396 32.697 14.267 1.00 95.69 364 ALA A N 1
ATOM 2998 C CA . ALA A 1 364 ? -3.583 32.279 15.653 1.00 95.69 364 ALA A CA 1
ATOM 2999 C C . ALA A 1 364 ? -4.695 33.082 16.343 1.00 95.69 364 ALA A C 1
ATOM 3001 O O . ALA A 1 364 ? -5.579 32.487 16.959 1.00 95.69 364 ALA A O 1
ATOM 3002 N N . GLU A 1 365 ? -4.698 34.407 16.171 1.00 95.62 365 GLU A N 1
ATOM 3003 C CA . GLU A 1 365 ? -5.738 35.309 16.681 1.00 95.62 365 GLU A CA 1
ATOM 3004 C C . GLU A 1 365 ? -7.115 34.957 16.099 1.00 95.62 365 GLU A C 1
ATOM 3006 O O . GLU A 1 365 ? -8.072 34.779 16.852 1.00 95.62 365 GLU A O 1
ATOM 3011 N N . ALA A 1 366 ? -7.207 34.745 14.781 1.00 94.31 366 ALA A N 1
ATOM 3012 C CA . ALA A 1 366 ? -8.450 34.355 14.111 1.00 94.31 366 ALA A CA 1
ATOM 3013 C C . ALA A 1 366 ? -8.998 32.998 14.592 1.00 94.31 366 ALA A C 1
ATOM 3015 O O . ALA A 1 366 ? -10.209 32.781 14.589 1.00 94.31 366 ALA A O 1
ATOM 3016 N N . LYS A 1 367 ? -8.120 32.085 15.021 1.00 92.56 367 LYS A N 1
ATOM 3017 C CA . LYS A 1 367 ? -8.492 30.776 15.580 1.00 92.56 367 LYS A CA 1
ATOM 3018 C C . LYS A 1 367 ? -8.700 30.788 17.098 1.00 92.56 367 LYS A C 1
ATOM 3020 O O . LYS A 1 367 ? -9.007 29.737 17.658 1.00 92.56 367 LYS A O 1
ATOM 3025 N N . GLY A 1 368 ? -8.497 31.921 17.775 1.00 94.06 368 GLY A N 1
ATOM 3026 C CA . GLY A 1 368 ? -8.524 31.996 19.239 1.00 94.06 368 GLY A CA 1
ATOM 3027 C C . GLY A 1 368 ? -7.438 31.148 19.918 1.00 94.06 368 GLY A C 1
ATOM 3028 O O . GLY A 1 368 ? -7.627 30.689 21.043 1.00 94.06 368 GLY A O 1
ATOM 3029 N N . GLN A 1 369 ? -6.315 30.892 19.239 1.00 91.88 369 GLN A N 1
ATOM 3030 C CA . GLN A 1 369 ? -5.206 30.101 19.774 1.00 91.88 369 GLN A CA 1
ATOM 3031 C C . GLN A 1 369 ? -4.288 30.975 20.634 1.00 91.88 369 GLN A C 1
ATOM 3033 O O . GLN A 1 369 ? -3.696 31.938 20.149 1.00 91.88 369 GLN A O 1
ATOM 3038 N N . HIS A 1 370 ? -4.129 30.619 21.911 1.00 92.38 370 HIS A N 1
ATOM 3039 C CA . HIS A 1 370 ? -3.205 31.313 22.807 1.00 92.38 370 HIS A CA 1
ATOM 3040 C C . HIS A 1 370 ? -1.772 30.812 22.590 1.00 92.38 370 HIS A C 1
ATOM 3042 O O . HIS A 1 370 ? -1.474 29.637 22.809 1.00 92.38 370 HIS A O 1
ATOM 3048 N N . LEU A 1 371 ? -0.870 31.708 22.194 1.00 92.38 371 LEU A N 1
ATOM 3049 C CA . LEU A 1 371 ? 0.550 31.406 22.004 1.00 92.38 371 LEU A CA 1
ATOM 3050 C C . LEU A 1 371 ? 1.366 31.786 23.252 1.00 92.38 371 LEU A C 1
ATOM 3052 O O . LEU A 1 371 ? 0.926 32.599 24.065 1.00 92.38 371 LEU A O 1
ATOM 3056 N N . SER A 1 372 ? 2.539 31.176 23.452 1.00 91.62 372 SER A N 1
ATOM 3057 C CA . SER A 1 372 ? 3.427 31.513 24.578 1.00 91.62 372 SER A CA 1
ATOM 3058 C C . SER A 1 372 ? 4.067 32.890 24.389 1.00 91.62 372 SER A C 1
ATOM 3060 O O . SER A 1 372 ? 4.322 33.296 23.267 1.00 91.62 372 SER A O 1
ATOM 3062 N N . ASN A 1 373 ? 4.439 33.600 25.457 1.00 92.94 373 ASN A N 1
ATOM 3063 C CA . ASN A 1 373 ? 5.021 34.952 25.337 1.00 92.94 373 ASN A CA 1
ATOM 3064 C C . ASN A 1 373 ? 6.300 35.033 24.472 1.00 92.94 373 ASN A C 1
ATOM 3066 O O . ASN A 1 373 ? 6.672 36.110 24.024 1.00 92.94 373 ASN A O 1
ATOM 3070 N N . ASN A 1 374 ? 6.984 33.908 24.244 1.00 93.44 374 ASN A N 1
ATOM 3071 C CA . ASN A 1 374 ? 8.205 33.808 23.441 1.00 93.44 374 ASN A CA 1
ATOM 3072 C C . ASN A 1 374 ? 8.000 33.134 22.069 1.00 93.44 374 ASN A C 1
ATOM 3074 O O . ASN A 1 374 ? 8.987 32.782 21.419 1.00 93.44 374 ASN A O 1
ATOM 3078 N N . TRP A 1 375 ? 6.752 32.918 21.641 1.00 95.50 375 TRP A N 1
ATOM 3079 C CA . TRP A 1 375 ? 6.438 32.131 20.449 1.00 95.50 375 TRP A CA 1
ATOM 3080 C C . TRP A 1 375 ? 7.063 32.709 19.172 1.00 95.50 375 TRP A C 1
ATOM 3082 O O . TRP A 1 375 ? 7.535 31.945 18.335 1.00 95.50 375 TRP A O 1
ATOM 3092 N N . GLU A 1 376 ? 7.125 34.040 19.043 1.00 96.38 376 GLU A N 1
ATOM 3093 C CA . GLU A 1 376 ? 7.686 34.715 17.864 1.00 96.38 376 GLU A CA 1
ATOM 3094 C C . GLU A 1 376 ? 9.176 34.389 17.697 1.00 96.38 376 GLU A C 1
ATOM 3096 O O . GLU A 1 376 ? 9.622 34.051 16.602 1.00 96.38 376 GLU A O 1
ATOM 3101 N N . ASN A 1 377 ? 9.945 34.411 18.791 1.00 94.31 377 ASN A N 1
ATOM 3102 C CA . ASN A 1 377 ? 11.371 34.075 18.768 1.00 94.31 377 ASN A CA 1
ATOM 3103 C C . ASN A 1 377 ? 11.591 32.598 18.426 1.00 94.31 377 ASN A C 1
ATOM 3105 O O . ASN A 1 377 ? 12.430 32.285 17.582 1.00 94.31 377 ASN A O 1
ATOM 3109 N N . LEU A 1 378 ? 10.798 31.705 19.028 1.00 91.94 378 LEU A N 1
ATOM 3110 C CA . LEU A 1 378 ? 10.870 30.269 18.760 1.00 91.94 378 LEU A CA 1
ATOM 3111 C C . LEU A 1 378 ? 10.503 29.947 17.302 1.00 91.94 378 LEU A C 1
ATOM 3113 O O . LEU A 1 378 ? 11.179 29.151 16.652 1.00 91.94 378 LEU A O 1
ATOM 3117 N N . ALA A 1 379 ? 9.467 30.598 16.766 1.00 92.62 379 ALA A N 1
ATOM 3118 C CA . ALA A 1 379 ? 9.071 30.469 15.369 1.00 92.62 379 ALA A CA 1
ATOM 3119 C C . ALA A 1 379 ? 10.185 30.958 14.436 1.00 92.62 379 ALA A C 1
ATOM 3121 O O . ALA A 1 379 ? 10.566 30.241 13.515 1.00 92.62 379 ALA A O 1
ATOM 3122 N N . LYS A 1 380 ? 10.770 32.135 14.700 1.00 94.31 380 LYS A N 1
ATOM 3123 C CA . LYS A 1 380 ? 11.886 32.679 13.909 1.00 94.31 380 LYS A CA 1
ATOM 3124 C C . LYS A 1 380 ? 13.091 31.741 13.889 1.00 94.31 380 LYS A C 1
ATOM 3126 O O . LYS A 1 380 ? 13.673 31.527 12.826 1.00 94.31 380 LYS A O 1
ATOM 3131 N N . GLU A 1 381 ? 13.459 31.176 15.036 1.00 92.38 381 GLU A N 1
ATOM 3132 C CA . GLU A 1 381 ? 14.566 30.225 15.147 1.00 92.38 381 GLU A CA 1
ATOM 3133 C C . GLU A 1 381 ? 14.292 28.940 14.351 1.00 92.38 381 GLU A C 1
ATOM 3135 O O . GLU A 1 381 ? 15.108 28.544 13.516 1.00 92.38 381 GLU A O 1
ATOM 3140 N N . LYS A 1 382 ? 13.111 28.335 14.528 1.00 90.25 382 LYS A N 1
ATOM 3141 C CA . LYS A 1 382 ? 12.713 27.112 13.812 1.00 90.25 382 LYS A CA 1
ATOM 3142 C C . LYS A 1 382 ? 12.593 27.319 12.308 1.00 90.25 382 LYS A C 1
ATOM 3144 O O . LYS A 1 382 ? 13.037 26.470 11.539 1.00 90.25 382 LYS A O 1
ATOM 3149 N N . ILE A 1 383 ? 12.053 28.452 11.862 1.00 89.12 383 ILE A N 1
ATOM 3150 C CA . ILE A 1 383 ? 11.966 28.763 10.433 1.00 89.12 383 ILE A CA 1
ATOM 3151 C C . ILE A 1 383 ? 13.371 28.872 9.834 1.00 89.12 383 ILE A C 1
ATOM 3153 O O . ILE A 1 383 ? 13.631 28.242 8.812 1.00 89.12 383 ILE A O 1
ATOM 3157 N N . LYS A 1 384 ? 14.295 29.595 10.484 1.00 87.62 384 LYS A N 1
ATOM 3158 C CA . LYS A 1 384 ? 15.682 29.746 10.008 1.00 87.62 384 LYS A CA 1
ATOM 3159 C C . LYS A 1 384 ? 16.449 28.421 9.971 1.00 87.62 384 LYS A C 1
ATOM 3161 O O . LYS A 1 384 ? 17.177 28.169 9.011 1.00 87.62 384 LYS A O 1
ATOM 3166 N N . ASN A 1 385 ? 16.299 27.592 11.002 1.00 81.56 385 ASN A N 1
ATOM 3167 C CA . ASN A 1 385 ? 17.152 26.421 11.208 1.00 81.56 385 ASN A CA 1
ATOM 3168 C C . ASN A 1 385 ? 16.584 25.130 10.601 1.00 81.56 385 ASN A C 1
ATOM 3170 O O . ASN A 1 385 ? 17.346 24.309 10.088 1.00 81.56 385 ASN A O 1
ATOM 3174 N N . GLU A 1 386 ? 15.263 24.953 10.640 1.00 76.31 386 GLU A N 1
ATOM 3175 C CA . GLU A 1 386 ? 14.599 23.680 10.341 1.00 76.31 386 GLU A CA 1
ATOM 3176 C C . GLU A 1 386 ? 13.660 23.792 9.135 1.00 76.31 386 GLU A C 1
ATOM 3178 O O . GLU A 1 386 ? 13.783 23.026 8.181 1.00 76.31 386 GLU A O 1
ATOM 3183 N N . TRP A 1 387 ? 12.726 24.747 9.145 1.00 77.19 387 TRP A N 1
ATOM 3184 C CA . TRP A 1 387 ? 11.587 24.713 8.216 1.00 77.19 387 TRP A CA 1
ATOM 3185 C C . TRP A 1 387 ? 11.836 25.405 6.874 1.00 77.19 387 TRP A C 1
ATOM 3187 O O . TRP A 1 387 ? 11.182 25.062 5.892 1.00 77.19 387 TRP A O 1
ATOM 3197 N N . ALA A 1 388 ? 12.803 26.325 6.777 1.00 65.00 388 ALA A N 1
ATOM 3198 C CA . ALA A 1 388 ? 13.183 26.949 5.503 1.00 65.00 388 ALA A CA 1
ATOM 3199 C C . ALA A 1 388 ? 13.830 25.965 4.508 1.00 65.00 388 ALA A C 1
ATOM 3201 O O . ALA A 1 388 ? 13.925 26.271 3.319 1.00 65.00 388 ALA A O 1
ATOM 3202 N N . ARG A 1 389 ? 14.269 24.785 4.971 1.00 62.66 389 ARG A N 1
ATOM 3203 C CA . ARG A 1 389 ? 14.858 23.738 4.117 1.00 62.66 389 ARG A CA 1
ATOM 3204 C C . ARG A 1 389 ? 13.812 22.815 3.487 1.00 62.66 389 ARG A C 1
ATOM 3206 O O . ARG A 1 389 ? 14.082 22.242 2.434 1.00 62.66 389 ARG A O 1
ATOM 3213 N N . ASP A 1 390 ? 12.625 22.712 4.082 1.00 57.12 390 ASP A N 1
ATOM 3214 C CA . ASP A 1 390 ? 11.526 21.891 3.574 1.00 57.12 390 ASP A CA 1
ATOM 3215 C C . ASP A 1 390 ? 10.715 22.692 2.533 1.00 57.12 390 ASP A C 1
ATOM 3217 O O . ASP A 1 390 ? 9.835 23.508 2.850 1.00 57.12 390 ASP A O 1
ATOM 3221 N N . LYS A 1 391 ? 11.014 22.472 1.246 1.00 53.78 391 LYS A N 1
ATOM 3222 C CA . LYS A 1 391 ? 10.122 22.893 0.158 1.00 53.78 391 LYS A CA 1
ATOM 3223 C C . LYS A 1 391 ? 8.896 21.961 0.131 1.00 53.78 391 LYS A C 1
ATOM 3225 O O . LYS A 1 391 ? 9.070 20.742 0.185 1.00 53.78 391 LYS A O 1
ATOM 3230 N N . PRO A 1 392 ? 7.660 22.485 0.036 1.00 41.31 392 PRO A N 1
ATOM 3231 C CA . PRO A 1 392 ? 6.497 21.662 -0.274 1.00 41.31 392 PRO A CA 1
ATOM 3232 C C . PRO A 1 392 ? 6.749 20.954 -1.614 1.00 41.31 392 PRO A C 1
ATOM 3234 O O . PRO A 1 392 ? 7.059 21.621 -2.597 1.00 41.31 392 PRO A O 1
ATOM 3237 N N . GLY A 1 393 ? 6.681 19.619 -1.635 1.00 43.84 393 GLY A N 1
ATOM 3238 C CA . GLY A 1 393 ? 6.833 18.812 -2.855 1.00 43.84 393 GLY A CA 1
ATOM 3239 C C . GLY A 1 393 ? 8.174 18.091 -3.060 1.00 43.84 393 GLY A C 1
ATOM 3240 O O . GLY A 1 393 ? 8.345 17.460 -4.093 1.00 43.84 393 GLY A O 1
ATOM 3241 N N . THR A 1 394 ? 9.124 18.132 -2.115 1.00 41.34 394 THR A N 1
ATOM 3242 C CA . THR A 1 394 ? 10.406 17.387 -2.229 1.00 41.34 394 THR A CA 1
ATOM 3243 C C . THR A 1 394 ? 10.516 16.139 -1.339 1.00 41.34 394 THR A C 1
ATOM 3245 O O . THR A 1 394 ? 11.620 15.782 -0.929 1.00 41.34 394 THR A O 1
ATOM 3248 N N . LYS A 1 395 ? 9.409 15.461 -1.021 1.00 35.84 395 LYS A N 1
ATOM 3249 C CA . LYS A 1 395 ? 9.439 14.142 -0.364 1.00 35.84 395 LYS A CA 1
ATOM 3250 C C . LYS A 1 395 ? 8.588 13.123 -1.087 1.00 35.84 395 LYS A C 1
ATOM 3252 O O . LYS A 1 395 ? 7.435 13.480 -1.407 1.00 35.84 395 LYS A O 1
#

Sequence (395 aa):
MLKTNVSGIESYATIPNTRYWKISPGERAWLWKDCRKNNLICIGWCHDTDWKKTKFGDLTRNSNIELIKKVLSENYPVEVLFNWNNILNSDTHKLLSYLKISQFEEYWEETEYEDLSATVITKILGDINVPKDITNRRIADEFFKAVKTTDIGSIVDAKIKRINDTTIHVTYGDNLAEIELDDKRKKAIHKVNNKQIDKLSVKEENGNINIYRYTENRISKWAEIIKDFFEIKQGHKVIVYDKDFHINALADVIGEYKYNNIIYYPHTKAVKWIKIFTPPLNIKLLENELETNLSGNRTVIPLKTKKDWDTIFNYANLGGIKEKSEKTTSDEILRNLFNQARIELGSNKILDLDDVVSKMKQIAEAKGQHLSNNWENLAKEKIKNEWARDKPGTK